Protein 8FJM (pdb70)

GO terms:
  GO:0031981 nuclear lumen (C, HTP)
  GO:0005634 nucleus (C, IDA)
  GO:0005634 nucleus (C, EXP)
  GO:0005694 chromosome (C, EXP)

InterPro domains:
  IPR025789 Histone-lysine N-methyltransferase DOT1 domain [PF08123] (112-292)
  IPR025789 Histone-lysine N-methyltransferase DOT1 domain [PS51569] (1-295)
  IPR029063 S-adenosyl-L-methionine-dependent methyltransferase superfamily [G3DSA:3.40.50.150] (111-295)
  IPR029063 S-adenosyl-L-methionine-dependent methyltransferase superfamily [SSF53335] (40-293)
  IPR030445 Histone H3-K79 methyltransferase [PTHR21451] (108-293)

Nearest PDB structures (foldseek):
  8fjm-assembly2_B  TM=1.004E+00  e=2.464E-56  Trypanosoma brucei brucei TREU927
  8fjm-assembly1_A  TM=1.002E+00  e=4.836E-53  Trypanosoma brucei brucei TREU927
  8fjn-assembly1_A  TM=9.991E-01  e=2.011E-51  Trypanosoma brucei brucei
  7k6p-assembly1_K  TM=7.836E-01  e=9.794E-15  Saccharomyces cerevisiae
  1u2z-assembly2_B  TM=7.596E-01  e=5.393E-14  Saccharomyces cerevisiae

Organism: Trypanosoma brucei brucei (strain 927/4 GUTat10.1) (NCBI:txid185431)

Secondary structure (DSSP, 8-state):
--BS-SSSSS-BB-PPPSS--TTS-SS-SSSS-SHHHHHHHHHHHHHH-SS------TT-GGG--PPBPHHHHHHHHHHTT--TTSEEEEES-TTSHHHHHHHHHH--EEEEEES-HHHHHHHHHHHHHHHHHHHHHHSSPPPPEEEEES-HHHHHT-TTTTGGGTT-EEEEE--TTS-HHHHHHHHHHGGGSPTT-EEEESS-SS---STTHHHH-HHHHHHEEEEEEEEPTT-BTTBSS-EEEEEEEE-/---BS-SSSSS-BB-PPPSS--TTS-SS-SSS--SHHHHHHHHHHHHHH-SS---B-HHHHHHHHHHTT--TTSEEEEET-TTSHHHHHHHHHH--EEEEEES-HHHHHHHHHHHHHHHHHHHHHH-SPPPPEEEEES-HHHHHT-TTTTGGGTT-EEEEE--TTS-HHHHHHHHHHHTTSPTT-EEEESS-SS--SSTTHHHH-HHHHHHEEEEEEEEPTT-BTT-SS-EEEEEEEE-

Radius of gyration: 27.09 Å; Cα contacts (8 Å, |Δi|>4): 930; chains: 2; bounding box: 50×82×46 Å

Structure (mmCIF, N/CA/C/O backbone):
data_8FJM
#
_entry.id   8FJM
#
_cell.length_a   41.934
_cell.length_b   81.625
_cell.length_c   170.115
_cell.angle_alpha   90.000
_cell.angle_beta   90.000
_cell.angle_gamma   90.000
#
_symmetry.space_group_name_H-M   'P 21 21 21'
#
loop_
_entity.id
_entity.type
_entity.pdbx_description
1 polymer 'Histone-lysine N-methyltransferase, H3 lysine-79 specific'
2 non-polymer S-ADENOSYL-L-HOMOCYSTEINE
3 non-polymer 'ZINC ION'
4 non-polymer 'CALCIUM ION'
5 non-polymer 'ACETATE ION'
6 water water
#
loop_
_atom_site.group_PDB
_atom_site.id
_atom_site.type_symbol
_atom_site.label_atom_id
_atom_site.label_alt_id
_atom_site.label_comp_id
_atom_site.label_asym_id
_atom_site.label_entity_id
_atom_site.label_seq_id
_atom_site.pdbx_PDB_ins_code
_atom_site.Cartn_x
_atom_site.Cartn_y
_atom_site.Cartn_z
_atom_site.occupancy
_atom_site.B_iso_or_equiv
_atom_site.auth_seq_id
_atom_site.auth_comp_id
_atom_site.auth_asym_id
_atom_site.auth_atom_id
_atom_site.pdbx_PDB_model_num
ATOM 1 N N . GLY A 1 7 ? 0.42600 -12.39800 -29.96700 1.000 58.10140 45 GLY A N 1
ATOM 2 C CA . GLY A 1 7 ? 1.49800 -12.31300 -30.94000 1.000 50.92115 45 GLY A CA 1
ATOM 3 C C . GLY A 1 7 ? 2.66400 -11.48300 -30.44300 1.000 43.03721 45 GLY A C 1
ATOM 4 O O . GLY A 1 7 ? 3.59800 -11.18900 -31.18900 1.000 41.20058 45 GLY A O 1
ATOM 7 N N . GLU A 1 8 ? 2.60900 -11.10600 -29.17000 1.000 40.18453 46 GLU A N 1
ATOM 8 C CA . GLU A 1 8 ? 3.67700 -10.31100 -28.58000 1.000 33.94765 46 GLU A CA 1
ATOM 9 C C . GLU A 1 8 ? 4.92700 -11.15900 -28.37700 1.000 32.72809 46 GLU A C 1
ATOM 10 O O . GLU A 1 8 ? 4.84800 -12.32800 -27.98700 1.000 32.41227 46 GLU A O 1
ATOM 22 N N . LEU A 1 9 ? 6.08500 -10.56300 -28.64900 1.000 28.46657 47 LEU A N 1
ATOM 23 C CA . LEU A 1 9 ? 7.37300 -11.17900 -28.36900 1.000 29.52495 47 LEU A CA 1
ATOM 24 C C . LEU A 1 9 ? 7.82300 -10.85000 -26.94700 1.000 29.32489 47 LEU A C 1
ATOM 25 O O . LEU A 1 9 ? 7.31800 -9.92300 -26.31100 1.000 26.43414 47 LEU A O 1
ATOM 41 N N . GLY A 1 10 ? 8.79200 -11.62100 -26.45600 1.000 29.67224 48 GLY A N 1
ATOM 42 C CA . GLY A 1 10 ? 9.36700 -11.37500 -25.14600 1.000 29.21098 48 GLY A CA 1
ATOM 43 C C . GLY A 1 10 ? 8.62900 -12.07400 -24.02300 1.000 29.18962 48 GLY A C 1
ATOM 44 O O . GLY A 1 10 ? 7.78200 -12.94900 -24.22800 1.000 26.59800 48 GLY A O 1
ATOM 48 N N . ALA A 1 11 ? 8.95700 -11.65700 -22.79600 1.000 29.30548 49 ALA A N 1
ATOM 49 C CA . ALA A 1 11 ? 8.44900 -12.31300 -21.60100 1.000 27.02935 49 ALA A CA 1
ATOM 50 C C . ALA A 1 11 ? 7.76600 -11.38400 -20.60700 1.000 24.14824 49 ALA A C 1
ATOM 51 O O . ALA A 1 11 ? 7.15700 -11.88000 -19.65200 1.000 27.31799 49 ALA A O 1
ATOM 58 N N . GLY A 1 12 ? 7.84200 -10.07100 -20.79100 1.000 23.93423 50 GLY A N 1
ATOM 59 C CA . GLY A 1 12 ? 7.28500 -9.15100 -19.82400 1.000 23.35047 50 GLY A CA 1
ATOM 60 C C . GLY A 1 12 ? 8.15500 -8.90200 -18.61700 1.000 23.58801 50 GLY A C 1
ATOM 61 O O . GLY A 1 12 ? 7.68900 -8.28200 -17.65400 1.000 20.96326 50 GLY A O 1
ATOM 65 N N . THR A 1 13 ? 9.39200 -9.36600 -18.63200 1.000 25.95222 51 THR A N 1
ATOM 66 C CA . THR A 1 13 ? 10.34300 -9.12900 -17.56300 1.000 24.56585 51 THR A CA 1
ATOM 67 C C . THR A 1 13 ? 11.22800 -7.93900 -17.88700 1.000 25.75647 51 THR A C 1
ATOM 68 O O . THR A 1 13 ? 11.30000 -7.49300 -19.03600 1.000 22.36839 51 THR A O 1
ATOM 79 N N . PRO A 1 14 ? 11.92900 -7.40100 -16.88900 1.000 23.38238 52 PRO A N 1
ATOM 80 C CA . PRO A 1 14 ? 12.90300 -6.33900 -17.19000 1.000 27.62081 52 PRO A CA 1
ATOM 81 C C . PRO A 1 14 ? 13.91800 -6.76400 -18.23400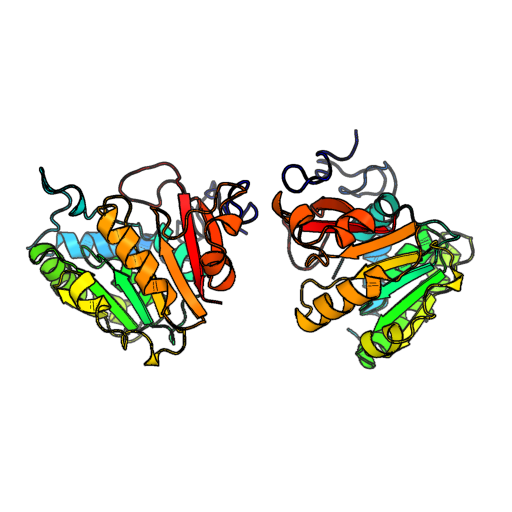 1.000 25.71311 52 PRO A C 1
ATOM 82 O O . PRO A 1 14 ? 14.27600 -5.97600 -19.11700 1.000 27.82834 52 PRO A O 1
ATOM 93 N N . HIS A 1 15 ? 14.36600 -8.01800 -18.16800 1.000 28.79026 53 HIS A N 1
ATOM 94 C CA . HIS A 1 15 ? 15.35200 -8.52300 -19.11700 1.000 31.03149 53 HIS A CA 1
ATOM 95 C C . HIS A 1 15 ? 14.76600 -8.65300 -20.51800 1.000 31.09390 53 HIS A C 1
ATOM 96 O O . HIS A 1 15 ? 15.44500 -8.35200 -21.50800 1.000 35.71443 53 HIS A O 1
ATOM 110 N N . GLU A 1 16 ? 13.50800 -9.08200 -20.62200 1.000 31.35340 54 GLU A N 1
ATOM 111 C CA . GLU A 1 16 ? 12.86700 -9.35400 -21.90900 1.000 31.09775 54 GLU A CA 1
ATOM 112 C C . GLU A 1 16 ? 11.46100 -8.77600 -21.91800 1.000 26.17063 54 GLU A C 1
ATOM 113 O O . GLU A 1 16 ? 10.46900 -9.50900 -21.82300 1.000 24.32702 54 GLU A O 1
ATOM 125 N N . PRO A 1 17 ? 11.33500 -7.45900 -22.04200 1.000 23.19916 55 PRO A N 1
ATOM 126 C CA . PRO A 1 17 ? 9.99500 -6.85700 -22.05500 1.000 24.35171 55 PRO A CA 1
ATOM 127 C C . PRO A 1 17 ? 9.17800 -7.32400 -23.25200 1.000 24.47681 55 PRO A C 1
ATOM 128 O O . PRO A 1 17 ? 9.71700 -7.70400 -24.29500 1.000 23.31982 55 PRO A O 1
ATOM 139 N N . TYR A 1 18 ? 7.85500 -7.30000 -23.07900 1.000 23.71189 56 TYR A N 1
ATOM 140 C CA . TYR A 1 18 ? 6.94000 -7.62800 -24.16600 1.000 21.75246 56 TYR A CA 1
ATOM 141 C C . TYR A 1 18 ? 7.05200 -6.57000 -25.25700 1.000 22.46511 56 TYR A C 1
ATOM 142 O O . TYR A 1 18 ? 7.03200 -5.36700 -24.97600 1.000 18.96460 56 TYR A O 1
ATOM 160 N N . ASN A 1 19 ? 7.16400 -7.01300 -26.50300 1.000 22.14787 57 ASN A N 1
ATOM 161 C CA . ASN A 1 19 ? 7.35400 -6.08900 -27.60800 1.000 22.92031 57 ASN A CA 1
ATOM 162 C C . ASN A 1 19 ? 6.70000 -6.66500 -28.85100 1.000 23.49044 57 ASN A C 1
ATOM 163 O O . ASN A 1 19 ? 6.57300 -7.88300 -29.00200 1.000 22.26905 57 ASN A O 1
ATOM 174 N N . LEU A 1 20 ? 6.27800 -5.76800 -29.73700 1.000 23.77593 58 LEU A N 1
ATOM 175 C CA . LEU A 1 20 ? 5.54900 -6.13400 -30.94900 1.000 21.35716 58 LEU A CA 1
ATOM 176 C C . LEU A 1 20 ? 6.17300 -5.39900 -32.12600 1.000 21.78893 58 LEU A C 1
ATOM 177 O O . LEU A 1 20 ? 5.89800 -4.20500 -32.33400 1.000 19.66176 58 LEU A O 1
ATOM 193 N N . PRO A 1 21 ? 7.03100 -6.06300 -32.90200 1.000 24.15725 59 PRO A N 1
ATOM 194 C CA . PRO A 1 21 ? 7.58600 -5.41000 -34.09300 1.000 24.57754 59 PRO A CA 1
ATOM 195 C C . PRO A 1 21 ? 6.47400 -4.98100 -35.03600 1.000 22.71958 59 PRO A C 1
ATOM 196 O O . PRO A 1 21 ? 5.40300 -5.59000 -35.08800 1.000 21.38036 59 PRO A O 1
ATOM 207 N N . LEU A 1 22 ? 6.72900 -3.90600 -35.77200 1.000 23.20312 60 LEU A N 1
ATOM 208 C CA . LEU A 1 22 ? 5.78000 -3.46700 -36.78200 1.000 23.50542 60 LEU A CA 1
ATOM 209 C C . LEU A 1 22 ? 5.68700 -4.51000 -37.89000 1.000 25.21353 60 LEU A C 1
ATOM 210 O O . LEU A 1 22 ? 6.65200 -5.22200 -38.18200 1.000 28.28588 60 LEU A O 1
ATOM 226 N N . ARG A 1 23 ? 4.50700 -4.61300 -38.49900 1.000 25.01463 61 ARG A N 1
ATOM 227 C CA . ARG A 1 23 ? 4.37700 -5.40400 -39.71300 1.000 26.72436 61 ARG A CA 1
ATOM 228 C C . ARG A 1 23 ? 5.07900 -4.68500 -40.86100 1.000 28.01835 61 ARG A C 1
ATOM 229 O O . ARG A 1 23 ? 5.03800 -3.45400 -40.95600 1.000 26.08262 61 ARG A O 1
ATOM 250 N N . GLY A 1 24 ? 5.72100 -5.45200 -41.74200 1.000 26.39170 62 GLY A N 1
ATOM 251 C CA . GLY A 1 24 ? 6.29800 -4.84600 -42.93200 1.000 27.30818 62 GLY A CA 1
ATOM 252 C C . GLY A 1 24 ? 5.24000 -4.25400 -43.84000 1.000 31.04281 62 GLY A C 1
ATOM 253 O O . GLY A 1 24 ? 5.43500 -3.19000 -44.43300 1.000 29.10420 62 GLY A O 1
ATOM 257 N N . ASN A 1 25 ? 4.10100 -4.92700 -43.95000 1.000 27.48829 63 ASN A N 1
ATOM 258 C CA . ASN A 1 25 ? 2.99900 -4.47500 -44.77600 1.000 27.50326 63 ASN A CA 1
ATOM 259 C C . ASN A 1 25 ? 1.78200 -4.18800 -43.90800 1.000 24.29802 63 ASN A C 1
ATOM 260 O O . ASN A 1 25 ? 1.63400 -4.76900 -42.82900 1.000 22.65548 63 ASN A O 1
ATOM 271 N N . PRO A 1 26 ? 0.90500 -3.28500 -44.34000 1.000 24.58219 64 PRO A N 1
ATOM 272 C CA . PRO A 1 26 ? -0.25100 -2.93900 -43.50800 1.000 22.13192 64 PRO A CA 1
ATOM 273 C C . PRO A 1 26 ? -1.25500 -4.07500 -43.44100 1.000 25.57563 64 PRO A C 1
ATOM 274 O O . PRO A 1 26 ? -1.35300 -4.90500 -44.34700 1.000 25.71972 64 PRO A O 1
ATOM 285 N N . ASN A 1 27 ? -2.02100 -4.09600 -42.35700 1.000 23.62612 65 ASN A N 1
ATOM 286 C CA . ASN A 1 27 ? -3.17000 -4.98800 -42.27700 1.000 27.12792 65 ASN A CA 1
ATOM 287 C C . ASN A 1 27 ? -4.26600 -4.43500 -43.19300 1.000 25.70345 65 ASN A C 1
ATOM 288 O O . ASN A 1 27 ? -4.06800 -3.46900 -43.93700 1.000 25.27902 65 ASN A O 1
ATOM 299 N N . LYS A 1 28 ? -5.44400 -5.05900 -43.15400 1.000 26.84021 66 LYS A N 1
ATOM 300 C CA . LYS A 1 28 ? -6.50900 -4.67300 -44.07200 1.000 27.88704 66 LYS A CA 1
ATOM 301 C C . LYS A 1 28 ? -6.89600 -3.20800 -43.91000 1.000 26.36761 66 LYS A C 1
ATOM 302 O O . LYS A 1 28 ? -7.30200 -2.56500 -44.88500 1.000 26.03503 66 LYS A O 1
ATOM 321 N N . SER A 1 29 ? -6.78300 -2.66500 -42.69600 1.000 24.65902 67 SER A N 1
ATOM 322 C CA . SER A 1 29 ? -7.17400 -1.29100 -42.41200 1.000 25.43852 67 SER A CA 1
ATOM 323 C C . SER A 1 29 ? -6.02300 -0.30100 -42.55200 1.000 23.44276 67 SER A C 1
ATOM 324 O O . SER A 1 29 ? -6.14300 0.83900 -42.08800 1.000 25.75490 67 SER A O 1
ATOM 332 N N . GLY A 1 30 ? -4.91300 -0.70800 -43.15900 1.000 22.45109 68 GLY A N 1
ATOM 333 C CA . GLY A 1 30 ? -3.79400 0.18000 -43.38200 1.000 22.77230 68 GLY A CA 1
ATOM 334 C C . GLY A 1 30 ? -2.81900 0.30500 -42.23600 1.000 21.97487 68 GLY A C 1
ATOM 335 O O . GLY A 1 30 ? -1.91500 1.14700 -42.30600 1.000 21.65854 68 GLY A O 1
ATOM 339 N N . CYS A 1 31 ? -2.94700 -0.51800 -41.20000 1.000 23.14245 69 CYS A N 1
ATOM 340 C CA . CYS A 1 31 ? -2.18500 -0.35100 -39.97100 1.000 20.01009 69 CYS A CA 1
ATOM 341 C C . CYS A 1 31 ? -1.02000 -1.33100 -39.91000 1.000 19.64028 69 CYS A C 1
ATOM 342 O O . CYS A 1 31 ? -1.19100 -2.53100 -40.14700 1.000 20.11522 69 CYS A O 1
ATOM 349 N N . HIS A 1 32 ? 0.16600 -0.80700 -39.59400 1.000 18.39035 70 HIS A N 1
ATOM 350 C CA . HIS A 1 32 ? 1.36300 -1.61200 -39.40500 1.000 21.71943 70 HIS A CA 1
ATOM 351 C C . HIS A 1 32 ? 1.52700 -2.10000 -37.97200 1.000 22.99807 70 HIS A C 1
ATOM 352 O O . HIS A 1 32 ? 2.43400 -2.89600 -37.70200 1.000 21.94593 70 HIS A O 1
ATOM 366 N N . HIS A 1 33 ? 0.67900 -1.64800 -37.05200 1.000 20.45279 71 HIS A N 1
ATOM 367 C CA . HIS A 1 33 ? 0.92200 -1.82600 -35.62900 1.000 21.89893 71 HIS A CA 1
ATOM 368 C C . HIS A 1 33 ? 0.13200 -2.96700 -35.01000 1.000 24.07456 71 HIS A C 1
ATOM 369 O O . HIS A 1 33 ? 0.68500 -3.72900 -34.21100 1.000 19.87302 71 HIS A O 1
ATOM 383 N N . CYS A 1 34 ? -1.14200 -3.10700 -35.35800 1.000 23.04286 72 CYS A N 1
ATOM 384 C CA . CYS A 1 34 ? -2.02500 -4.00800 -34.63700 1.000 26.98109 72 CYS A CA 1
ATOM 385 C C . CYS A 1 34 ? -1.78000 -5.46300 -35.01500 1.000 30.62730 72 CYS A C 1
ATOM 386 O O . CYS A 1 34 ? -1.41500 -5.78700 -36.14900 1.000 23.52061 72 CYS A O 1
ATOM 393 N N . LEU A 1 35 ? -1.97100 -6.34100 -34.02500 1.000 31.29412 73 LEU A N 1
ATOM 394 C CA . LEU A 1 35 ? -1.98800 -7.77600 -34.28000 1.000 30.60440 73 LEU A CA 1
ATOM 395 C C . LEU A 1 35 ? -3.18800 -8.16700 -35.13100 1.000 30.46820 73 LEU A C 1
ATOM 396 O O . LEU A 1 35 ? -3.08600 -9.04400 -35.99700 1.000 33.27913 73 LEU A O 1
ATOM 412 N N . ALA A 1 36 ? -4.33600 -7.54600 -34.87800 1.000 31.34954 74 ALA A N 1
ATOM 413 C CA . ALA A 1 36 ? -5.55600 -7.88700 -35.59100 1.000 33.35655 74 ALA A CA 1
ATOM 414 C C . ALA A 1 36 ? -5.46500 -7.47000 -37.05300 1.000 33.36805 74 ALA A C 1
ATOM 415 O O . ALA A 1 36 ? -4.79300 -6.49700 -37.40600 1.000 32.31937 74 ALA A O 1
ATOM 422 N N . ASP A 1 37 ? -6.16400 -8.22000 -37.91000 1.000 33.34430 75 ASP A N 1
ATOM 423 C CA . ASP A 1 37 ? -6.16500 -7.92500 -39.33700 1.000 35.18339 75 ASP A CA 1
ATOM 424 C C . ASP A 1 37 ? -6.97000 -6.67500 -39.67200 1.000 35.02632 75 ASP A C 1
ATOM 425 O O . ASP A 1 37 ? -6.80500 -6.12300 -40.76400 1.000 28.92202 75 ASP A O 1
ATOM 434 N N . GLN A 1 38 ? -7.83500 -6.22300 -38.76700 1.000 33.09601 76 GLN A N 1
ATOM 435 C CA . GLN A 1 38 ? -8.60800 -5.00300 -38.94700 1.000 30.02547 76 GLN A CA 1
ATOM 436 C C . GLN A 1 38 ? -8.55200 -4.18700 -37.66600 1.000 27.79060 76 GLN A C 1
ATOM 437 O O . GLN A 1 38 ? -8.45900 -4.73900 -36.56700 1.000 26.76586 76 GLN A O 1
ATOM 451 N N . CYS A 1 39 ? -8.60500 -2.86500 -37.81000 1.000 23.01193 77 CYS A N 1
ATOM 452 C CA . CYS A 1 39 ? -8.52800 -1.97300 -36.65900 1.000 24.00516 77 CYS A CA 1
ATOM 453 C C . CYS A 1 39 ? -9.03100 -0.59400 -37.07000 1.000 25.61623 77 CYS A C 1
ATOM 454 O O . CYS A 1 39 ? -9.40300 -0.36500 -38.22300 1.000 23.27059 77 CYS A O 1
ATOM 461 N N . HIS A 1 40 ? -9.03200 0.33300 -36.10400 1.000 25.22559 78 HIS A N 1
ATOM 462 C CA . HIS A 1 40 ? -9.57300 1.67400 -36.30000 1.000 23.39841 78 HIS A CA 1
ATOM 463 C C . HIS A 1 40 ? -8.52300 2.76500 -36.12200 1.000 23.17528 78 HIS A C 1
ATOM 464 O O . HIS A 1 40 ? -8.87500 3.94100 -35.97900 1.000 21.72599 78 HIS A O 1
ATOM 478 N N . CYS A 1 41 ? -7.24100 2.40300 -36.14400 1.000 22.85835 79 CYS A N 1
ATOM 479 C CA . CYS A 1 41 ? -6.19200 3.36900 -35.83700 1.000 21.38792 79 CYS A CA 1
ATOM 480 C C . CYS A 1 41 ? -6.15400 4.50300 -36.85700 1.000 23.62019 79 CYS A C 1
ATOM 481 O O . CYS A 1 41 ? -6.11100 5.68200 -36.48400 1.000 21.76962 79 CYS A O 1
ATOM 488 N N . VAL A 1 42 ? -6.14300 4.17800 -38.15200 1.000 20.33059 80 VAL A N 1
ATOM 489 C CA . VAL A 1 42 ? -6.08500 5.24900 -39.14300 1.000 22.77985 80 VAL A CA 1
ATOM 490 C C . VAL A 1 42 ? -7.35000 6.09800 -39.07500 1.000 21.88519 80 VAL A C 1
ATOM 491 O O . VAL A 1 42 ? -7.29000 7.33300 -39.12400 1.000 22.93556 80 VAL A O 1
ATOM 504 N N . PHE A 1 43 ? -8.51400 5.45200 -38.96300 1.000 21.64404 81 PHE A N 1
ATOM 505 C CA . PHE A 1 43 ? -9.75800 6.20200 -38.81700 1.000 22.88240 81 PHE A CA 1
ATOM 506 C C . PHE A 1 43 ? -9.65400 7.21300 -37.68200 1.000 22.24879 81 PHE A C 1
ATOM 507 O O . PHE A 1 43 ? -10.08000 8.36500 -37.82300 1.000 20.19910 81 PHE A O 1
ATOM 524 N N . PHE A 1 44 ? -9.06100 6.81000 -36.55600 1.000 19.37847 82 PHE A N 1
ATOM 525 C CA . PHE A 1 44 ? -8.94100 7.72800 -35.42900 1.000 20.45854 82 PHE A CA 1
ATOM 526 C C . PHE A 1 44 ? -7.87000 8.77800 -35.67800 1.000 20.93590 82 PHE A C 1
ATOM 527 O O . PHE A 1 44 ? -8.05100 9.94900 -35.32400 1.000 20.00385 82 PHE A O 1
ATOM 544 N N . GLU A 1 45 ? -6.74300 8.37500 -36.27000 1.000 19.54029 83 GLU A N 1
ATOM 545 C CA . GLU A 1 45 ? -5.75700 9.35100 -36.71900 1.000 20.87037 83 GLU A CA 1
ATOM 546 C C . GLU A 1 45 ? -6.44000 10.47700 -37.48400 1.000 22.47160 83 GLU A C 1
ATOM 547 O O . GLU A 1 45 ? -6.27800 11.66000 -37.16500 1.000 23.94491 83 GLU A O 1
ATOM 559 N N . ARG A 1 46 ? -7.23500 10.11500 -38.49400 1.000 21.68549 84 ARG A N 1
ATOM 560 C CA . ARG A 1 46 ? -7.81100 11.11100 -39.38900 1.000 21.76519 84 ARG A CA 1
ATOM 561 C C . ARG A 1 46 ? -8.92000 11.90900 -38.71200 1.000 22.59353 84 ARG A C 1
ATOM 562 O O . ARG A 1 46 ? -9.02500 13.12500 -38.91300 1.000 21.76612 84 ARG A O 1
ATOM 583 N N . LEU A 1 47 ? -9.76300 11.24900 -37.91200 1.000 20.75425 85 LEU A N 1
ATOM 584 C CA . LEU A 1 47 ? -10.88000 11.95000 -37.28000 1.000 21.78179 85 LEU A CA 1
ATOM 585 C C . LEU A 1 47 ? -10.39600 12.92100 -36.21200 1.000 22.50225 85 LEU A C 1
ATOM 586 O O . LEU A 1 47 ? -10.93200 14.02800 -36.08100 1.000 22.56259 85 LEU A O 1
ATOM 602 N N . LEU A 1 48 ? -9.39800 12.51900 -35.42300 1.000 21.03163 86 LEU A N 1
ATOM 603 C CA . LEU A 1 48 ? -8.85100 13.42400 -34.42000 1.000 22.42378 86 LEU A CA 1
ATOM 604 C C . LEU A 1 48 ? -8.24600 14.65900 -35.07200 1.000 23.17067 86 LEU A C 1
ATOM 605 O O . LEU A 1 48 ? -8.46400 15.78600 -34.61000 1.000 21.36749 86 LEU A O 1
ATOM 621 N N . ASP A 1 49 ? -7.47400 14.46700 -36.14700 1.000 24.12013 87 ASP A N 1
ATOM 622 C CA . ASP A 1 49 ? -6.84800 15.60100 -36.82100 1.000 26.92926 87 ASP A CA 1
ATOM 623 C C . ASP A 1 49 ? -7.89800 16.56300 -37.35800 1.000 28.15616 87 ASP A C 1
ATOM 624 O O . ASP A 1 49 ? -7.76100 17.78400 -37.22300 1.000 29.17669 87 ASP A O 1
ATOM 633 N N . ALA A 1 50 ? -8.95500 16.03200 -37.97300 1.000 26.51754 88 ALA A N 1
ATOM 634 C CA . ALA A 1 50 ? -10.01000 16.89800 -38.48800 1.000 29.97276 88 ALA A CA 1
ATOM 635 C C . ALA A 1 50 ? -10.71800 17.62800 -37.35400 1.000 29.93030 88 ALA A C 1
ATOM 636 O O . ALA A 1 50 ? -11.04800 18.81300 -37.48300 1.000 27.77097 88 ALA A O 1
ATOM 643 N N . THR A 1 51 ? -10.94200 16.94400 -36.23200 1.000 26.34690 89 THR A N 1
ATOM 644 C CA . THR A 1 51 ? -11.59900 17.58000 -35.09500 1.000 27.20381 89 THR A CA 1
ATOM 645 C C . THR A 1 51 ? -10.76900 18.73800 -34.55800 1.000 26.43495 89 THR A C 1
ATOM 646 O O . THR A 1 51 ? -11.26600 19.86100 -34.41600 1.000 29.00321 89 THR A O 1
ATOM 657 N N . PHE A 1 52 ? -9.50000 18.48500 -34.24400 1.000 26.67435 90 PHE A N 1
ATOM 658 C CA . PHE A 1 52 ? -8.67300 19.53800 -33.66600 1.000 26.04779 90 PHE A CA 1
ATOM 659 C C . PHE A 1 52 ? -8.38500 20.64000 -34.67700 1.000 28.99296 90 PHE A C 1
ATOM 660 O O . PHE A 1 52 ? -8.18500 21.79700 -34.29000 1.000 28.49182 90 PHE A O 1
ATOM 677 N N . ARG A 1 53 ? -8.39000 20.31500 -35.97100 1.000 29.13197 91 ARG A N 1
ATOM 678 C CA . ARG A 1 53 ? -8.19900 21.34700 -36.98400 1.000 32.71097 91 ARG A CA 1
ATOM 679 C C . ARG A 1 53 ? -9.40800 22.27200 -37.06600 1.000 32.23736 91 ARG A C 1
ATOM 680 O O . ARG A 1 53 ? -9.25800 23.48200 -37.27200 1.000 33.07481 91 ARG A O 1
ATOM 701 N N . ARG A 1 54 ? -10.61600 21.72300 -36.91100 1.000 37.68587 92 ARG A N 1
ATOM 702 C CA . ARG A 1 54 ? -11.82400 22.54000 -36.97600 1.000 38.54166 92 ARG A CA 1
ATOM 703 C C . ARG A 1 54 ? -12.03500 23.34700 -35.69800 1.000 35.42641 92 ARG A C 1
ATOM 704 O O . ARG A 1 54 ? -12.64500 24.42100 -35.74500 1.000 35.11921 92 ARG A O 1
ATOM 725 N N . LEU A 1 55 ? -11.54600 22.85900 -34.55900 1.000 31.60201 93 LEU A N 1
ATOM 726 C CA . LEU A 1 55 ? -11.70300 23.59000 -33.30800 1.000 32.40142 93 LEU A CA 1
ATOM 727 C C . LEU A 1 55 ? -10.96500 24.92200 -33.37400 1.000 35.55966 93 LEU A C 1
ATOM 728 O O . LEU A 1 55 ? -9.83700 25.00200 -33.86800 1.000 36.30440 93 LEU A O 1
ATOM 744 N N . ASP A 1 56 ? -11.60200 25.97100 -32.85300 1.000 37.69239 94 ASP A N 1
ATOM 745 C CA . ASP A 1 56 ? -10.97300 27.28500 -32.82900 1.000 42.69608 94 ASP A CA 1
ATOM 746 C C . ASP A 1 56 ? -9.93900 27.41700 -31.72000 1.000 38.87155 94 ASP A C 1
ATOM 747 O O . ASP A 1 56 ? -9.05500 28.27600 -31.81400 1.000 45.75588 94 ASP A O 1
ATOM 756 N N . ILE A 1 57 ? -10.02800 26.59800 -30.67900 1.000 36.82460 95 ILE A N 1
ATOM 757 C CA . ILE A 1 57 ? -9.05700 26.59400 -29.59300 1.000 31.71482 95 ILE A CA 1
ATOM 758 C C . ILE A 1 57 ? -8.13700 25.40000 -29.79000 1.000 30.41012 95 ILE A C 1
ATOM 759 O O . ILE A 1 57 ? -8.59500 24.29400 -30.10300 1.000 28.82983 95 ILE A O 1
ATOM 775 N N . LYS A 1 58 ? -6.83800 25.62100 -29.62200 1.000 28.07243 96 LYS A N 1
ATOM 776 C CA . LYS A 1 58 ? -5.83400 24.62800 -29.96600 1.000 26.84283 96 LYS A CA 1
ATOM 777 C C . LYS A 1 58 ? -5.07800 24.17700 -28.72600 1.000 27.01017 96 LYS A C 1
ATOM 778 O O . LYS A 1 58 ? -4.93900 24.92400 -27.75200 1.000 27.39700 96 LYS A O 1
ATOM 797 N N . ARG A 1 59 ? -4.58900 22.93900 -28.78100 1.000 24.32833 97 ARG A N 1
ATOM 798 C CA . ARG A 1 59 ? -3.79700 22.39200 -27.69000 1.000 27.78028 97 ARG A CA 1
ATOM 799 C C . ARG A 1 59 ? -2.52800 23.20600 -27.47800 1.000 27.20903 97 ARG A C 1
ATOM 800 O O . ARG A 1 59 ? -1.87300 23.63300 -28.43300 1.000 25.45151 97 ARG A O 1
ATOM 821 N N . ILE A 1 60 ? -2.17600 23.40800 -26.21000 1.000 24.90818 98 ILE A N 1
ATOM 822 C CA . ILE A 1 60 ? -0.86500 23.92600 -25.83500 1.000 26.74608 98 ILE A CA 1
ATOM 823 C C . ILE A 1 60 ? 0.02200 22.70400 -25.61800 1.000 28.38410 98 ILE A C 1
ATOM 824 O O . ILE A 1 60 ? -0.06700 22.02600 -24.59200 1.000 23.71483 98 ILE A O 1
ATOM 840 N N . THR A 1 61 ? 0.87400 22.41300 -26.60100 1.000 26.02517 99 THR A N 1
ATOM 841 C CA . THR A 1 61 ? 1.66100 21.18600 -26.55700 1.000 28.16384 99 THR A CA 1
ATOM 842 C C . THR A 1 61 ? 2.79300 21.29500 -25.54800 1.000 30.26832 99 THR A C 1
ATOM 843 O O . THR A 1 61 ? 3.05300 20.35300 -24.79100 1.000 31.11626 99 THR A O 1
ATOM 854 N N . GLU A 1 62 ? 3.47700 22.43600 -25.53000 1.000 29.16242 100 GLU A N 1
ATOM 855 C CA . GLU A 1 62 ? 4.57400 22.67700 -24.61200 1.000 32.59376 100 GLU A CA 1
ATOM 856 C C . GLU A 1 62 ? 4.42300 24.06800 -24.01800 1.000 35.70898 100 GLU A C 1
ATOM 857 O O . GLU A 1 62 ? 3.88000 24.97800 -24.65100 1.000 36.79489 100 GLU A O 1
ATOM 869 N N . VAL A 1 63 ? 4.92200 24.22100 -22.79600 1.000 29.38818 101 VAL A N 1
ATOM 870 C CA . VAL A 1 63 ? 5.02500 25.51000 -22.12600 1.000 33.84977 101 VAL A CA 1
ATOM 871 C C . VAL A 1 63 ? 6.48300 25.66700 -21.72300 1.000 38.32235 101 VAL A C 1
ATOM 872 O O . VAL A 1 63 ? 6.97000 24.93600 -20.85100 1.000 36.21379 101 VAL A O 1
ATOM 885 N N . SER A 1 64 ? 7.18600 26.59500 -22.36300 1.000 38.04324 102 SER A N 1
ATOM 886 C CA . SER A 1 64 ? 8.56600 26.86300 -21.98300 1.000 41.63576 102 SER A CA 1
ATOM 887 C C . SER A 1 64 ? 8.62500 27.23400 -20.50600 1.000 41.15527 102 SER A C 1
ATOM 888 O O . SER A 1 64 ? 7.92900 28.15200 -20.06100 1.000 48.48200 102 SER A O 1
ATOM 896 N N . GLY A 1 65 ? 9.43700 26.50200 -19.74100 1.000 45.88710 103 GLY A N 1
ATOM 897 C CA . GLY A 1 65 ? 9.59300 26.73200 -18.32400 1.000 45.89216 103 GLY A CA 1
ATOM 898 C C . GLY A 1 65 ? 8.87800 25.73800 -17.43000 1.000 52.86187 103 GLY A C 1
ATOM 899 O O . GLY A 1 65 ? 9.26500 25.59000 -16.26300 1.000 48.68182 103 GLY A O 1
ATOM 903 N N . SER A 1 66 ? 7.84900 25.04900 -17.94200 1.000 47.67192 104 SER A N 1
ATOM 904 C CA . SER A 1 66 ? 7.05600 24.08600 -17.16900 1.000 44.17755 104 SER A CA 1
ATOM 905 C C . SER A 1 66 ? 7.01300 22.76700 -17.94500 1.000 38.02624 104 SER A C 1
ATOM 906 O O . SER A 1 66 ? 6.03800 22.47600 -18.64300 1.000 31.63029 104 SER A O 1
ATOM 914 N N . ARG A 1 67 ? 8.07300 21.96400 -17.80500 1.000 39.57085 105 ARG A N 1
ATOM 915 C CA . ARG A 1 67 ? 8.17700 20.73300 -18.58300 1.000 40.69644 105 ARG A CA 1
ATOM 916 C C . ARG A 1 67 ? 7.09000 19.73100 -18.21100 1.000 34.96507 105 ARG A C 1
ATOM 917 O O . ARG A 1 67 ? 6.72100 18.88900 -19.03800 1.000 30.57726 105 ARG A O 1
ATOM 938 N N . HIS A 1 68 ? 6.56900 19.80000 -16.98300 1.000 33.46018 106 HIS A N 1
ATOM 939 C CA . HIS A 1 68 ? 5.53000 18.86900 -16.56100 1.000 33.18321 106 HIS A CA 1
ATOM 940 C C . HIS A 1 68 ? 4.21500 19.09900 -17.29100 1.000 29.69742 106 HIS A C 1
ATOM 941 O O . HIS A 1 68 ? 3.34300 18.22300 -17.26500 1.000 29.09538 106 HIS A O 1
ATOM 955 N N . LEU A 1 69 ? 4.05500 20.24800 -17.94000 1.000 32.02680 107 LEU A N 1
ATOM 956 C CA . LEU A 1 69 ? 2.83900 20.55900 -18.68100 1.000 31.13119 107 LEU A CA 1
ATOM 957 C C . LEU A 1 69 ? 2.84800 19.99800 -20.09900 1.000 27.51890 107 LEU A C 1
ATOM 958 O O . LEU A 1 69 ? 1.85800 20.17600 -20.81900 1.000 28.74167 107 LEU A O 1
ATOM 974 N N . CYS A 1 70 ? 3.92000 19.32500 -20.51700 1.000 28.86932 108 CYS A N 1
ATOM 975 C CA . CYS A 1 70 ? 3.98700 18.81100 -21.87800 1.000 25.78960 108 CYS A CA 1
ATOM 976 C C . CYS A 1 70 ? 2.81500 17.87900 -22.15300 1.000 25.43909 108 CYS A C 1
ATOM 977 O O . CYS A 1 70 ? 2.54300 16.95900 -21.37600 1.000 23.21679 108 CYS A O 1
ATOM 985 N N . ALA A 1 71 ? 2.13500 18.10900 -23.27800 1.000 23.30944 109 ALA A N 1
ATOM 986 C CA . ALA A 1 71 ? 0.89700 17.41000 -23.59700 1.000 25.24949 109 ALA A CA 1
ATOM 987 C C . ALA A 1 71 ? 1.00200 16.58500 -24.87500 1.000 24.88164 109 ALA A C 1
ATOM 988 O O . ALA A 1 71 ? -0.02400 16.24200 -25.47100 1.000 24.42327 109 ALA A O 1
ATOM 995 N N . LYS A 1 72 ? 2.21500 16.24400 -25.30300 1.000 24.84524 110 LYS A N 1
ATOM 996 C CA . LYS A 1 72 ? 2.36900 15.34900 -26.44200 1.000 24.28143 110 LYS A CA 1
ATOM 997 C C . LYS A 1 72 ? 1.71900 14.00100 -26.15000 1.000 24.97074 110 LYS A C 1
ATOM 998 O O . LYS A 1 72 ? 1.67200 13.53600 -25.00800 1.000 23.34275 110 LYS A O 1
ATOM 1017 N N . SER A 1 73 ? 1.24400 13.36300 -27.21400 1.000 23.08655 111 SER A N 1
ATOM 1018 C CA . SER A 1 73 ? 0.20800 12.35100 -27.13300 1.000 22.47551 111 SER A CA 1
ATOM 1019 C C . SER A 1 73 ? 0.75200 10.93700 -27.28400 1.000 23.96495 111 SER A C 1
ATOM 1020 O O . SER A 1 73 ? 1.76100 10.70100 -27.95100 1.000 22.23422 111 SER A O 1
ATOM 1028 N N . LEU A 1 74 ? 0.05200 9.99100 -26.66200 1.000 19.29335 112 LEU A N 1
ATOM 1029 C CA . LEU A 1 74 ? 0.09300 8.60700 -27.10800 1.000 18.55066 112 LEU A CA 1
ATOM 1030 C C . LEU A 1 74 ? -0.80900 8.48100 -28.32900 1.000 16.55255 112 LEU A C 1
ATOM 1031 O O . LEU A 1 74 ? -1.96000 8.92800 -28.30800 1.000 17.51056 112 LEU A O 1
ATOM 1047 N N . LEU A 1 75 ? -0.29800 7.89100 -29.39800 1.000 15.70051 113 LEU A N 1
ATOM 1048 C CA . LEU A 1 75 ? -1.01600 7.90200 -30.66700 1.000 18.13360 113 LEU A CA 1
ATOM 1049 C C . LEU A 1 75 ? -2.05600 6.79300 -30.69500 1.000 18.95202 113 LEU A C 1
ATOM 1050 O O . LEU A 1 75 ? -2.04400 5.88000 -29.86800 1.000 15.77181 113 LEU A O 1
ATOM 1066 N N . PRO A 1 76 ? -2.99300 6.85200 -31.64900 1.000 18.77733 114 PRO A N 1
ATOM 1067 C CA . PRO A 1 76 ? -4.03800 5.81500 -31.72000 1.000 17.60220 114 PRO A CA 1
ATOM 1068 C C . PRO A 1 76 ? -3.50900 4.39600 -31.79600 1.000 18.29028 114 PRO A C 1
ATOM 1069 O O . PRO A 1 76 ? -4.16300 3.47700 -31.28600 1.000 16.59023 114 PRO A O 1
ATOM 1080 N N . THR A 1 77 ? -2.35300 4.17800 -32.42400 1.000 15.84173 115 THR A N 1
ATOM 1081 C CA . THR A 1 77 ? -1.77500 2.83900 -32.43700 1.000 15.73690 115 THR A CA 1
ATOM 1082 C C . THR A 1 77 ? -1.40700 2.38700 -31.02900 1.000 17.56713 115 THR A C 1
ATOM 1083 O O . THR A 1 77 ? -1.60900 1.22000 -30.67400 1.000 16.84011 115 THR A O 1
ATOM 1094 N N . PHE A 1 78 ? -0.86400 3.29400 -30.20900 1.000 14.72424 116 PHE A N 1
ATOM 1095 C CA . PHE A 1 78 ? -0.56900 2.93700 -28.82600 1.000 17.34385 116 PHE A CA 1
ATOM 1096 C C . PHE A 1 78 ? -1.84800 2.55700 -28.08700 1.000 17.23129 116 PHE A C 1
ATOM 1097 O O . PHE A 1 78 ? -1.87300 1.57600 -27.33300 1.000 16.49559 116 PHE A O 1
ATOM 1114 N N . VAL A 1 79 ? -2.92800 3.30900 -28.32100 1.000 15.32680 117 VAL A N 1
ATOM 1115 C CA . VAL A 1 79 ? -4.17200 3.10600 -27.58500 1.000 15.15022 117 VAL A CA 1
ATOM 1116 C C . VAL A 1 79 ? -4.81500 1.77700 -27.95800 1.000 17.39485 117 VAL A C 1
ATOM 1117 O O . VAL A 1 79 ? -5.34900 1.06800 -27.09600 1.000 12.31646 117 VAL A O 1
ATOM 1130 N N . SER A 1 80 ? -4.80200 1.42900 -29.24600 1.000 13.01461 118 SER A N 1
ATOM 1131 C CA . SER A 1 80 ? -5.35100 0.14200 -29.66000 1.000 18.22697 118 SER A CA 1
ATOM 1132 C C . SER A 1 80 ? -4.63200 -1.00700 -28.96500 1.000 14.94344 118 SER A C 1
ATOM 1133 O O . SER A 1 80 ? -5.26700 -1.96400 -28.50900 1.000 17.13804 118 SER A O 1
ATOM 1141 N N . ARG A 1 81 ? -3.30700 -0.92900 -28.86400 1.000 15.32685 119 ARG A N 1
ATOM 1142 C CA . ARG A 1 81 ? -2.57700 -1.96700 -28.14800 1.000 15.76070 119 ARG A CA 1
ATOM 1143 C C . ARG A 1 81 ? -2.88600 -1.91800 -26.65600 1.000 16.28575 119 ARG A C 1
ATOM 1144 O O . ARG A 1 81 ? -3.05900 -2.96200 -26.01500 1.000 14.86701 119 ARG A O 1
ATOM 1165 N N . MET A 1 82 ? -2.99300 -0.71000 -26.09500 1.000 15.69256 120 MET A N 1
ATOM 1166 C CA . MET A 1 82 ? -3.26600 -0.56500 -24.66900 1.000 16.83842 120 MET A CA 1
ATOM 1167 C C . MET A 1 82 ? -4.60200 -1.18800 -24.29000 1.000 16.57630 120 MET A C 1
ATOM 1168 O O . MET A 1 82 ? -4.72100 -1.82600 -23.23600 1.000 17.19867 120 MET A O 1
ATOM 1182 N N . VAL A 1 83 ? -5.62500 -0.99800 -25.12400 1.000 14.95759 121 VAL A N 1
ATOM 1183 C CA . VAL A 1 83 ? -6.93400 -1.56900 -24.82700 1.000 16.15167 121 VAL A CA 1
ATOM 1184 C C . VAL A 1 83 ? -6.82700 -3.07900 -24.67200 1.000 17.22008 121 VAL A C 1
ATOM 1185 O O . VAL A 1 83 ? -7.51800 -3.68900 -23.84700 1.000 14.72842 121 VAL A O 1
ATOM 1198 N N . ARG A 1 84 ? -5.95700 -3.70100 -25.46400 1.000 16.43354 122 ARG A N 1
ATOM 1199 C CA . ARG A 1 84 ? -5.77200 -5.14500 -25.42100 1.000 17.48747 122 ARG A CA 1
ATOM 1200 C C . ARG A 1 84 ? -4.93800 -5.54800 -24.21400 1.000 20.81643 122 ARG A C 1
ATOM 1201 O O . ARG A 1 84 ? -5.29300 -6.48000 -23.48400 1.000 20.12891 122 ARG A O 1
ATOM 1222 N N . LEU A 1 85 ? -3.83700 -4.83300 -23.98300 1.000 16.47171 123 LEU A N 1
ATOM 1223 C CA . LEU A 1 85 ? -2.91700 -5.19600 -22.91200 1.000 18.45395 123 LEU A CA 1
ATOM 1224 C C . LEU A 1 85 ? -3.55800 -5.03600 -21.54200 1.000 18.69648 123 LEU A C 1
ATOM 1225 O O . LEU A 1 85 ? -3.27100 -5.81200 -20.62400 1.000 19.27653 123 LEU A O 1
ATOM 1241 N N . MET A 1 86 ? -4.40200 -4.02400 -21.37300 1.000 17.49035 124 MET A N 1
ATOM 1242 C CA . MET A 1 86 ? -5.02400 -3.74400 -20.08900 1.000 18.37566 124 MET A CA 1
ATOM 1243 C C . MET A 1 86 ? -6.40800 -4.36200 -19.96700 1.000 18.77756 124 MET A C 1
ATOM 1244 O O . MET A 1 86 ? -7.09500 -4.12800 -18.96800 1.000 15.83270 124 MET A O 1
ATOM 1258 N N . GLU A 1 87 ? -6.82600 -5.14500 -20.96100 1.000 18.17525 125 GLU A N 1
ATOM 1259 C CA . GLU A 1 87 ? -8.09400 -5.87500 -20.93000 1.000 21.27729 125 GLU A CA 1
ATOM 1260 C C . GLU A 1 87 ? -9.25400 -4.96200 -20.54100 1.000 19.20868 125 GLU A C 1
ATOM 1261 O O . GLU A 1 87 ? -10.06100 -5.27300 -19.66200 1.000 20.32526 125 GLU A O 1
ATOM 1273 N N . ILE A 1 88 ? -9.34900 -3.83000 -21.23200 1.000 16.57042 126 ILE A N 1
ATOM 1274 C CA . ILE A 1 88 ? -10.37000 -2.83000 -20.93400 1.000 18.30980 126 ILE A CA 1
ATOM 1275 C C . ILE A 1 88 ? -11.70700 -3.29800 -21.49600 1.000 20.38224 126 ILE A C 1
ATOM 1276 O O . ILE A 1 88 ? -11.84500 -3.50400 -22.70700 1.000 20.66876 126 ILE A O 1
ATOM 1292 N N . THR A 1 89 ? -12.69700 -3.44400 -20.62000 1.000 18.85622 127 THR A N 1
ATOM 1293 C CA . THR A 1 89 ? -14.03900 -3.86200 -20.99300 1.000 20.85710 127 THR A CA 1
ATOM 1294 C C . THR A 1 89 ? -15.03300 -2.73300 -20.74400 1.000 21.23839 127 THR A C 1
ATOM 1295 O O . THR A 1 89 ? -14.71800 -1.71600 -20.12100 1.000 21.81602 127 THR A O 1
ATOM 1306 N N . SER A 1 90 ? -16.26100 -2.93900 -21.23000 1.000 19.04318 128 SER A N 1
ATOM 1307 C CA . SER A 1 90 ? -17.32700 -1.96300 -21.03500 1.000 21.18005 128 SER A CA 1
ATOM 1308 C C . SER A 1 90 ? -17.68500 -1.76400 -19.56600 1.000 23.00122 128 SER A C 1
ATOM 1309 O O . SER A 1 90 ? -18.22000 -0.70800 -19.20900 1.000 25.48720 128 SER A O 1
ATOM 1317 N N . GLU A 1 91 ? -17.41700 -2.74900 -18.70700 1.000 22.81147 129 GLU A N 1
ATOM 1318 C CA . GLU A 1 91 ? -17.65300 -2.57900 -17.27900 1.000 24.57458 129 GLU A CA 1
ATOM 1319 C C . GLU A 1 91 ? -16.53300 -1.82000 -16.57600 1.000 21.73935 129 GLU A C 1
ATOM 1320 O O . GLU A 1 91 ? -16.70000 -1.43500 -15.41300 1.000 19.63040 129 GLU A O 1
ATOM 1332 N N . ASP A 1 92 ? -15.39600 -1.61500 -17.23300 1.000 20.54425 130 ASP A N 1
ATOM 1333 C CA . ASP A 1 92 ? -14.29700 -0.89500 -16.61200 1.000 20.48149 130 ASP A CA 1
ATOM 1334 C C . ASP A 1 92 ? -14.58000 0.60500 -16.61500 1.000 20.78677 130 ASP A C 1
ATOM 1335 O O . ASP A 1 92 ? -15.36500 1.11700 -17.41700 1.000 19.94864 130 ASP A O 1
ATOM 1344 N N . THR A 1 93 ? -13.93400 1.30900 -15.69700 1.000 20.22654 131 THR A N 1
ATOM 1345 C CA . THR A 1 93 ? -13.85100 2.76200 -15.75100 1.000 17.74005 131 THR A CA 1
ATOM 1346 C C . THR A 1 93 ? -12.40800 3.14000 -16.04600 1.000 17.34895 131 THR A C 1
ATOM 1347 O O . THR A 1 93 ? -11.49100 2.71700 -15.33200 1.000 13.26014 131 THR A O 1
ATOM 1358 N N . PHE A 1 94 ? -12.21200 3.92300 -17.10000 1.000 17.05605 132 PHE A N 1
ATOM 1359 C CA . PHE A 1 94 ? -10.88800 4.32100 -17.54900 1.000 15.37648 132 PHE A CA 1
ATOM 1360 C C . PHE A 1 94 ? -10.57800 5.74000 -17.09500 1.000 17.88386 132 PHE A C 1
ATOM 1361 O O . PHE A 1 94 ? -11.34800 6.66700 -17.36400 1.000 18.22161 132 PHE A O 1
ATOM 1378 N N . TYR A 1 95 ? -9.44400 5.90200 -16.41900 1.000 15.33559 133 TYR A N 1
ATOM 1379 C CA . TYR A 1 95 ? -8.99100 7.19300 -15.92300 1.000 16.13782 133 TYR A CA 1
ATOM 1380 C C . TYR A 1 95 ? -7.70900 7.57300 -16.64300 1.000 16.76121 133 TYR A C 1
ATOM 1381 O O . TYR A 1 95 ? -6.72300 6.83100 -16.59100 1.000 17.07121 133 TYR A O 1
ATOM 1399 N N . ASP A 1 96 ? -7.71700 8.72300 -17.29900 1.000 14.76649 134 ASP A N 1
ATOM 1400 C CA . ASP A 1 96 ? -6.51000 9.27900 -17.89900 1.000 16.40521 134 ASP A CA 1
ATOM 1401 C C . ASP A 1 96 ? -6.04700 10.40100 -16.97400 1.000 17.20726 134 ASP A C 1
ATOM 1402 O O . ASP A 1 96 ? -6.64100 11.48100 -16.94600 1.000 17.56225 134 ASP A O 1
ATOM 1411 N N . LEU A 1 97 ? -5.00000 10.13100 -16.19700 1.000 17.06916 135 LEU A N 1
ATOM 1412 C CA . LEU A 1 97 ? -4.46900 11.09400 -15.23400 1.000 17.30261 135 LEU A CA 1
ATOM 1413 C C . LEU A 1 97 ? -3.48400 11.99500 -15.96800 1.000 17.50986 135 LEU A C 1
ATOM 1414 O O . LEU A 1 97 ? -2.32900 11.62300 -16.19300 1.000 18.44079 135 LEU A O 1
ATOM 1430 N N . GLY A 1 98 ? -3.94000 13.19500 -16.32300 1.000 17.89923 136 GLY A N 1
ATOM 1431 C CA . GLY A 1 98 ? -3.22400 14.04700 -17.25100 1.000 20.34450 136 GLY A CA 1
ATOM 1432 C C . GLY A 1 98 ? -3.69000 13.77500 -18.66500 1.000 18.91448 136 GLY A C 1
ATOM 1433 O O . GLY A 1 98 ? -2.95300 13.20600 -19.47400 1.000 21.18499 136 GLY A O 1
ATOM 1437 N N . CYS A 1 99 ? -4.92200 14.16700 -18.97700 1.000 17.74563 137 CYS A N 1
ATOM 1438 C CA . CYS A 1 99 ? -5.56300 13.74200 -20.21400 1.000 19.89251 137 CYS A CA 1
ATOM 1439 C C . CYS A 1 99 ? -5.28200 14.65700 -21.39900 1.000 19.05894 137 CYS A C 1
ATOM 1440 O O . CYS A 1 99 ? -5.61300 14.29000 -22.53200 1.000 18.02890 137 CYS A O 1
ATOM 1448 N N . GLY A 1 100 ? -4.65400 15.80800 -21.18400 1.000 18.80140 138 GLY A N 1
ATOM 1449 C CA . GLY A 1 100 ? -4.28800 16.64500 -22.31600 1.000 19.89979 138 GLY A CA 1
ATOM 1450 C C . GLY A 1 100 ? -5.51700 17.00900 -23.12200 1.000 20.62594 138 GLY A C 1
ATOM 1451 O O . GLY A 1 100 ? -6.53700 17.43800 -22.57400 1.000 24.60965 138 GLY A O 1
ATOM 1455 N N . ASN A 1 101 ? -5.43700 16.82200 -24.44000 1.000 20.12791 139 ASN A N 1
ATOM 1456 C CA . ASN A 1 101 ? -6.54700 17.17000 -25.31900 1.000 22.61077 139 ASN A CA 1
ATOM 1457 C C . ASN A 1 101 ? -7.66500 16.13300 -25.32500 1.000 20.38086 139 ASN A C 1
ATOM 1458 O O . ASN A 1 101 ? -8.61900 16.28600 -26.09500 1.000 17.55738 139 ASN A O 1
ATOM 1469 N N . GLY A 1 102 ? -7.57600 15.08800 -24.50500 1.000 19.11078 140 GLY A N 1
ATOM 1470 C CA . GLY A 1 102 ? -8.64700 14.12200 -24.38300 1.000 18.61366 140 GLY A CA 1
ATOM 1471 C C . GLY A 1 102 ? -8.64900 13.01500 -25.41300 1.000 19.38955 140 GLY A C 1
ATOM 1472 O O . GLY A 1 102 ? -9.55300 12.16800 -25.38100 1.000 16.62574 140 GLY A O 1
ATOM 1476 N N . SER A 1 103 ? -7.65700 12.97400 -26.30500 1.000 18.53032 141 SER A N 1
ATOM 1477 C CA . SER A 1 103 ? -7.69000 12.03200 -27.42000 1.000 18.43003 141 SER A CA 1
ATOM 1478 C C . SER A 1 103 ? -7.74800 10.58200 -26.94500 1.000 19.53895 141 SER A C 1
ATOM 1479 O O . SER A 1 103 ? -8.39000 9.74300 -27.58900 1.000 15.51894 141 SER A O 1
ATOM 1487 N N . ILE A 1 104 ? -7.07900 10.25900 -25.83200 1.000 17.22076 142 ILE A N 1
ATOM 1488 C CA . ILE A 1 104 ? -7.09300 8.87800 -25.35200 1.000 16.67718 142 ILE A CA 1
ATOM 1489 C C . ILE A 1 104 ? -8.49100 8.49500 -24.88000 1.000 18.27706 142 ILE A C 1
ATOM 1490 O O . ILE A 1 104 ? -8.98100 7.39300 -25.15800 1.000 15.91595 142 ILE A O 1
ATOM 1506 N N . LEU A 1 105 ? -9.13600 9.38700 -24.12700 1.000 17.12414 143 LEU A N 1
ATOM 1507 C CA . LEU A 1 105 ? -10.49000 9.12100 -23.65600 1.000 18.15544 143 LEU A CA 1
ATOM 1508 C C . LEU A 1 105 ? -11.41600 8.80500 -24.82000 1.000 18.19948 143 LEU A C 1
ATOM 1509 O O . LEU A 1 105 ? -12.18800 7.84000 -24.77300 1.000 17.39811 143 LEU A O 1
ATOM 1525 N N . PHE A 1 106 ? -11.34800 9.61100 -25.88200 1.000 16.40418 144 PHE A N 1
ATOM 1526 C CA . PHE A 1 106 ? -12.28400 9.44800 -26.98800 1.000 16.15489 144 PHE A CA 1
ATOM 1527 C C . PHE A 1 106 ? -12.14900 8.06800 -27.61600 1.000 18.92688 144 PHE A C 1
ATOM 1528 O O . PHE A 1 106 ? -13.15100 7.43600 -27.97100 1.000 19.03366 144 PHE A O 1
ATOM 1545 N N . GLN A 1 107 ? -10.91600 7.58600 -27.76200 1.000 17.48102 145 GLN A N 1
ATOM 1546 C CA . GLN A 1 107 ? -10.70300 6.31500 -28.44100 1.000 17.65253 145 GLN A CA 1
ATOM 1547 C C . GLN A 1 107 ? -11.03900 5.13500 -27.53900 1.000 17.65743 145 GLN A C 1
ATOM 1548 O O . GLN A 1 107 ? -11.60800 4.14200 -28.00400 1.000 16.52586 145 GLN A O 1
ATOM 1562 N N . VAL A 1 108 ? -10.69800 5.21500 -26.25200 1.000 17.34513 146 VAL A N 1
ATOM 1563 C CA . VAL A 1 108 ? -11.03300 4.11400 -25.35400 1.000 18.33299 146 VAL A CA 1
ATOM 1564 C C . VAL A 1 108 ? -12.54500 3.96600 -25.25400 1.000 18.96240 146 VAL A C 1
ATOM 1565 O O . VAL A 1 108 ? -13.07900 2.85200 -25.31500 1.000 18.37840 146 VAL A O 1
ATOM 1578 N N . ALA A 1 109 ? -13.26200 5.08400 -25.12000 1.000 17.93906 147 ALA A N 1
ATOM 1579 C CA . ALA A 1 109 ? -14.72000 5.02200 -25.09400 1.000 18.79983 147 ALA A CA 1
ATOM 1580 C C . ALA A 1 109 ? -15.24700 4.32300 -26.34000 1.000 19.92198 147 ALA A C 1
ATOM 1581 O O . ALA A 1 109 ? -16.09000 3.42200 -26.25500 1.000 18.62528 147 ALA A O 1
ATOM 1588 N N . PHE A 1 110 ? -14.73400 4.70900 -27.50900 1.000 19.84629 148 PHE A N 1
ATOM 1589 C CA . PHE A 1 110 ? -15.22900 4.13900 -28.75500 1.000 21.66197 148 PHE A CA 1
ATOM 1590 C C . PHE A 1 110 ? -14.93400 2.64700 -28.84400 1.000 20.60886 148 PHE A C 1
ATOM 1591 O O . PHE A 1 110 ? -15.79400 1.86400 -29.26200 1.000 22.86935 148 PHE A O 1
ATOM 1608 N N . LEU A 1 111 ? -13.72300 2.23400 -28.46400 1.000 19.15027 149 LEU A N 1
ATOM 1609 C CA . LEU A 1 111 ? -13.32200 0.84900 -28.67900 1.000 19.21527 149 LEU A CA 1
ATOM 1610 C C . LEU A 1 111 ? -13.88400 -0.09800 -27.62400 1.000 21.01185 149 LEU A C 1
ATOM 1611 O O . LEU A 1 111 ? -14.07400 -1.28600 -27.91200 1.000 20.80087 149 LEU A O 1
ATOM 1627 N N . THR A 1 112 ? -14.17200 0.39500 -26.41400 1.000 19.03241 150 THR A N 1
ATOM 1628 C CA . THR A 1 112 ? -14.53400 -0.47300 -25.30300 1.000 18.99110 150 THR A CA 1
ATOM 1629 C C . THR A 1 112 ? -15.90600 -0.21300 -24.69100 1.000 20.11219 150 THR A C 1
ATOM 1630 O O . THR A 1 112 ? -16.44600 -1.11800 -24.04600 1.000 19.95286 150 THR A O 1
ATOM 1641 N N . GLY A 1 113 ? -16.47600 0.97800 -24.84800 1.000 18.72924 151 GLY A N 1
ATOM 1642 C CA . GLY A 1 113 ? -17.70700 1.28700 -24.14400 1.000 20.67686 151 GLY A CA 1
ATOM 1643 C C . GLY A 1 113 ? -17.54500 1.55600 -22.66500 1.000 20.26788 151 GLY A C 1
ATOM 1644 O O . GLY A 1 113 ? -18.54700 1.65400 -21.94800 1.000 21.70384 151 GLY A O 1
ATOM 1648 N N . ALA A 1 114 ? -16.31300 1.67800 -22.18500 1.000 18.57039 152 ALA A N 1
ATOM 1649 C CA . ALA A 1 114 ? -16.08700 1.98600 -20.78300 1.000 20.99085 152 ALA A CA 1
ATOM 1650 C C . ALA A 1 114 ? -16.38700 3.45200 -20.50200 1.000 22.31549 152 ALA A C 1
ATOM 1651 O O . ALA A 1 114 ? -16.21900 4.31900 -21.36100 1.000 21.58630 152 ALA A O 1
ATOM 1658 N N . ARG A 1 115 ? -16.84100 3.72600 -19.28200 1.000 21.34328 153 ARG A N 1
ATOM 1659 C CA . ARG A 1 115 ? -16.89900 5.10200 -18.81000 1.000 20.36913 153 ARG A CA 1
ATOM 1660 C C . ARG A 1 115 ? -15.48000 5.65100 -18.70500 1.000 20.21949 153 ARG A C 1
ATOM 1661 O O . ARG A 1 115 ? -14.57200 4.97400 -18.21400 1.000 20.94492 153 ARG A O 1
ATOM 1682 N N . CYS A 1 116 ? -15.27900 6.87700 -19.18200 1.000 18.95540 154 CYS A N 1
ATOM 1683 C CA . CYS A 1 116 ? -13.94800 7.46300 -19.28300 1.000 19.40310 154 CYS A CA 1
ATOM 1684 C C . CYS A 1 116 ? -13.89600 8.77400 -18.51400 1.000 20.77382 154 CYS A C 1
ATOM 1685 O O . CYS A 1 116 ? -14.74900 9.64700 -18.70600 1.000 21.27808 154 CYS A O 1
ATOM 1693 N N . VAL A 1 117 ? -12.89500 8.90400 -17.64600 1.000 15.97323 155 VAL A N 1
ATOM 1694 C CA . VAL A 1 117 ? -12.70500 10.08600 -16.81600 1.000 17.50929 155 VAL A CA 1
ATOM 1695 C C . VAL A 1 117 ? -11.30400 10.61300 -17.08100 1.000 18.32778 155 VAL A C 1
ATOM 1696 O O . VAL A 1 117 ? -10.32300 9.87000 -16.95500 1.000 18.50796 155 VAL A O 1
ATOM 1709 N N . GLY A 1 118 ? -11.21300 11.88200 -17.45100 1.000 17.51004 156 GLY A N 1
ATOM 1710 C CA . GLY A 1 118 ? -9.93900 12.56000 -17.62500 1.000 18.25325 156 GLY A CA 1
ATOM 1711 C C . GLY A 1 118 ? -9.76000 13.61500 -16.54800 1.000 20.33344 156 GLY A C 1
ATOM 1712 O O . GLY A 1 118 ? -10.71300 14.30900 -16.18200 1.000 20.37642 156 GLY A O 1
ATOM 1716 N N . ILE A 1 119 ? -8.53800 13.71900 -16.03800 1.000 18.57050 157 ILE A N 1
ATOM 1717 C CA . ILE A 1 119 ? -8.15200 14.76300 -15.09800 1.000 20.48502 157 ILE A CA 1
ATOM 1718 C C . ILE A 1 119 ? -7.00700 15.54000 -15.72800 1.000 20.49251 157 ILE A C 1
ATOM 1719 O O . ILE A 1 119 ? -6.06000 14.93700 -16.24900 1.000 19.93072 157 ILE A O 1
ATOM 1735 N N . GLU A 1 120 ? -7.09300 16.87000 -15.69500 1.000 19.39946 158 GLU A N 1
ATOM 1736 C CA . GLU A 1 120 ? -6.09800 17.71100 -16.35200 1.000 21.40739 158 GLU A CA 1
ATOM 1737 C C . GLU A 1 120 ? -5.90800 19.00000 -15.56700 1.000 19.95072 158 GLU A C 1
ATOM 1738 O O . GLU A 1 120 ? -6.88200 19.69100 -15.25500 1.000 23.19120 158 GLU A O 1
ATOM 1750 N N . ILE A 1 121 ? -4.64900 19.32500 -15.26800 1.000 19.51564 159 ILE A N 1
ATOM 1751 C CA . ILE A 1 121 ? -4.35500 20.52300 -14.48800 1.000 20.65495 159 ILE A CA 1
ATOM 1752 C C . ILE A 1 121 ? -4.37600 21.77400 -15.36100 1.000 24.19792 159 ILE A C 1
ATOM 1753 O O . ILE A 1 121 ? -4.64200 22.87500 -14.86300 1.000 23.89828 159 ILE A O 1
ATOM 1769 N N . SER A 1 122 ? -4.10700 21.63700 -16.65900 1.000 23.56738 160 SER A N 1
ATOM 1770 C CA . SER A 1 122 ? -4.12400 22.77700 -17.56500 1.000 25.61305 160 SER A CA 1
ATOM 1771 C C . SER A 1 122 ? -5.56500 23.16100 -17.87000 1.000 23.36827 160 SER A C 1
ATOM 1772 O O . SER A 1 122 ? -6.29800 22.38400 -18.49100 1.000 25.09902 160 SER A O 1
ATOM 1780 N N . GLU A 1 123 ? -5.96900 24.35900 -17.44200 1.000 24.95459 161 GLU A N 1
ATOM 1781 C CA . GLU A 1 123 ? -7.33200 24.80600 -17.70100 1.000 28.06047 161 GLU A CA 1
ATOM 1782 C C . GLU A 1 123 ? -7.58300 24.93400 -19.19600 1.000 25.18436 161 GLU A C 1
ATOM 1783 O O . GLU A 1 123 ? -8.65900 24.57400 -19.68800 1.000 22.69687 161 GLU A O 1
ATOM 1795 N N . HIS A 1 124 ? -6.58700 25.41400 -19.93800 1.000 25.60771 162 HIS A N 1
ATOM 1796 C CA . HIS A 1 124 ? -6.74700 25.56700 -21.37700 1.000 22.94411 162 HIS A CA 1
ATOM 1797 C C . HIS A 1 124 ? -6.92300 24.21900 -22.06600 1.000 24.05295 162 HIS A C 1
ATOM 1798 O O . HIS A 1 124 ? -7.84200 24.04100 -22.87400 1.000 25.34526 162 HIS A O 1
ATOM 1812 N N . ASN A 1 125 ? -6.04300 23.25900 -21.77900 1.000 22.55756 163 ASN A N 1
ATOM 1813 C CA . ASN A 1 125 ? -6.12700 21.98500 -22.48700 1.000 23.94782 163 ASN A CA 1
ATOM 1814 C C . ASN A 1 125 ? -7.34500 21.18600 -22.04500 1.000 24.15823 163 ASN A C 1
ATOM 1815 O O . ASN A 1 125 ? -7.91900 20.44200 -22.84900 1.000 19.55100 163 ASN A O 1
ATOM 1826 N N . ALA A 1 126 ? -7.76700 21.33400 -20.78700 1.000 25.15920 164 ALA A N 1
ATOM 1827 C CA . ALA A 1 126 ? -9.02200 20.72400 -20.36400 1.000 25.03738 164 ALA A CA 1
ATOM 1828 C C . ALA A 1 126 ? -10.18500 21.27700 -21.17700 1.000 23.61906 164 ALA A C 1
ATOM 1829 O O . ALA A 1 126 ? -11.08700 20.53300 -21.57400 1.000 24.40519 164 ALA A O 1
ATOM 1836 N N . LYS A 1 127 ? -10.16900 22.58100 -21.45400 1.000 23.92607 165 LYS A N 1
ATOM 1837 C CA . LYS A 1 127 ? 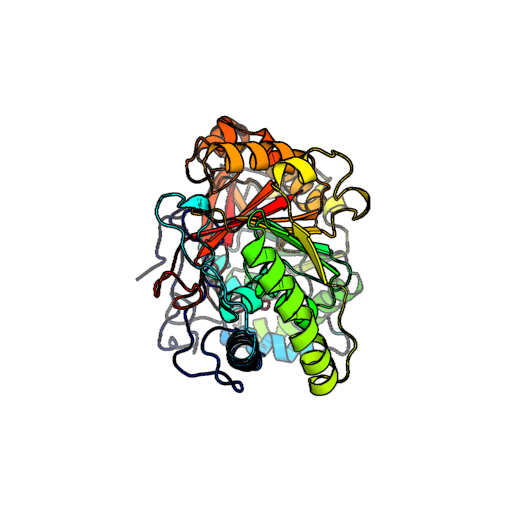-11.20900 23.16800 -22.29200 1.000 25.44603 165 LYS A CA 1
ATOM 1838 C C . LYS A 1 127 ? -11.12800 22.63700 -23.71800 1.000 27.21328 165 LYS A C 1
ATOM 1839 O O . LYS A 1 127 ? -12.16000 22.36800 -24.34400 1.000 22.39656 165 LYS A O 1
ATOM 1858 N N . VAL A 1 128 ? -9.91300 22.47500 -24.24800 1.000 25.40041 166 VAL A N 1
ATOM 1859 C CA . VAL A 1 128 ? -9.75200 21.86300 -25.56500 1.000 23.73444 166 VAL A CA 1
ATOM 1860 C C . VAL A 1 128 ? -10.40200 20.48400 -25.58300 1.000 22.33550 166 VAL A C 1
ATOM 1861 O O . VAL A 1 128 ? -11.14200 20.13300 -26.51000 1.000 20.41535 166 VAL A O 1
ATOM 1874 N N . ALA A 1 129 ? -10.13200 19.68300 -24.54900 1.000 21.81015 167 ALA A N 1
ATOM 1875 C CA . ALA A 1 129 ? -10.66200 18.32500 -24.49100 1.000 23.19255 167 ALA A CA 1
ATOM 1876 C C . ALA A 1 129 ? -12.18600 18.32600 -24.45500 1.000 22.16647 167 ALA A C 1
ATOM 1877 O O . ALA A 1 129 ? -12.83800 17.57300 -25.18600 1.000 22.89536 167 ALA A O 1
ATOM 1884 N N . LYS A 1 130 ? -12.77300 19.16400 -23.59900 1.000 24.41468 168 LYS A N 1
ATOM 1885 C CA . LYS A 1 130 ? -14.22700 19.20300 -23.48300 1.000 25.35732 168 LYS A CA 1
ATOM 1886 C C . LYS A 1 130 ? -14.87400 19.61300 -24.80100 1.000 27.10264 168 LYS A C 1
ATOM 1887 O O . LYS A 1 130 ? -15.84900 18.99600 -25.24500 1.000 26.44920 168 LYS A O 1
ATOM 1906 N N . LYS A 1 131 ? -14.34700 20.66000 -25.43900 1.000 26.15204 169 LYS A N 1
ATOM 1907 C CA . LYS A 1 131 ? -14.92200 21.11800 -26.70000 1.000 27.09979 169 LYS A CA 1
ATOM 1908 C C . LYS A 1 131 ? -14.76100 20.07000 -27.79500 1.000 25.27194 169 LYS A C 1
ATOM 1909 O O . LYS A 1 131 ? -15.64600 19.90800 -28.64300 1.000 25.53259 169 LYS A O 1
ATOM 1928 N N . ALA A 1 132 ? -13.63800 19.35200 -27.79900 1.000 23.84651 170 ALA A N 1
ATOM 1929 C CA . ALA A 1 132 ? -13.42600 18.33200 -28.82100 1.000 24.26807 170 ALA A CA 1
ATOM 1930 C C . ALA A 1 132 ? -14.39900 17.16900 -28.65600 1.000 23.47939 170 ALA A C 1
ATOM 1931 O O . ALA A 1 132 ? -14.90700 16.63500 -29.64900 1.000 20.74086 170 ALA A O 1
ATOM 1938 N N . TRP A 1 133 ? -14.67800 16.76200 -27.41500 1.000 22.61688 171 TRP A N 1
ATOM 1939 C CA . TRP A 1 133 ? -15.62500 15.67200 -27.19600 1.000 21.43596 171 TRP A CA 1
ATOM 1940 C C . TRP A 1 133 ? -17.00300 16.02100 -27.74900 1.000 25.47409 171 TRP A C 1
ATOM 1941 O O . TRP A 1 133 ? -17.68500 15.16400 -28.32300 1.000 23.50111 171 TRP A O 1
ATOM 1962 N N . GLU A 1 134 ? -17.42500 17.28100 -27.59800 1.000 26.88663 172 GLU A N 1
ATOM 1963 C CA . GLU A 1 134 ? -18.73200 17.69000 -28.10300 1.000 27.30905 172 GLU A CA 1
ATOM 1964 C C . GLU A 1 134 ? -18.80800 17.58000 -29.62200 1.000 23.20838 172 GLU A C 1
ATOM 1965 O O . GLU A 1 134 ? -19.89300 17.36700 -30.17700 1.000 27.66428 172 GLU A O 1
ATOM 1977 N N . VAL A 1 135 ? -17.67900 17.73000 -30.30700 1.000 23.13112 173 VAL A N 1
ATOM 1978 C CA . VAL A 1 135 ? -17.65500 17.62300 -31.76100 1.000 24.82444 173 VAL A CA 1
ATOM 1979 C C . VAL A 1 135 ? -17.50700 16.17600 -32.20200 1.000 23.65246 173 VAL A C 1
ATOM 1980 O O . VAL A 1 135 ? -18.18000 15.72900 -33.13400 1.000 26.42750 173 VAL A O 1
ATOM 1993 N N . ILE A 1 136 ? -16.63900 15.42100 -31.53400 1.000 22.16146 174 ILE A N 1
ATOM 1994 C CA . ILE A 1 136 ? -16.29400 14.10000 -32.03500 1.000 24.22137 174 ILE A CA 1
ATOM 1995 C C . ILE A 1 136 ? -17.34400 13.06400 -31.65200 1.000 23.24687 174 ILE A C 1
ATOM 1996 O O . ILE A 1 136 ? -17.56900 12.10700 -32.40200 1.000 20.97238 174 ILE A O 1
ATOM 2012 N N . ARG A 1 137 ? -18.02000 13.23500 -30.51400 1.000 21.63676 175 ARG A N 1
ATOM 2013 C CA . ARG A 1 137 ? -18.97500 12.21600 -30.08200 1.000 23.25219 175 ARG A CA 1
ATOM 2014 C C . ARG A 1 137 ? -20.07100 11.98500 -31.11400 1.000 25.62030 175 ARG A C 1
ATOM 2015 O O . ARG A 1 137 ? -20.28400 10.82400 -31.50500 1.000 25.01484 175 ARG A O 1
ATOM 2036 N N . PRO A 1 138 ? -20.78600 13.00600 -31.60100 1.000 26.44569 176 PRO A N 1
ATOM 2037 C CA . PRO A 1 138 ? -21.79900 12.73500 -32.63600 1.000 28.34778 176 PRO A CA 1
ATOM 2038 C C . PRO A 1 138 ? -21.21900 12.04500 -33.85700 1.000 27.93806 176 PRO A C 1
ATOM 2039 O O . PRO A 1 138 ? -21.86900 11.17200 -34.44500 1.000 27.37848 176 PRO A O 1
ATOM 2050 N N . GLU A 1 139 ? -20.00300 12.41700 -34.25400 1.000 26.80295 177 GLU A N 1
ATOM 2051 C CA . GLU A 1 139 ? -19.39300 11.81700 -35.43500 1.000 27.95078 177 GLU A CA 1
ATOM 2052 C C . GLU A 1 139 ? -19.12300 10.33500 -35.20800 1.000 31.22252 177 GLU A C 1
ATOM 2053 O O . GLU A 1 139 ? -19.42200 9.49900 -36.07000 1.000 29.67435 177 GLU A O 1
ATOM 2065 N N . LEU A 1 140 ? -18.56700 9.98900 -34.04400 1.000 28.78958 178 LEU A N 1
ATOM 2066 C CA . LEU A 1 140 ? -18.40700 8.58300 -33.69600 1.000 26.86474 178 LEU A CA 1
ATOM 2067 C C . LEU A 1 140 ? -19.75000 7.86600 -33.69800 1.000 27.62707 178 LEU A C 1
ATOM 2068 O O . LEU A 1 140 ? -19.86000 6.73500 -34.18600 1.000 29.18279 178 LEU A O 1
ATOM 2084 N N . GLU A 1 141 ? -20.78600 8.51500 -33.16100 1.000 28.29688 179 GLU A N 1
ATOM 2085 C CA . GLU A 1 141 ? -22.08000 7.85600 -33.01700 1.000 32.28685 179 GLU A CA 1
ATOM 2086 C C . GLU A 1 141 ? -22.75800 7.67000 -34.36800 1.000 34.64028 179 GLU A C 1
ATOM 2087 O O . GLU A 1 141 ? -23.38000 6.63100 -34.61700 1.000 32.33657 179 GLU A O 1
ATOM 2099 N N . GLY A 1 142 ? -22.63900 8.65400 -35.26100 1.000 32.34158 180 GLY A N 1
ATOM 2100 C CA . GLY A 1 142 ? -23.20500 8.49700 -36.58900 1.000 35.56546 180 GLY A CA 1
ATOM 2101 C C . GLY A 1 142 ? -22.42400 7.51500 -37.44100 1.000 36.05322 180 GLY A C 1
ATOM 2102 O O . GLY A 1 142 ? -23.00600 6.73700 -38.20300 1.000 41.64639 180 GLY A O 1
ATOM 2106 N N . SER A 1 143 ? -21.09600 7.53500 -37.32200 1.000 36.74575 181 SER A N 1
ATOM 2107 C CA . SER A 1 143 ? -20.26500 6.63000 -38.10900 1.000 38.06785 181 SER A CA 1
ATOM 2108 C C . SER A 1 143 ? -20.50200 5.17500 -37.72300 1.000 38.96304 181 SER A C 1
ATOM 2109 O O . SER A 1 143 ? -20.60100 4.30400 -38.59600 1.000 47.04599 181 SER A O 1
ATOM 2117 N N . SER A 1 144 ? -20.60800 4.89100 -36.42400 1.000 34.58077 182 SER A N 1
ATOM 2118 C CA . SER A 1 144 ? -20.69100 3.52200 -35.93500 1.000 35.94745 182 SER A CA 1
ATOM 2119 C C . SER A 1 144 ? -22.11100 3.03800 -35.67800 1.000 38.25624 182 SER A C 1
ATOM 2120 O O . SER A 1 144 ? -22.32300 1.82400 -35.57800 1.000 33.96956 182 SER A O 1
ATOM 2128 N N . GLY A 1 145 ? -23.07600 3.94400 -35.54400 1.000 38.33482 183 GLY A N 1
ATOM 2129 C CA . GLY A 1 145 ? -24.42800 3.56700 -35.19900 1.000 32.34700 183 GLY A CA 1
ATOM 2130 C C . GLY A 1 145 ? -24.64800 3.21100 -33.74600 1.000 39.60635 183 GLY A C 1
ATOM 2131 O O . GLY A 1 145 ? -25.76000 2.79600 -33.38900 1.000 38.86915 183 GLY A O 1
ATOM 2135 N N . ARG A 1 146 ? -23.63400 3.35500 -32.89700 1.000 37.78422 184 ARG A N 1
ATOM 2136 C CA . ARG A 1 146 ? -23.74000 3.06000 -31.47700 1.000 35.77591 184 ARG A CA 1
ATOM 2137 C C . ARG A 1 146 ? -23.65000 4.34600 -30.66400 1.000 36.51840 184 ARG A C 1
ATOM 2138 O O . ARG A 1 146 ? -22.94500 5.28800 -31.03800 1.000 33.65806 184 ARG A O 1
ATOM 2159 N N . SER A 1 147 ? -24.36600 4.37600 -29.54200 1.000 33.91419 185 SER A N 1
ATOM 2160 C CA . SER A 1 147 ? -24.20900 5.46800 -28.59100 1.000 32.59193 185 SER A CA 1
ATOM 2161 C C . SER A 1 147 ? -22.89400 5.30600 -27.83800 1.000 31.72988 185 SER A C 1
ATOM 2162 O O . SER A 1 147 ? -22.49300 4.19200 -27.48700 1.000 31.18312 185 SER A O 1
ATOM 2170 N N . MET A 1 148 ? -22.21800 6.42100 -27.59500 1.000 27.77288 186 MET A N 1
ATOM 2171 C CA . MET A 1 148 ? -20.93000 6.38700 -26.92200 1.000 26.61829 186 MET A CA 1
ATOM 2172 C C . MET A 1 148 ? -21.12100 6.39500 -25.41500 1.000 26.53527 186 MET A C 1
ATOM 2173 O O . MET A 1 148 ? -22.10200 6.93300 -24.89600 1.000 25.07149 186 MET A O 1
ATOM 2187 N N . SER A 1 149 ? -20.17400 5.78000 -24.71600 1.000 25.01162 187 SER A N 1
ATOM 2188 C CA . SER A 1 149 ? -20.14700 5.85600 -23.26700 1.000 26.60080 187 SER A CA 1
ATOM 2189 C C . SER A 1 149 ? -19.79100 7.27600 -22.82800 1.000 25.77251 187 SER A C 1
ATOM 2190 O O . SER A 1 149 ? -19.44100 8.14200 -23.63600 1.000 23.61204 187 SER A O 1
ATOM 2198 N N . GLU A 1 150 ? -19.87400 7.50600 -21.52300 1.000 26.98911 188 GLU A N 1
ATOM 2199 C CA . GLU A 1 150 ? -19.68100 8.84100 -20.97400 1.000 26.84046 188 GLU A CA 1
ATOM 2200 C C . GLU A 1 150 ? -18.20000 9.19100 -20.90500 1.000 24.01948 188 GLU A C 1
ATOM 2201 O O . GLU A 1 150 ? -17.36200 8.35700 -20.55100 1.000 24.47844 188 GLU A O 1
ATOM 2213 N N . VAL A 1 151 ? -17.88200 10.43300 -21.25800 1.000 23.66792 189 VAL A N 1
ATOM 2214 C CA . VAL A 1 151 ? -16.54200 10.98800 -21.10000 1.000 23.03270 189 VAL A CA 1
ATOM 2215 C C . VAL A 1 151 ? -16.66600 12.25400 -20.26300 1.000 23.42117 189 VAL A C 1
ATOM 2216 O O . VAL A 1 151 ? -17.31300 13.22200 -20.68400 1.000 26.68846 189 VAL A O 1
ATOM 2229 N N . ASN A 1 152 ? -16.04900 12.24800 -19.08500 1.000 24.14202 190 ASN A N 1
ATOM 2230 C CA . ASN A 1 152 ? -16.10300 13.36400 -18.14900 1.000 25.96867 190 ASN A CA 1
ATOM 2231 C C . ASN A 1 152 ? -14.69800 13.92100 -17.96900 1.000 25.47788 190 ASN A C 1
ATOM 2232 O O . ASN A 1 152 ? -13.74100 13.15800 -17.80200 1.000 24.21489 190 ASN A O 1
ATOM 2243 N N . ILE A 1 153 ? -14.57300 15.24700 -18.02800 1.000 24.28593 191 ILE A N 1
ATOM 2244 C CA . ILE A 1 153 ? -13.28500 15.93100 -17.94800 1.000 25.19763 191 ILE A CA 1
ATOM 2245 C C . ILE A 1 153 ? -13.28000 16.78600 -16.68900 1.000 23.74331 191 ILE A C 1
ATOM 2246 O O . ILE A 1 153 ? -14.13900 17.66300 -16.52500 1.000 27.29213 191 ILE A O 1
ATOM 2262 N N . ILE A 1 154 ? -12.30400 16.55000 -15.81800 1.000 23.25920 192 ILE A N 1
ATOM 2263 C CA . ILE A 1 154 ? -12.16400 17.27800 -14.56200 1.000 23.58138 192 ILE A CA 1
ATOM 2264 C C . ILE A 1 154 ? -10.92200 18.15300 -14.66700 1.000 22.14093 192 ILE A C 1
ATOM 2265 O O . ILE A 1 154 ? -9.82400 17.65700 -14.95300 1.000 22.49189 192 ILE A O 1
ATOM 2281 N N . THR A 1 155 ? -11.09800 19.45400 -14.45000 1.000 24.15413 193 THR A N 1
ATOM 2282 C CA . THR A 1 155 ? -9.99100 20.40300 -14.43800 1.000 25.32457 193 THR A CA 1
ATOM 2283 C C . THR A 1 155 ? -9.48900 20.51900 -13.00400 1.000 23.21515 193 THR A C 1
ATOM 2284 O O . THR A 1 155 ? -10.14400 21.14100 -12.16000 1.000 23.94669 193 THR A O 1
ATOM 2295 N N . SER A 1 156 ? -8.33500 19.92100 -12.72500 1.000 22.74182 194 SER A N 1
ATOM 2296 C CA . SER A 1 156 ? -7.81000 19.91200 -11.36800 1.000 24.57277 194 SER A CA 1
ATOM 2297 C C . SER A 1 156 ? -6.41100 19.32200 -11.36200 1.000 22.53784 194 SER A C 1
ATOM 2298 O O . SER A 1 156 ? -6.05700 18.52200 -12.23200 1.000 21.55453 194 SER A O 1
ATOM 2306 N N . ASP A 1 157 ? -5.62000 19.73500 -10.37600 1.000 23.85037 195 ASP A N 1
ATOM 2307 C CA . ASP A 1 157 ? -4.45200 18.95500 -9.98800 1.000 23.39228 195 ASP A CA 1
ATOM 2308 C C . ASP A 1 157 ? -4.93000 17.58100 -9.53500 1.000 24.03584 195 ASP A C 1
ATOM 2309 O O . ASP A 1 157 ? -5.81000 17.47300 -8.67400 1.000 24.93422 195 ASP A O 1
ATOM 2318 N N . MET A 1 158 ? -4.37500 16.52600 -10.14100 1.000 20.51701 196 MET A N 1
ATOM 2319 C CA . MET A 1 158 ? -4.85300 15.17900 -9.84200 1.000 22.10151 196 MET A CA 1
ATOM 2320 C C . MET A 1 158 ? -4.66100 14.81300 -8.37600 1.000 22.10159 196 MET A C 1
ATOM 2321 O O . MET A 1 158 ? -5.39900 13.96600 -7.86100 1.000 19.91812 196 MET A O 1
ATOM 2335 N N . THR A 1 159 ? -3.70700 15.44100 -7.68400 1.000 22.03823 197 THR A N 1
ATOM 2336 C CA . THR A 1 159 ? -3.50100 15.11600 -6.27700 1.000 26.03275 197 THR A CA 1
ATOM 2337 C C . THR A 1 159 ? -4.71200 15.48900 -5.43100 1.000 24.84946 197 THR A C 1
ATOM 2338 O O . THR A 1 159 ? -5.00100 14.82000 -4.43200 1.000 25.67482 197 THR A O 1
ATOM 2349 N N . LYS A 1 160 ? -5.42400 16.55700 -5.80000 1.000 23.69200 198 LYS A N 1
ATOM 2350 C CA . LYS A 1 160 ? -6.60900 16.93300 -5.04000 1.000 30.49193 198 LYS A CA 1
ATOM 2351 C C . LYS A 1 160 ? -7.73100 15.92400 -5.23000 1.000 26.56634 198 LYS A C 1
ATOM 2352 O O . LYS A 1 160 ? -8.51800 15.69000 -4.30600 1.000 26.53928 198 LYS A O 1
ATOM 2371 N N . ILE A 1 161 ? -7.82400 15.32100 -6.41400 1.000 23.31800 199 ILE A N 1
ATOM 2372 C CA . ILE A 1 161 ? -8.86000 14.32800 -6.66200 1.000 24.32077 199 ILE A CA 1
ATOM 2373 C C . ILE A 1 161 ? -8.52100 13.01700 -5.96600 1.000 23.82792 199 ILE A C 1
ATOM 2374 O O . ILE A 1 161 ? -9.35900 12.42100 -5.28100 1.000 24.17011 199 ILE A O 1
ATOM 2390 N N . LEU A 1 162 ? -7.27900 12.55700 -6.11800 1.000 20.82308 200 LEU A N 1
ATOM 2391 C CA . LEU A 1 162 ? -6.88500 11.26200 -5.57800 1.000 23.99486 200 LEU A CA 1
ATOM 2392 C C . LEU A 1 162 ? -6.74600 11.26500 -4.06100 1.000 22.97227 200 LEU A C 1
ATOM 2393 O O . LEU A 1 162 ? -6.64900 10.18500 -3.46800 1.000 22.70522 200 LEU A O 1
ATOM 2409 N N . ALA A 1 163 ? -6.74500 12.43800 -3.42000 1.000 22.65457 201 ALA A N 1
ATOM 2410 C CA . ALA A 1 163 ? -6.64500 12.49300 -1.96600 1.000 25.28905 201 ALA A CA 1
ATOM 2411 C C . ALA A 1 163 ? -7.82800 11.82600 -1.27500 1.000 25.98118 201 ALA A C 1
ATOM 2412 O O . ALA A 1 163 ? -7.73000 11.48800 -0.09000 1.000 25.76847 201 ALA A O 1
ATOM 2419 N N . ASP A 1 164 ? -8.94300 11.64400 -1.98000 1.000 25.99789 202 ASP A N 1
ATOM 2420 C CA . ASP A 1 164 ? -10.11100 10.96300 -1.42900 1.000 22.50656 202 ASP A CA 1
ATOM 2421 C C . ASP A 1 164 ? -9.86500 9.45900 -1.48100 1.000 21.39405 202 ASP A C 1
ATOM 2422 O O . ASP A 1 164 ? -9.76200 8.87700 -2.56600 1.000 17.82754 202 ASP A O 1
ATOM 2431 N N . GLU A 1 165 ? -9.75900 8.82900 -0.30600 1.000 19.75961 203 GLU A N 1
ATOM 2432 C CA . GLU A 1 165 ? -9.52200 7.39300 -0.25300 1.000 18.97352 203 GLU A CA 1
ATOM 2433 C C . GLU A 1 165 ? -10.67400 6.58800 -0.84200 1.000 18.45424 203 GLU A C 1
ATOM 2434 O O . GLU A 1 165 ? -10.49000 5.40700 -1.16000 1.000 16.68865 203 GLU A O 1
ATOM 2446 N N . ARG A 1 166 ? -11.85700 7.18700 -0.97500 1.000 19.73379 204 ARG A N 1
ATOM 2447 C CA . ARG A 1 166 ? -13.01900 6.47600 -1.49200 1.000 19.29026 204 ARG A CA 1
ATOM 2448 C C . ARG A 1 166 ? -13.03600 6.38500 -3.01000 1.000 21.17556 204 ARG A C 1
ATOM 2449 O O . ARG A 1 166 ? -13.81200 5.59400 -3.55600 1.000 17.88445 204 ARG A O 1
ATOM 2470 N N . LEU A 1 167 ? -12.21700 7.17300 -3.69800 1.000 20.11641 205 LEU A N 1
ATOM 2471 C CA . LEU A 1 167 ? -12.14800 7.09100 -5.15000 1.000 22.56538 205 LEU A CA 1
ATOM 2472 C C . LEU A 1 167 ? -11.75500 5.68300 -5.58500 1.000 18.17603 205 LEU A C 1
ATOM 2473 O O . LEU A 1 167 ? -10.90600 5.03800 -4.96600 1.000 18.73263 205 LEU A O 1
ATOM 2489 N N . PHE A 1 168 ? -12.40400 5.20500 -6.65100 1.000 18.49831 206 PHE A N 1
ATOM 2490 C CA . PHE A 1 168 ? -12.15500 3.90400 -7.26400 1.000 20.14355 206 PHE A CA 1
ATOM 2491 C C . PHE A 1 168 ? -12.80100 2.74000 -6.51700 1.000 22.07338 206 PHE A C 1
ATOM 2492 O O . PHE A 1 168 ? -12.95600 1.64800 -7.07300 1.000 20.92128 206 PHE A O 1
ATOM 2509 N N . GLU A 1 169 ? -13.16100 2.94300 -5.25300 1.000 19.44042 207 GLU A N 1
ATOM 2510 C CA . GLU A 1 169 ? -13.48600 1.80000 -4.40400 1.000 19.48008 207 GLU A CA 1
ATOM 2511 C C . GLU A 1 169 ? -14.76900 1.10300 -4.84800 1.000 18.94598 207 GLU A C 1
ATOM 2512 O O . GLU A 1 169 ? -14.85200 -0.13000 -4.81100 1.000 20.56658 207 GLU A O 1
ATOM 2524 N N . SER A 1 170 ? -15.77500 1.86000 -5.28500 1.000 17.87141 208 SER A N 1
ATOM 2525 C CA . SER A 1 170 ? -17.02000 1.23000 -5.71100 1.000 23.78366 208 SER A CA 1
ATOM 2526 C C . SER A 1 170 ? -16.85800 0.42000 -6.99400 1.000 21.43693 208 SER A C 1
ATOM 2527 O O . SER A 1 170 ? -17.72300 -0.40600 -7.30400 1.000 18.99915 208 SER A O 1
ATOM 2535 N N . GLU A 1 171 ? -15.76700 0.62000 -7.73400 1.000 21.55532 209 GLU A N 1
ATOM 2536 C CA . GLU A 1 171 ? -15.55700 -0.06600 -9.00400 1.000 22.62487 209 GLU A CA 1
ATOM 2537 C C . GLU A 1 171 ? -15.02500 -1.48900 -8.85000 1.000 21.31077 209 GLU A C 1
ATOM 2538 O O . GLU A 1 171 ? -14.98900 -2.22300 -9.84200 1.000 20.66794 209 GLU A O 1
ATOM 2550 N N . ARG A 1 172 ? -14.62600 -1.90400 -7.64800 1.000 20.65963 210 ARG A N 1
ATOM 2551 C CA . ARG A 1 172 ? -14.30000 -3.30600 -7.37000 1.000 24.07018 210 ARG A CA 1
ATOM 2552 C C . ARG A 1 172 ? -13.18700 -3.82800 -8.27700 1.000 23.12058 210 ARG A C 1
ATOM 2553 O O . ARG A 1 172 ? -13.20300 -4.98500 -8.70700 1.000 21.04635 210 ARG A O 1
ATOM 2574 N N . GLY A 1 173 ? -12.20800 -2.97600 -8.56600 1.000 18.56474 211 GLY A N 1
ATOM 2575 C CA . GLY A 1 173 ? -11.10000 -3.35300 -9.41200 1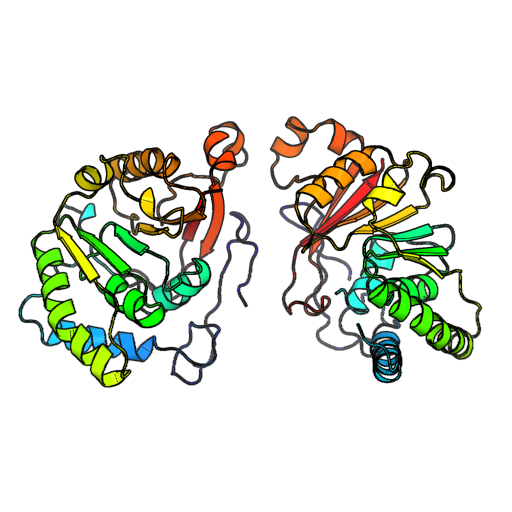.000 20.14084 211 GLY A CA 1
ATOM 2576 C C . GLY A 1 173 ? -11.35100 -3.21400 -10.89400 1.000 18.91797 211 GLY A C 1
ATOM 2577 O O . GLY A 1 173 ? -10.40900 -3.37600 -11.68100 1.000 18.62181 211 GLY A O 1
ATOM 2581 N N . LYS A 1 174 ? -12.58700 -2.93800 -11.30900 1.000 17.82921 212 LYS A N 1
ATOM 2582 C CA . LYS A 1 174 ? -12.89800 -2.68300 -12.71400 1.000 20.45912 212 LYS A CA 1
ATOM 2583 C C . LYS A 1 174 ? -12.46000 -1.26000 -13.06600 1.000 17.59727 212 LYS A C 1
ATOM 2584 O O . LYS A 1 174 ? -13.25000 -0.38400 -13.42000 1.000 19.39452 212 LYS A O 1
ATOM 2603 N N . THR A 1 175 ? -11.15400 -1.04900 -12.94400 1.000 17.30833 213 THR A N 1
ATOM 2604 C CA . THR A 1 175 ? -10.56100 0.27700 -12.99400 1.000 16.79258 213 THR A CA 1
ATOM 2605 C C . THR A 1 175 ? -9.28200 0.19900 -13.80500 1.000 17.85982 213 THR A C 1
ATOM 2606 O O . THR A 1 175 ? -8.43000 -0.65300 -13.54400 1.000 16.08276 213 THR A O 1
ATOM 2617 N N . VAL A 1 176 ? -9.15500 1.08400 -14.78500 1.000 15.56622 214 VAL A N 1
ATOM 2618 C CA . VAL A 1 176 ? -7.97700 1.15800 -15.63700 1.000 14.87104 214 VAL A CA 1
ATOM 2619 C C . VAL A 1 176 ? -7.44300 2.58000 -15.55900 1.000 15.54467 214 VAL A C 1
ATOM 2620 O O . VAL A 1 176 ? -8.18700 3.54100 -15.78900 1.000 14.56135 214 VAL A O 1
ATOM 2633 N N . ILE A 1 177 ? -6.16200 2.71200 -15.22000 1.000 13.53475 215 ILE A N 1
ATOM 2634 C CA . ILE A 1 177 ? -5.53900 4.01000 -14.98600 1.000 16.16596 215 ILE A CA 1
ATOM 2635 C C . ILE A 1 177 ? -4.36000 4.16800 -15.93100 1.000 17.12943 215 ILE A C 1
ATOM 2636 O O . ILE A 1 177 ? -3.45000 3.32800 -15.94900 1.000 15.96271 215 ILE A O 1
ATOM 2652 N N . LEU A 1 178 ? -4.37100 5.24900 -16.70300 1.000 15.31981 216 LEU A N 1
ATOM 2653 C CA . LEU A 1 178 ? -3.25500 5.62600 -17.55700 1.000 16.78636 216 LEU A CA 1
ATOM 2654 C C . LEU A 1 178 ? -2.54600 6.81700 -16.93500 1.000 18.30175 216 LEU A C 1
ATOM 2655 O O . LEU A 1 178 ? -3.18100 7.82700 -16.61200 1.000 17.93281 216 LEU A O 1
ATOM 2671 N N . LEU A 1 179 ? -1.22900 6.70400 -16.79500 1.000 17.54357 217 LEU A N 1
ATOM 2672 C CA . LEU A 1 179 ? -0.39400 7.73100 -16.18000 1.000 17.57259 217 LEU A CA 1
ATOM 2673 C C . LEU A 1 179 ? 0.78200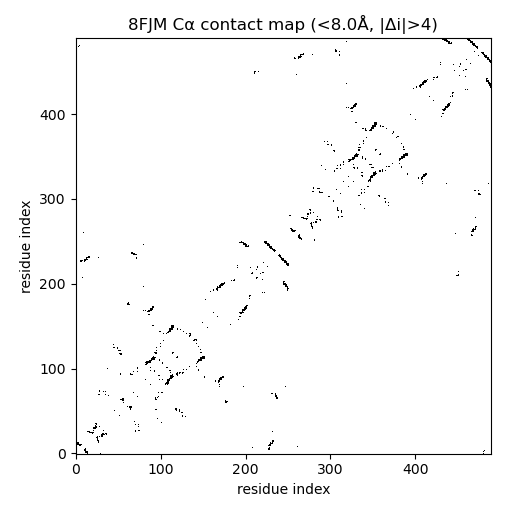 7.99900 -17.11600 1.000 17.65481 217 LEU A C 1
ATOM 2674 O O . LEU A 1 179 ? 1.80900 7.32000 -17.04800 1.000 17.17152 217 LEU A O 1
ATOM 2690 N N . SER A 1 180 ? 0.63000 8.98800 -17.99900 1.000 19.09335 218 SER A N 1
ATOM 2691 C CA . SER A 1 180 ? 1.69400 9.35700 -18.93700 1.000 20.55522 218 SER A CA 1
ATOM 2692 C C . SER A 1 180 ? 2.62200 10.34900 -18.23900 1.000 23.23613 218 SER A C 1
ATOM 2693 O O . SER A 1 180 ? 2.58900 11.55900 -18.47400 1.000 23.30848 218 SER A O 1
ATOM 2701 N N . ASN A 1 181 ? 3.49000 9.81000 -17.37800 1.000 22.14953 219 ASN A N 1
ATOM 2702 C CA . ASN A 1 181 ? 4.20000 10.60500 -16.38300 1.000 22.74392 219 ASN A CA 1
ATOM 2703 C C . ASN A 1 181 ? 5.69000 10.77000 -16.67600 1.000 21.86626 219 ASN A C 1
ATOM 2704 O O . ASN A 1 181 ? 6.46900 11.02000 -15.74900 1.000 21.60853 219 ASN A O 1
ATOM 2715 N N . LEU A 1 182 ? 6.10700 10.65900 -17.93900 1.000 22.18048 220 LEU A N 1
ATOM 2716 C CA . LEU A 1 182 ? 7.52900 10.79400 -18.24000 1.000 23.67384 220 LEU A CA 1
ATOM 2717 C C . LEU A 1 182 ? 8.07100 12.13300 -17.75600 1.000 24.02926 220 LEU A C 1
ATOM 2718 O O . LEU A 1 182 ? 9.21300 12.21800 -17.29000 1.000 26.00029 220 LEU A O 1
ATOM 2734 N N . LEU A 1 183 ? 7.26900 13.19100 -17.86000 1.000 22.90570 221 LEU A N 1
ATOM 2735 C CA . LEU A 1 183 ? 7.70500 14.52700 -17.48000 1.000 25.08691 221 LEU A CA 1
ATOM 2736 C C . LEU A 1 183 ? 7.06300 15.01200 -16.18700 1.000 24.45862 221 LEU A C 1
ATOM 2737 O O . LEU A 1 183 ? 7.18300 16.19600 -15.85700 1.000 25.86897 221 LEU A O 1
ATOM 2753 N N . PHE A 1 184 ? 6.39300 14.13500 -15.44400 1.000 24.11400 222 PHE A N 1
ATOM 2754 C CA . PHE A 1 184 ? 5.87200 14.52200 -14.14400 1.000 24.44157 222 PHE A CA 1
ATOM 2755 C C . PHE A 1 184 ? 7.02700 14.71900 -13.16400 1.000 22.43654 222 PHE A C 1
ATOM 2756 O O . PHE A 1 184 ? 8.05400 14.04100 -13.26100 1.000 24.83181 222 PHE A O 1
ATOM 2773 N N . PRO A 1 185 ? 6.88700 15.63200 -12.20200 1.000 27.00305 223 PRO A N 1
ATOM 2774 C CA . PRO A 1 185 ? 7.90000 15.72000 -11.14500 1.000 28.10988 223 PRO A CA 1
ATOM 2775 C C . PRO A 1 185 ? 7.94500 14.42400 -10.35100 1.000 28.48020 223 PRO A C 1
ATOM 2776 O O . PRO A 1 185 ? 6.93100 13.74800 -10.16200 1.000 24.59428 223 PRO A O 1
ATOM 2787 N N . LYS A 1 186 ? 9.14700 14.07200 -9.89500 1.000 29.33510 224 LYS A N 1
ATOM 2788 C CA . LYS A 1 186 ? 9.30200 12.83300 -9.14300 1.000 30.55751 224 LYS A CA 1
ATOM 2789 C C . LYS A 1 186 ? 8.39300 12.80500 -7.91900 1.000 27.47795 224 LYS A C 1
ATOM 2790 O O . LYS A 1 186 ? 7.89600 11.73700 -7.54400 1.000 25.19924 224 LYS A O 1
ATOM 2809 N N . SER A 1 187 ? 8.14800 13.96000 -7.29400 1.000 27.48736 225 SER A N 1
ATOM 2810 C CA . SER A 1 187 ? 7.28900 13.98200 -6.11400 1.000 27.88967 225 SER A CA 1
ATOM 2811 C C . SER A 1 187 ? 5.86200 13.57300 -6.45200 1.000 26.06602 225 SER A C 1
ATOM 2812 O O . SER A 1 187 ? 5.16400 12.99700 -5.60800 1.000 22.48291 225 SER A O 1
ATOM 2820 N N . LEU A 1 188 ? 5.40800 13.86200 -7.67100 1.000 22.14112 226 LEU A N 1
ATOM 2821 C CA . LEU A 1 188 ? 4.06000 13.46600 -8.06400 1.000 21.89929 226 LEU A CA 1
ATOM 2822 C C . LEU A 1 188 ? 3.99500 11.96700 -8.31200 1.000 21.07760 226 LEU A C 1
ATOM 2823 O O . LEU A 1 188 ? 3.09100 11.28100 -7.82200 1.000 19.96300 226 LEU A O 1
ATOM 2839 N N . THR A 1 189 ? 4.95800 11.43500 -9.06300 1.000 20.62431 227 THR A N 1
ATOM 2840 C CA . THR A 1 189 ? 5.00000 9.99400 -9.27100 1.000 21.58602 227 THR A CA 1
ATOM 2841 C C . THR A 1 189 ? 5.13800 9.26400 -7.94200 1.000 20.43101 227 THR A C 1
ATOM 2842 O O . THR A 1 189 ? 4.46600 8.25100 -7.71200 1.000 17.53546 227 THR A O 1
ATOM 2853 N N . HIS A 1 190 ? 5.96900 9.78100 -7.03700 1.000 21.30054 228 HIS A N 1
ATOM 2854 C CA . HIS A 1 190 ? 6.08700 9.14300 -5.73300 1.000 23.81498 228 HIS A CA 1
ATOM 2855 C C . HIS A 1 190 ? 4.75500 9.17400 -4.99100 1.000 22.44958 228 HIS A C 1
ATOM 2856 O O . HIS A 1 190 ? 4.32200 8.16300 -4.42600 1.000 24.13692 228 HIS A O 1
ATOM 2870 N N . TYR A 1 191 ? 4.09000 10.33300 -4.97600 1.000 22.00099 229 TYR A N 1
ATOM 2871 C CA . TYR A 1 191 ? 2.77900 10.41000 -4.34200 1.000 22.64016 229 TYR A CA 1
ATOM 2872 C C . TYR A 1 191 ? 1.83100 9.37200 -4.93300 1.000 22.38203 229 TYR A C 1
ATOM 2873 O O . TYR A 1 191 ? 1.12400 8.66700 -4.20300 1.000 17.77111 229 TYR A O 1
ATOM 2891 N N . LEU A 1 192 ? 1.79500 9.27500 -6.26200 1.000 19.63997 230 LEU A N 1
ATOM 2892 C CA . LEU A 1 192 ? 0.89900 8.31900 -6.90400 1.000 20.47990 230 LEU A CA 1
ATOM 2893 C C . LEU A 1 192 ? 1.25000 6.88700 -6.51900 1.000 18.92151 230 LEU A C 1
ATOM 2894 O O . LEU A 1 192 ? 0.35600 6.05000 -6.34300 1.000 15.85528 230 LEU A O 1
ATOM 2910 N N . SER A 1 193 ? 2.54300 6.57900 -6.38200 1.000 19.53213 231 SER A N 1
ATOM 2911 C CA . SER A 1 193 ? 2.92700 5.21400 -6.03300 1.000 19.00130 231 SER A CA 1
ATOM 2912 C C . SER A 1 193 ? 2.44100 4.83800 -4.64000 1.000 19.95705 231 SER A C 1
ATOM 2913 O O . SER A 1 193 ? 2.11800 3.67100 -4.38900 1.000 17.38327 231 SER A O 1
ATOM 2921 N N . GLU A 1 194 ? 2.38900 5.80200 -3.72200 1.000 19.76502 232 GLU A N 1
ATOM 2922 C CA . GLU A 1 194 ? 1.84100 5.52000 -2.40100 1.000 19.87467 232 GLU A CA 1
ATOM 2923 C C . GLU A 1 194 ? 0.33400 5.31400 -2.48200 1.000 18.91314 232 GLU A C 1
ATOM 2924 O O . GLU A 1 194 ? -0.20500 4.35100 -1.92400 1.000 19.96034 232 GLU A O 1
ATOM 2936 N N . ARG A 1 195 ? -0.35900 6.19500 -3.20400 1.000 17.47952 233 ARG A N 1
ATOM 2937 C CA . ARG A 1 195 ? -1.81500 6.13500 -3.24000 1.000 16.59373 233 ARG A CA 1
ATOM 2938 C C . ARG A 1 195 ? -2.30700 4.87800 -3.94800 1.000 18.45767 233 ARG A C 1
ATOM 2939 O O . ARG A 1 195 ? -3.31800 4.29200 -3.54500 1.000 17.57053 233 ARG A O 1
ATOM 2960 N N . PHE A 1 196 ? -1.61600 4.44700 -5.00200 1.000 18.35712 234 PHE A N 1
ATOM 2961 C CA . PHE A 1 196 ? -2.10100 3.30100 -5.76200 1.000 17.22116 234 PHE A CA 1
ATOM 2962 C C . PHE A 1 196 ? -1.92300 1.98600 -5.01500 1.000 18.33595 234 PHE A C 1
ATOM 2963 O O . PHE A 1 196 ? -2.51100 0.97700 -5.41800 1.000 18.35211 234 PHE A O 1
ATOM 2980 N N . ARG A 1 197 ? -1.12400 1.96500 -3.94800 1.000 14.67608 235 ARG A N 1
ATOM 2981 C CA . ARG A 1 197 ? -1.08700 0.78000 -3.10500 1.000 18.66239 235 ARG A CA 1
ATOM 2982 C C . ARG A 1 197 ? -2.45000 0.49100 -2.49800 1.000 17.35403 235 ARG A C 1
ATOM 2983 O O . ARG A 1 197 ? -2.72200 -0.65400 -2.12200 1.000 18.83183 235 ARG A O 1
ATOM 3004 N N . ARG A 1 198 ? -3.31900 1.49700 -2.41700 1.000 15.34067 236 ARG A N 1
ATOM 3005 C CA . ARG A 1 198 ? -4.57600 1.38100 -1.69300 1.000 18.41916 236 ARG A CA 1
ATOM 3006 C C . ARG A 1 198 ? -5.79100 1.31200 -2.60700 1.000 16.22831 236 ARG A C 1
ATOM 3007 O O . ARG A 1 198 ? -6.92100 1.38500 -2.11700 1.000 16.01084 236 ARG A O 1
ATOM 3028 N N . VAL A 1 199 ? -5.60300 1.14600 -3.91100 1.000 16.57742 237 VAL A N 1
ATOM 3029 C CA . VAL A 1 199 ? -6.75500 0.97900 -4.79900 1.000 16.28315 237 VAL A CA 1
ATOM 3030 C C . VAL A 1 199 ? -7.14900 -0.49500 -4.80300 1.000 15.69622 237 VAL A C 1
ATOM 3031 O O . VAL A 1 199 ? -6.34900 -1.35200 -4.39700 1.000 17.29853 237 VAL A O 1
ATOM 3044 N N . PRO A 1 200 ? -8.36300 -0.83500 -5.23700 1.000 15.09265 238 PRO A N 1
ATOM 3045 C CA . PRO A 1 200 ? -8.83700 -2.22100 -5.10300 1.000 16.30815 238 PRO A CA 1
ATOM 3046 C C . PRO A 1 200 ? -8.10500 -3.21600 -5.99200 1.000 18.24108 238 PRO A C 1
ATOM 3047 O O . PRO A 1 200 ? -7.58500 -2.87800 -7.05800 1.000 15.28611 238 PRO A O 1
ATOM 3058 N N . SER A 1 201 ? -8.10100 -4.47200 -5.53800 1.000 16.57857 239 SER A N 1
ATOM 3059 C CA . SER A 1 201 ? -7.59000 -5.57600 -6.34000 1.000 17.65140 239 SER A CA 1
ATOM 3060 C C . SER A 1 201 ? -8.28000 -5.62500 -7.69600 1.000 18.30792 239 SER A C 1
ATOM 3061 O O . SER A 1 201 ? -9.49200 -5.42000 -7.80000 1.000 16.35468 239 SER A O 1
ATOM 3069 N N . GLY A 1 202 ? -7.50200 -5.93500 -8.73400 1.000 21.40490 240 GLY A N 1
ATOM 3070 C CA . GLY A 1 202 ? -7.97900 -5.97000 -10.09600 1.000 18.84617 240 GLY A CA 1
ATOM 3071 C C . GLY A 1 202 ? -7.63600 -4.73900 -10.90500 1.000 18.85275 240 GLY A C 1
ATOM 3072 O O . GLY A 1 202 ? -7.57600 -4.81600 -12.13900 1.000 19.16484 240 GLY A O 1
ATOM 3076 N N . THR A 1 203 ? -7.40800 -3.61100 -10.23800 1.000 17.11892 241 THR A N 1
ATOM 3077 C CA . THR A 1 203 ? -7.05700 -2.37800 -10.92600 1.000 16.71322 241 THR A CA 1
ATOM 3078 C C . THR A 1 203 ? -5.77200 -2.56100 -11.72600 1.000 18.50362 241 THR A C 1
ATOM 3079 O O . THR A 1 203 ? -4.81800 -3.19400 -11.26500 1.000 17.36630 241 THR A O 1
ATOM 3090 N N . ARG A 1 204 ? -5.75600 -2.00000 -12.93500 1.000 14.16026 242 ARG A N 1
ATOM 3091 C CA . ARG A 1 204 ? -4.61000 -2.04800 -13.83500 1.000 16.39142 242 ARG A CA 1
ATOM 3092 C C . ARG A 1 204 ? -4.10400 -0.63100 -14.07000 1.000 17.62703 242 ARG A C 1
ATOM 3093 O O . ARG A 1 204 ? -4.89700 0.27400 -14.35000 1.000 16.45736 242 ARG A O 1
ATOM 3114 N N . ILE A 1 205 ? -2.78800 -0.44200 -13.95200 1.000 15.40401 243 ILE A N 1
ATOM 3115 C CA . ILE A 1 205 ? -2.15800 0.87300 -14.02900 1.000 14.86008 243 ILE A CA 1
ATOM 3116 C C . ILE A 1 205 ? -1.01000 0.81700 -15.03000 1.000 14.86366 243 ILE A C 1
ATOM 3117 O O . ILE A 1 205 ? -0.12700 -0.04000 -14.91700 1.000 13.69836 243 ILE A O 1
ATOM 3133 N N . LEU A 1 206 ? -1.00800 1.74500 -15.98900 1.000 13.35485 244 LEU A N 1
ATOM 3134 C CA . LEU A 1 206 ? 0.05600 1.87100 -16.98000 1.000 15.28428 244 LEU A CA 1
ATOM 3135 C C . LEU A 1 206 ? 0.84400 3.14500 -16.70500 1.000 16.10421 244 LEU A C 1
ATOM 3136 O O . LEU A 1 206 ? 0.25800 4.22700 -16.59700 1.000 15.37660 244 LEU A O 1
ATOM 3152 N N . CYS A 1 207 ? 2.16600 3.02200 -16.60500 1.000 14.53818 245 CYS A N 1
ATOM 3153 C CA . CYS A 1 207 ? 3.01900 4.17200 -16.33700 1.000 14.09655 245 CYS A CA 1
ATOM 3154 C C . CYS A 1 207 ? 4.28300 4.07800 -17.18100 1.000 17.77428 245 CYS A C 1
ATOM 3155 O O . CYS A 1 207 ? 4.60000 3.03200 -17.75300 1.000 15.18520 245 CYS A O 1
ATOM 3163 N N . PHE A 1 208 ? 5.00800 5.19700 -17.25300 1.000 15.84217 246 PHE A N 1
ATOM 3164 C CA . PHE A 1 208 ? 6.22800 5.31000 -18.04700 1.000 17.81399 246 PHE A CA 1
ATOM 3165 C C . PHE A 1 208 ? 7.46200 5.54300 -17.19200 1.000 21.33218 246 PHE A C 1
ATOM 3166 O O . PHE A 1 208 ? 8.48900 4.89000 -17.40800 1.000 23.79758 246 PHE A O 1
ATOM 3183 N N . ASP A 1 209 ? 7.40200 6.47400 -16.24000 1.000 21.00498 247 ASP A N 1
ATOM 3184 C CA . ASP A 1 209 ? 8.36900 6.56100 -15.14800 1.000 20.77043 247 ASP A CA 1
ATOM 3185 C C . ASP A 1 209 ? 7.85600 5.63600 -14.04800 1.000 23.12882 247 ASP A C 1
ATOM 3186 O O . ASP A 1 209 ? 6.84500 5.93400 -13.40400 1.000 22.07005 247 ASP A O 1
ATOM 3195 N N . ASP A 1 210 ? 8.52900 4.50500 -13.85200 1.000 21.73492 248 ASP A N 1
ATOM 3196 C CA . ASP A 1 210 ? 7.93200 3.40700 -13.10000 1.000 20.13695 248 ASP A CA 1
ATOM 3197 C C . ASP A 1 210 ? 7.53900 3.82900 -11.69100 1.000 20.19479 248 ASP A C 1
ATOM 3198 O O . ASP A 1 210 ? 8.34100 4.40700 -10.95100 1.000 20.47178 248 ASP A O 1
ATOM 3207 N N . LEU A 1 211 ? 6.29800 3.51400 -11.31500 1.000 21.02456 249 LEU A N 1
ATOM 3208 C CA . LEU A 1 211 ? 5.85100 3.76500 -9.95100 1.000 20.41277 249 LEU A CA 1
ATOM 3209 C C . LEU A 1 211 ? 6.53400 2.84300 -8.94700 1.000 18.47134 249 LEU A C 1
ATOM 3210 O O . LEU A 1 211 ? 6.76300 3.24300 -7.80000 1.000 18.99608 249 LEU A O 1
ATOM 3226 N N . TYR A 1 212 ? 6.85200 1.61100 -9.35000 1.000 18.20676 250 TYR A N 1
ATOM 3227 C CA . TYR A 1 212 ? 7.43400 0.59700 -8.46800 1.000 20.85141 250 TYR A CA 1
ATOM 3228 C C . TYR A 1 212 ? 8.66600 0.03000 -9.15800 1.000 20.35341 250 TYR A C 1
ATOM 3229 O O . TYR A 1 212 ? 8.62900 -1.07200 -9.72100 1.000 19.51110 250 TYR A O 1
ATOM 3247 N N . PRO A 1 213 ? 9.77700 0.76900 -9.13900 1.000 21.30559 251 PRO A N 1
ATOM 3248 C CA . PRO A 1 213 ? 10.98800 0.30200 -9.82700 1.000 22.82579 251 PRO A CA 1
ATOM 3249 C C . PRO A 1 213 ? 11.33900 -1.11500 -9.40700 1.000 24.03483 251 PRO A C 1
ATOM 3250 O O . PRO A 1 213 ? 11.37300 -1.44100 -8.21900 1.000 21.97683 251 PRO A O 1
ATOM 3261 N N . HIS A 1 214 ? 11.58600 -1.97300 -10.39900 1.000 23.14540 252 HIS A N 1
ATOM 3262 C CA . HIS A 1 214 ? 11.78000 -3.39000 -10.11500 1.000 24.06743 252 HIS A CA 1
ATOM 3263 C C . HIS A 1 214 ? 12.78900 -4.02500 -11.06000 1.000 24.20435 252 HIS A C 1
ATOM 3264 O O . HIS A 1 214 ? 12.73200 -5.23600 -11.30200 1.000 24.20296 252 HIS A O 1
ATOM 3279 N N . SER A 1 215 ? 13.71200 -3.23300 -11.60200 1.000 22.25545 253 SER A N 1
ATOM 3280 C CA . SER A 1 215 ? 14.70400 -3.77700 -12.51600 1.000 24.22523 253 SER A CA 1
ATOM 3281 C C . SER A 1 215 ? 15.86400 -4.44300 -11.79100 1.000 28.44901 253 SER A C 1
ATOM 3282 O O . SER A 1 215 ? 16.51700 -5.31600 -12.37100 1.000 30.72655 253 SER A O 1
ATOM 3290 N N . ARG A 1 216 ? 16.12900 -4.06900 -10.54600 1.000 28.15968 254 ARG A N 1
ATOM 3291 C CA . ARG A 1 216 ? 17.27000 -4.60400 -9.81900 1.000 31.54133 254 ARG A CA 1
ATOM 3292 C C . ARG A 1 216 ? 16.85100 -5.80500 -8.98100 1.000 30.27921 254 ARG A C 1
ATOM 3293 O O . ARG A 1 216 ? 15.70200 -5.92000 -8.54700 1.000 26.32141 254 ARG A O 1
ATOM 3314 N N . SER A 1 217 ? 17.79900 -6.72200 -8.77700 1.000 33.79883 255 SER A N 1
ATOM 3315 C CA . SER A 1 217 ? 17.49400 -7.94000 -8.03500 1.000 37.52355 255 SER A CA 1
ATOM 3316 C C . SER A 1 217 ? 17.00000 -7.63300 -6.62700 1.000 34.44129 255 SER A C 1
ATOM 3317 O O . SER A 1 217 ? 16.13800 -8.34600 -6.10200 1.000 38.73653 255 SER A O 1
ATOM 3325 N N . VAL A 1 218 ? 17.51200 -6.56400 -6.01000 1.000 31.40490 256 VAL A N 1
ATOM 3326 C CA . VAL A 1 218 ? 17.18800 -6.25600 -4.61600 1.000 30.48550 256 VAL A CA 1
ATOM 3327 C C . VAL A 1 218 ? 15.83200 -5.59600 -4.44200 1.000 28.13991 256 VAL A C 1
ATOM 3328 O O . VAL A 1 218 ? 15.39000 -5.41500 -3.30100 1.000 24.57951 256 VAL A O 1
ATOM 3341 N N . ALA A 1 219 ? 15.14500 -5.25200 -5.53200 1.000 26.99898 257 ALA A N 1
ATOM 3342 C CA . ALA A 1 219 ? 13.89400 -4.50900 -5.40500 1.000 26.96917 257 ALA A CA 1
ATOM 3343 C C . ALA A 1 219 ? 12.89800 -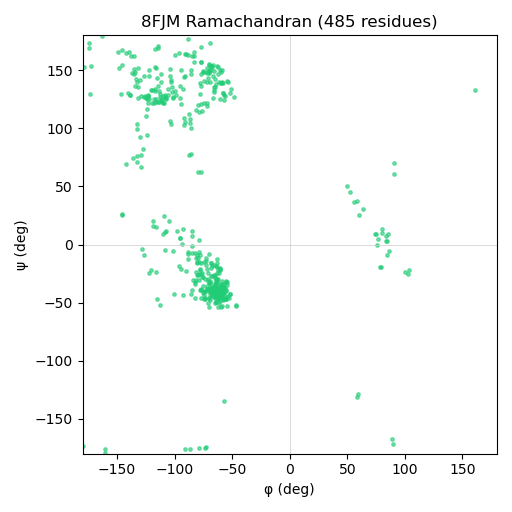5.22200 -4.49700 1.000 25.50692 257 ALA A C 1
ATOM 3344 O O . ALA A 1 219 ? 12.20000 -4.57900 -3.70400 1.000 24.95131 257 ALA A O 1
ATOM 3351 N N . ALA A 1 220 ? 12.80700 -6.55000 -4.60300 1.000 24.70305 258 ALA A N 1
ATOM 3352 C CA . ALA A 1 220 ? 11.84100 -7.28300 -3.79200 1.000 26.25784 258 ALA A CA 1
ATOM 3353 C C . ALA A 1 220 ? 12.25100 -7.33900 -2.32800 1.000 27.36000 258 ALA A C 1
ATOM 3354 O O . ALA A 1 220 ? 11.39700 -7.56300 -1.46400 1.000 27.21785 258 ALA A O 1
ATOM 3361 N N . ILE A 1 221 ? 13.53700 -7.14300 -2.03600 1.000 27.17644 259 ILE A N 1
ATOM 3362 C CA . ILE A 1 221 ? 13.98900 -7.03200 -0.65300 1.000 26.76710 259 ILE A CA 1
ATOM 3363 C C . ILE A 1 221 ? 13.78200 -5.61400 -0.12900 1.000 25.55729 259 ILE A C 1
ATOM 3364 O O . ILE A 1 221 ? 13.51600 -5.42200 1.06400 1.000 24.39007 259 ILE A O 1
ATOM 3380 N N . ARG A 1 222 ? 13.89500 -4.61400 -1.01400 1.000 25.61140 260 ARG A N 1
ATOM 3381 C CA . ARG A 1 222 ? 13.73900 -3.21700 -0.61500 1.000 28.68921 260 ARG A CA 1
ATOM 3382 C C . ARG A 1 222 ? 12.27900 -2.85900 -0.37300 1.000 28.18487 260 ARG A C 1
ATOM 3383 O O . ARG A 1 222 ? 11.96800 -2.05400 0.51300 1.000 32.54967 260 ARG A O 1
ATOM 3404 N N . ASP A 1 223 ? 11.37300 -3.42800 -1.16700 1.000 24.36996 261 ASP A N 1
ATOM 3405 C CA . ASP A 1 223 ? 9.95100 -3.08200 -1.13800 1.000 23.89223 261 ASP A CA 1
ATOM 3406 C C . ASP A 1 223 ? 9.14400 -4.35200 -1.35800 1.000 23.60922 261 ASP A C 1
ATOM 3407 O O . ASP A 1 223 ? 8.51000 -4.53800 -2.40300 1.000 22.40634 261 ASP A O 1
ATOM 3416 N N . PRO A 1 224 ? 9.15700 -5.26600 -0.38700 1.000 22.21713 262 PRO A N 1
ATOM 3417 C CA . PRO A 1 224 ? 8.35300 -6.48700 -0.54500 1.000 21.02800 262 PRO A CA 1
ATOM 3418 C C . PRO A 1 224 ? 6.86300 -6.20700 -0.64600 1.000 21.02313 262 PRO A C 1
ATOM 3419 O O . PRO A 1 224 ? 6.15200 -6.96400 -1.31800 1.000 22.11287 262 PRO A O 1
ATOM 3430 N N . GLU A 1 225 ? 6.36700 -5.13000 -0.02700 1.000 19.44323 263 GLU A N 1
ATOM 3431 C CA . GLU A 1 225 ? 4.94600 -4.81500 -0.14400 1.000 21.32464 263 GLU A CA 1
ATOM 3432 C C . GLU A 1 225 ? 4.54300 -4.60700 -1.59900 1.000 19.70205 263 GLU A C 1
ATOM 3433 O O . GLU A 1 225 ? 3.47100 -5.05300 -2.02400 1.000 18.19433 263 GLU A O 1
ATOM 3445 N N . ALA A 1 226 ? 5.37400 -3.91100 -2.37500 1.000 20.97914 264 ALA A N 1
ATOM 3446 C CA . ALA A 1 226 ? 5.02400 -3.67000 -3.76900 1.000 19.39242 264 ALA A CA 1
ATOM 3447 C C . ALA A 1 226 ? 4.80700 -4.98100 -4.51500 1.000 17.73635 264 ALA A C 1
ATOM 3448 O O . ALA A 1 226 ? 3.87400 -5.10100 -5.31700 1.000 18.41704 264 ALA A O 1
ATOM 3455 N N . PHE A 1 227 ? 5.64700 -5.98500 -4.25600 1.000 18.72536 265 PHE A N 1
ATOM 3456 C CA . PHE A 1 227 ? 5.49800 -7.25400 -4.96000 1.000 21.20173 265 PHE A CA 1
ATOM 3457 C C . PHE A 1 227 ? 4.30400 -8.04600 -4.45000 1.000 19.61908 265 PHE A C 1
ATOM 3458 O O . PHE A 1 227 ? 3.68600 -8.79300 -5.21600 1.000 19.60367 265 PHE A O 1
ATOM 3475 N N . ARG A 1 228 ? 3.95300 -7.88900 -3.17300 1.000 16.37611 266 ARG A N 1
ATOM 3476 C CA . ARG A 1 228 ? 2.75800 -8.54300 -2.65300 1.000 18.62648 266 ARG A CA 1
ATOM 3477 C C . ARG A 1 228 ? 1.49000 -7.90900 -3.21200 1.000 17.43239 266 ARG A C 1
ATOM 3478 O O . ARG A 1 228 ? 0.47900 -8.59900 -3.39300 1.000 18.67200 266 ARG A O 1
ATOM 3499 N N . LEU A 1 229 ? 1.53200 -6.61400 -3.52300 1.000 16.03619 267 LEU A N 1
ATOM 3500 C CA . LEU A 1 229 ? 0.34200 -5.89100 -3.94700 1.000 16.53981 267 LEU A CA 1
ATOM 3501 C C . LEU A 1 229 ? 0.17500 -5.81500 -5.45800 1.000 16.96909 267 LEU A C 1
ATOM 3502 O O . LEU A 1 229 ? -0.94800 -5.58900 -5.92700 1.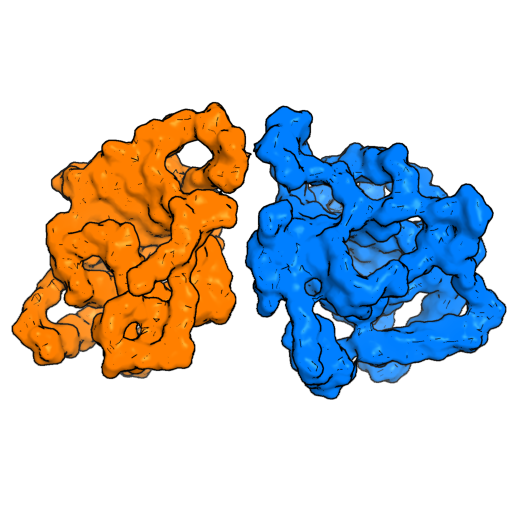000 16.10487 267 LEU A O 1
ATOM 3518 N N . PHE A 1 230 ? 1.24600 -5.98700 -6.23200 1.000 15.52375 268 PHE A N 1
ATOM 3519 C CA . PHE A 1 230 ? 1.18600 -5.78600 -7.67100 1.000 16.17433 268 PHE A CA 1
ATOM 3520 C C . PHE A 1 230 ? 1.83700 -6.93700 -8.42400 1.000 20.12243 268 PHE A C 1
ATOM 3521 O O . PHE A 1 230 ? 2.88500 -7.44800 -8.01800 1.000 17.02942 268 PHE A O 1
ATOM 3538 N N . ALA A 1 231 ? 1.20700 -7.32500 -9.53000 1.000 19.02606 269 ALA A N 1
ATOM 3539 C CA . ALA A 1 231 ? 1.84200 -8.13100 -10.56600 1.000 19.67196 269 ALA A CA 1
ATOM 3540 C C . ALA A 1 231 ? 2.38100 -7.17900 -11.62900 1.000 20.78332 269 ALA A C 1
ATOM 3541 O O . ALA A 1 231 ? 1.61400 -6.42200 -12.23600 1.000 19.49877 269 ALA A O 1
ATOM 3548 N N . MET A 1 232 ? 3.69100 -7.22500 -11.85400 1.000 19.96609 270 MET A N 1
ATOM 3549 C CA . MET A 1 232 ? 4.41200 -6.24500 -12.65300 1.000 20.48020 270 MET A CA 1
ATOM 3550 C C . MET A 1 232 ? 4.78200 -6.83300 -14.00600 1.000 20.03295 270 MET A C 1
ATOM 3551 O O . MET A 1 232 ? 5.28700 -7.95700 -14.07700 1.000 19.48710 270 MET A O 1
ATOM 3565 N N . THR A 1 233 ? 4.54500 -6.07100 -15.07300 1.000 18.13275 271 THR A N 1
ATOM 3566 C CA . THR A 1 233 ? 4.90200 -6.49100 -16.42100 1.000 19.07589 271 THR A CA 1
ATOM 3567 C C . THR A 1 233 ? 5.57400 -5.32900 -17.14100 1.000 19.40470 271 THR A C 1
ATOM 3568 O O . THR A 1 233 ? 5.12200 -4.18300 -17.04500 1.000 14.55497 271 THR A O 1
ATOM 3579 N N . ASP A 1 234 ? 6.66300 -5.63400 -17.85000 1.000 18.14655 272 ASP A N 1
ATOM 3580 C CA . ASP A 1 234 ? 7.43000 -4.65500 -18.61100 1.000 19.72114 272 ASP A CA 1
ATOM 3581 C C . ASP A 1 234 ? 7.12800 -4.78000 -20.09900 1.000 17.81367 272 ASP A C 1
ATOM 3582 O O . ASP A 1 234 ? 6.99300 -5.89100 -20.62300 1.000 17.27719 272 ASP A O 1
ATOM 3591 N N . TYR A 1 235 ? 7.06000 -3.63400 -20.78200 1.000 18.59124 273 TYR A N 1
ATOM 3592 C CA . TYR A 1 235 ? 6.72700 -3.58000 -22.19700 1.000 17.66233 273 TYR A CA 1
ATOM 3593 C C . TYR A 1 235 ? 7.63400 -2.58800 -22.91100 1.000 20.58993 273 TYR A C 1
ATOM 3594 O O . TYR A 1 235 ? 8.25100 -1.72000 -22.29100 1.000 17.93535 273 TYR A O 1
ATOM 3612 N N . ARG A 1 236 ? 7.69000 -2.71800 -24.23200 1.000 18.41878 274 ARG A N 1
ATOM 3613 C CA . ARG A 1 236 ? 8.23700 -1.69200 -25.10900 1.000 19.95509 274 ARG A CA 1
ATOM 3614 C C . ARG A 1 236 ? 7.09400 -1.12400 -25.93700 1.000 18.83172 274 ARG A C 1
ATOM 3615 O O . ARG A 1 236 ? 6.32400 -1.88500 -26.53300 1.000 18.91898 274 ARG A O 1
ATOM 3636 N N . TRP A 1 237 ? 6.97200 0.19700 -25.97200 1.000 20.04726 275 TRP A N 1
ATOM 3637 C CA . TRP A 1 237 ? 5.98600 0.78600 -26.86800 1.000 19.91494 275 TRP A CA 1
ATOM 3638 C C . TRP A 1 237 ? 6.45500 0.60200 -28.30700 1.000 20.19863 275 TRP A C 1
ATOM 3639 O O . TRP A 1 237 ? 7.65200 0.51100 -28.59000 1.000 19.05251 275 TRP A O 1
ATOM 3660 N N . GLN A 1 238 ? 5.49500 0.47300 -29.21400 1.000 20.75367 276 GLN A N 1
ATOM 3661 C CA . GLN A 1 238 ? 5.84100 0.22300 -30.60300 1.000 23.31865 276 GLN A CA 1
ATOM 3662 C C . GLN A 1 238 ? 6.46700 1.46100 -31.23000 1.000 22.85158 276 GLN A C 1
ATOM 3663 O O . GLN A 1 238 ? 6.14900 2.59900 -30.87900 1.000 19.13677 276 GLN A O 1
ATOM 3677 N N . GLU A 1 239 ? 7.38800 1.21900 -32.15500 1.000 22.08612 277 GLU A N 1
ATOM 3678 C CA . GLU A 1 239 ? 7.94400 2.28700 -32.97300 1.000 25.49307 277 GLU A CA 1
ATOM 3679 C C . GLU A 1 239 ? 6.82200 3.10700 -33.60100 1.000 25.56232 277 GLU A C 1
ATOM 3680 O O . GLU A 1 239 ? 5.83100 2.56100 -34.09400 1.000 24.57397 277 GLU A O 1
ATOM 3692 N N . CYS A 1 240 ? 6.96500 4.43100 -33.53000 1.000 24.74782 278 CYS A N 1
ATOM 3693 C CA . CYS A 1 240 ? 6.01700 5.37500 -34.12400 1.000 25.13910 278 CYS A CA 1
ATOM 3694 C C . CYS A 1 240 ? 4.63100 5.29600 -33.48600 1.000 23.77305 278 CYS A C 1
ATOM 3695 O O . CYS A 1 240 ? 3.62100 5.56000 -34.14200 1.000 25.66596 278 CYS A O 1
ATOM 3703 N N . SER A 1 241 ? 4.55800 4.95400 -32.20000 1.000 20.01466 279 SER A N 1
ATOM 3704 C CA . SER A 1 241 ? 3.28500 4.90600 -31.48900 1.000 18.87069 279 SER A CA 1
ATOM 3705 C C . SER A 1 241 ? 3.12000 6.03900 -30.48500 1.000 19.68555 279 SER A C 1
ATOM 3706 O O . SER A 1 241 ? 2.04300 6.17200 -29.89200 1.000 16.44200 279 SER A O 1
ATOM 3714 N N . VAL A 1 242 ? 4.14600 6.86200 -30.28500 1.000 21.51216 280 VAL A N 1
ATOM 3715 C CA . VAL A 1 242 ? 4.07100 8.01000 -29.39300 1.000 19.88457 280 VAL A CA 1
ATOM 3716 C C . VAL A 1 242 ? 4.50500 9.24600 -30.16900 1.000 25.82573 280 VAL A C 1
ATOM 3717 O O . VAL A 1 242 ? 5.38300 9.18500 -31.03600 1.000 23.90375 280 VAL A O 1
ATOM 3730 N N . GLU A 1 243 ? 3.87200 10.37500 -29.85400 1.000 22.12704 281 GLU A N 1
ATOM 3731 C CA . GLU A 1 243 ? 4.08900 11.58800 -30.63600 1.000 24.68057 281 GLU A CA 1
ATOM 3732 C C . GLU A 1 243 ? 5.52600 12.08000 -30.51900 1.000 28.00659 281 GLU A C 1
ATOM 3733 O O . GLU A 1 243 ? 6.12200 12.51900 -31.51100 1.000 25.48222 281 GLU A O 1
ATOM 3745 N N . TRP A 1 244 ? 6.11100 11.98900 -29.32800 1.000 31.36770 282 TRP A N 1
ATOM 3746 C CA . TRP A 1 244 ? 7.37300 12.65100 -29.02800 1.000 36.74433 282 TRP A CA 1
ATOM 3747 C C . TRP A 1 244 ? 8.60800 11.86200 -29.44500 1.000 47.49698 282 TRP A C 1
ATOM 3748 O O . TRP A 1 244 ? 9.71600 12.22800 -29.03600 1.000 50.84464 282 TRP A O 1
ATOM 3769 N N . CYS A 1 245 ? 8.46400 10.79900 -30.22700 1.000 47.07712 283 CYS A N 1
ATOM 3770 C CA . CYS A 1 245 ? 9.60100 9.93200 -30.50900 1.000 43.00027 283 CYS A CA 1
ATOM 3771 C C . CYS A 1 245 ? 9.21200 8.88900 -31.54200 1.000 37.75563 283 CYS A C 1
ATOM 3772 O O . CYS A 1 245 ? 8.18300 8.22100 -31.40200 1.000 39.09843 283 CYS A O 1
ATOM 3780 N N . THR A 1 246 ? 10.02400 8.74500 -32.58700 1.000 34.92237 284 THR A N 1
ATOM 3781 C CA . THR A 1 246 ? 9.75400 7.73000 -33.59200 1.000 37.14554 284 THR A CA 1
ATOM 3782 C C . THR A 1 246 ? 10.16200 6.33700 -33.14100 1.000 37.34072 284 THR A C 1
ATOM 3783 O O . THR A 1 246 ? 9.65400 5.35500 -33.68800 1.000 35.43741 284 THR A O 1
ATOM 3794 N N . ARG A 1 247 ? 11.05300 6.22600 -32.16000 1.000 36.30207 285 ARG A N 1
ATOM 3795 C CA . ARG A 1 247 ? 11.59700 4.93700 -31.76500 1.000 34.27104 285 ARG A CA 1
ATOM 3796 C C . ARG A 1 247 ? 10.75100 4.32300 -30.65100 1.000 33.34477 285 ARG A C 1
ATOM 3797 O O . ARG A 1 247 ? 9.70400 4.84800 -30.26400 1.000 29.02180 285 ARG A O 1
ATOM 3818 N N . ASP A 1 248 ? 11.20000 3.17900 -30.14100 1.000 30.47006 286 ASP A N 1
ATOM 3819 C CA . ASP A 1 248 ? 10.51200 2.50200 -29.05700 1.000 31.84469 286 ASP A CA 1
ATOM 3820 C C . ASP A 1 248 ? 11.01400 3.02100 -27.71000 1.000 29.36944 286 ASP A C 1
ATOM 3821 O O . ASP A 1 248 ? 11.92400 3.85100 -27.62900 1.000 32.75274 286 ASP A O 1
ATOM 3830 N N . GLY A 1 249 ? 10.40800 2.51900 -26.63600 1.000 28.39136 287 GLY A N 1
ATOM 3831 C CA . GLY A 1 249 ? 10.76800 2.89300 -25.29000 1.000 25.59302 287 GLY A CA 1
ATOM 3832 C C . GLY A 1 249 ? 9.99900 2.06500 -24.28300 1.000 22.80649 287 GLY A C 1
ATOM 3833 O O . GLY A 1 249 ? 9.09900 1.29800 -24.63800 1.000 20.48415 287 GLY A O 1
ATOM 3837 N N . PRO A 1 250 ? 10.33200 2.20800 -22.99900 1.000 22.34974 288 PRO A N 1
ATOM 3838 C CA . PRO A 1 250 ? 9.71800 1.34500 -21.98300 1.000 18.53889 288 PRO A CA 1
ATOM 3839 C C . PRO A 1 250 ? 8.44800 1.90900 -21.36900 1.000 18.15013 288 PRO A C 1
ATOM 3840 O O . PRO A 1 250 ? 8.29300 3.11600 -21.16700 1.000 19.00739 288 PRO A O 1
ATOM 3851 N N . PHE A 1 251 ? 7.52700 1.00500 -21.06200 1.000 18.50872 289 PHE A N 1
ATOM 3852 C CA . PHE A 1 251 ? 6.42800 1.32700 -20.17000 1.000 16.16501 289 PHE A CA 1
ATOM 3853 C C . PHE A 1 251 ? 6.08600 0.08200 -19.36700 1.000 16.56490 289 PHE A C 1
ATOM 3854 O O . PHE A 1 251 ? 6.56100 -1.02200 -19.64500 1.000 14.60580 289 PHE A O 1
ATOM 3871 N N . PHE A 1 252 ? 5.27800 0.28800 -18.33500 1.000 14.34606 290 PHE A N 1
ATOM 3872 C CA . PHE A 1 252 ? 4.99300 -0.73200 -17.34100 1.000 15.83171 290 PHE A CA 1
ATOM 3873 C C . PHE A 1 252 ? 3.49900 -0.77100 -17.08600 1.000 15.43425 290 PHE A C 1
ATOM 3874 O O . PHE A 1 252 ? 2.83500 0.26800 -17.08400 1.000 17.55744 290 PHE A O 1
ATOM 3891 N N . ILE A 1 253 ? 2.97200 -1.97400 -16.89400 1.000 14.70941 291 ILE A N 1
ATOM 3892 C CA . ILE A 1 253 ? 1.61100 -2.15800 -16.41800 1.000 14.74128 291 ILE A CA 1
ATOM 3893 C C . ILE A 1 253 ? 1.67700 -2.87500 -15.08200 1.000 17.76076 291 ILE A C 1
ATOM 3894 O O . ILE A 1 253 ? 2.28400 -3.94700 -14.97200 1.000 17.57963 291 ILE A O 1
ATOM 3910 N N . HIS A 1 254 ? 1.05400 -2.27900 -14.07600 1.000 14.84553 292 HIS A N 1
ATOM 3911 C CA . HIS A 1 254 ? 0.94300 -2.85300 -12.74600 1.000 17.23606 292 HIS A CA 1
ATOM 3912 C C . HIS A 1 254 ? -0.50500 -3.24100 -12.49600 1.000 15.16923 292 HIS A C 1
ATOM 3913 O O . HIS A 1 254 ? -1.40500 -2.40000 -12.59000 1.000 16.30312 292 HIS A O 1
ATOM 3927 N N . ARG A 1 255 ? -0.72900 -4.51500 -12.19300 1.000 16.03715 293 ARG A N 1
ATOM 3928 C CA . ARG A 1 255 ? -2.05600 -5.02100 -11.87700 1.000 14.59249 293 ARG A CA 1
ATOM 3929 C C . ARG A 1 255 ? -2.13700 -5.31400 -10.38700 1.000 18.34896 293 ARG A C 1
ATOM 3930 O O . ARG A 1 255 ? -1.31000 -6.06000 -9.85100 1.000 15.54935 293 ARG A O 1
ATOM 3951 N N . ARG A 1 256 ? -3.13500 -4.73800 -9.72500 1.000 14.97781 294 ARG A N 1
ATOM 3952 C CA . ARG A 1 256 ? -3.29800 -4.95400 -8.29400 1.000 17.35355 294 ARG A CA 1
ATOM 3953 C C . ARG A 1 256 ? -3.78600 -6.37500 -8.04900 1.000 18.31568 294 ARG A C 1
ATOM 3954 O O . ARG A 1 256 ? -4.83000 -6.78500 -8.57100 1.000 17.15610 294 ARG A O 1
ATOM 3975 N N . ARG A 1 257 ? -3.01300 -7.12900 -7.27500 1.000 16.63393 295 ARG A N 1
ATOM 3976 C CA . ARG A 1 257 ? -3.37500 -8.48400 -6.89100 1.000 23.04436 295 ARG A CA 1
ATOM 3977 C C . ARG A 1 257 ? -4.44900 -8.42200 -5.81300 1.000 23.20726 295 ARG A C 1
ATOM 3978 O O . ARG A 1 257 ? -5.49300 -9.05800 -5.93000 1.000 33.68703 295 ARG A O 1
ATOM 3999 N N . LYS B 1 6 ? 25.78900 -28.96200 -33.81700 1.000 72.93556 44 LYS B N 1
ATOM 4000 C CA . LYS B 1 6 ? 25.04300 -27.93100 -33.10500 1.000 79.67201 44 LYS B CA 1
ATOM 4001 C C . LYS B 1 6 ? 24.44300 -28.48600 -31.81500 1.000 73.19438 44 LYS B C 1
ATOM 4002 O O . LYS B 1 6 ? 24.73200 -29.61600 -31.41600 1.000 63.48509 44 LYS B O 1
ATOM 4005 N N . GLY B 1 7 ? 23.60600 -27.68200 -31.17000 1.000 64.97600 45 GLY B N 1
ATOM 4006 C CA . GLY B 1 7 ? 23.00400 -28.08800 -29.91700 1.000 52.26358 45 GLY B CA 1
ATOM 4007 C C . GLY B 1 7 ? 22.09100 -27.00700 -29.38500 1.000 44.25869 45 GLY B C 1
ATOM 4008 O O . GLY B 1 7 ? 21.83800 -25.99800 -30.04700 1.000 41.87868 45 GLY B O 1
ATOM 4012 N N . GLU B 1 8 ? 21.59300 -27.23500 -28.17200 1.000 40.16978 46 GLU B N 1
ATOM 4013 C CA . GLU B 1 8 ? 20.75700 -26.24000 -27.51400 1.000 38.12298 46 GLU B CA 1
ATOM 4014 C C . GLU B 1 8 ? 21.56400 -24.97700 -27.23100 1.000 33.82741 46 GLU B C 1
ATOM 4015 O O . GLU B 1 8 ? 22.75000 -25.03800 -26.89000 1.000 33.82237 46 GLU B O 1
ATOM 4027 N N . LEU B 1 9 ? 20.91700 -23.82700 -27.38800 1.000 31.33099 47 LEU B N 1
ATOM 4028 C CA . LEU B 1 9 ? 21.51200 -22.54300 -27.05500 1.000 32.13307 47 LEU B CA 1
ATOM 4029 C C . LEU B 1 9 ? 21.18100 -22.17700 -25.61300 1.000 31.70194 47 LEU B C 1
ATOM 4030 O O . LEU B 1 9 ? 20.27400 -22.74100 -25.00000 1.000 31.91798 47 LEU B O 1
ATOM 4046 N N . GLY B 1 10 ? 21.92500 -21.21800 -25.07600 1.000 32.93695 48 GLY B N 1
ATOM 4047 C CA . GLY B 1 10 ? 21.66500 -20.73600 -23.73600 1.000 33.60029 48 GLY B CA 1
ATOM 4048 C C . GLY B 1 10 ? 22.41200 -21.51100 -22.67000 1.000 35.03942 48 GLY B C 1
ATOM 4049 O O . GLY B 1 10 ? 23.26900 -22.35800 -22.94000 1.000 36.47231 48 GLY B O 1
ATOM 4053 N N . ALA B 1 11 ? 22.05500 -21.21200 -21.41500 1.000 35.82546 49 ALA B N 1
ATOM 4054 C CA . ALA B 1 11 ? 22.76500 -21.74800 -20.26600 1.000 37.38132 49 ALA B CA 1
ATOM 4055 C C . ALA B 1 11 ? 21.87300 -22.41900 -19.23000 1.000 31.45962 49 ALA B C 1
ATOM 4056 O O . ALA B 1 11 ? 22.39800 -22.96200 -18.25100 1.000 32.16869 49 ALA B O 1
ATOM 4063 N N . GLY B 1 12 ? 20.55500 -22.40200 -19.40800 1.000 32.19886 50 GLY B N 1
ATOM 4064 C CA . GLY B 1 12 ? 19.65600 -22.97700 -18.42800 1.000 31.78301 50 GLY B CA 1
ATOM 4065 C C . GLY B 1 12 ? 19.36500 -22.10000 -17.23300 1.000 29.38544 50 GLY B C 1
ATOM 4066 O O . GLY B 1 12 ? 18.81300 -22.59300 -16.24200 1.000 28.85755 50 GLY B O 1
ATOM 4070 N N . THR B 1 13 ? 19.71400 -20.82900 -17.29100 1.000 31.04923 51 THR B N 1
ATOM 4071 C CA . THR B 1 13 ? 19.46800 -19.88100 -16.22000 1.000 33.08900 51 THR B CA 1
ATOM 4072 C C . THR B 1 13 ? 18.23600 -19.04400 -16.52300 1.000 34.70329 51 THR B C 1
ATOM 4073 O O . THR B 1 13 ? 17.77300 -18.99000 -17.66600 1.000 34.32675 51 THR B O 1
ATOM 4084 N N . PRO B 1 14 ? 17.67200 -18.37400 -15.51800 1.000 34.23135 52 PRO B N 1
ATOM 4085 C CA . PRO B 1 14 ? 16.53700 -17.47700 -15.79300 1.000 37.31766 52 PRO B CA 1
ATOM 4086 C C . PRO B 1 14 ? 16.82800 -16.44300 -16.86600 1.000 37.65005 52 PRO B C 1
ATOM 4087 O O . PRO B 1 14 ? 15.92800 -16.10000 -17.64500 1.000 37.87676 52 PRO B O 1
ATOM 4098 N N . HIS B 1 15 ? 18.06500 -15.94500 -16.94600 1.000 40.37175 53 HIS B N 1
ATOM 4099 C CA . HIS B 1 15 ? 18.39700 -14.94500 -17.95100 1.000 46.80955 53 HIS B CA 1
ATOM 4100 C C . HIS B 1 15 ? 18.75100 -15.56200 -19.30000 1.000 45.06686 53 HIS B C 1
ATOM 4101 O O . HIS B 1 15 ? 18.51800 -14.93300 -20.33900 1.000 48.65604 53 HIS B O 1
ATOM 4115 N N . GLU B 1 16 ? 19.32400 -16.76400 -19.31000 1.000 38.86324 54 GLU B N 1
ATOM 4116 C CA . GLU B 1 16 ? 19.74100 -17.43800 -20.54000 1.000 39.37289 54 GLU B CA 1
ATOM 4117 C C . GLU B 1 16 ? 19.17200 -18.85000 -20.56000 1.000 36.48498 54 GLU B C 1
ATOM 4118 O O . GLU B 1 16 ? 19.91700 -19.83600 -20.49100 1.000 34.20056 54 GLU B O 1
ATOM 4130 N N . PRO B 1 17 ? 17.85100 -18.98600 -20.65500 1.000 36.55642 55 PRO B N 1
ATOM 4131 C CA . PRO B 1 17 ? 17.25800 -20.32900 -20.67600 1.000 32.89182 55 PRO B CA 1
ATOM 4132 C C . PRO B 1 17 ? 17.71900 -21.12000 -21.89200 1.000 32.44868 55 PRO B C 1
ATOM 4133 O O . PRO B 1 17 ? 18.05800 -20.55900 -22.93700 1.000 33.24256 55 PRO B O 1
ATOM 4144 N N . TYR B 1 18 ? 17.73600 -22.44200 -21.74200 1.000 30.57127 56 TYR B N 1
ATOM 4145 C CA . TYR B 1 18 ? 18.05900 -23.31000 -22.86500 1.000 29.07158 56 TYR B CA 1
ATOM 4146 C C . TYR B 1 18 ? 16.97200 -23.18600 -23.92700 1.000 28.26182 56 TYR B C 1
ATOM 4147 O O . TYR B 1 18 ? 15.77800 -23.26100 -23.62000 1.000 25.63082 56 TYR B O 1
ATOM 4165 N N . ASN B 1 19 ? 17.38300 -22.99500 -25.17500 1.000 28.32388 57 ASN B N 1
ATOM 4166 C CA . ASN B 1 19 ? 16.43500 -22.87600 -26.27100 1.000 28.57889 57 ASN B CA 1
ATOM 4167 C C . ASN B 1 19 ? 17.05100 -23.49000 -27.51800 1.000 29.45898 57 ASN B C 1
ATOM 4168 O O . ASN B 1 19 ? 18.27500 -23.56200 -27.65300 1.000 31.01720 57 ASN B O 1
ATOM 4179 N N . LEU B 1 20 ? 16.18800 -23.93700 -28.42600 1.000 31.10500 58 LEU B N 1
ATOM 4180 C CA . LEU B 1 20 ? 16.60800 -24.64000 -29.63700 1.000 30.11588 58 LEU B CA 1
ATOM 4181 C C . LEU B 1 20 ? 15.88100 -24.02800 -30.82600 1.000 29.86585 58 LEU B C 1
ATOM 4182 O O . LEU B 1 20 ? 14.67900 -24.28400 -31.02100 1.000 26.09255 58 LEU B O 1
ATOM 4198 N N . PRO B 1 21 ? 16.55600 -23.20100 -31.62600 1.000 31.56421 59 PRO B N 1
ATOM 4199 C CA . PRO B 1 21 ? 15.89900 -22.63800 -32.81200 1.000 32.22156 59 PRO B CA 1
ATOM 4200 C C . PRO B 1 21 ? 15.42800 -23.72800 -33.76200 1.000 29.73966 59 PRO B C 1
ATOM 4201 O O . PRO B 1 21 ? 16.02500 -24.80200 -33.86300 1.000 26.82028 59 PRO B O 1
ATOM 4212 N N . LEU B 1 22 ? 14.32600 -23.44500 -34.45000 1.000 29.77562 60 LEU B N 1
ATOM 4213 C CA . LEU B 1 22 ? 13.84200 -24.35300 -35.47500 1.000 31.17309 60 LEU B CA 1
ATOM 4214 C C . LEU B 1 22 ? 14.83300 -24.39800 -36.63400 1.000 29.40824 60 LEU B C 1
ATOM 4215 O O . LEU B 1 22 ? 15.47800 -23.40300 -36.97100 1.000 30.87383 60 LEU B O 1
ATOM 4231 N N . ARG B 1 23 ? 14.96200 -25.57600 -37.23600 1.000 28.27765 61 ARG B N 1
ATOM 4232 C CA . ARG B 1 23 ? 15.74400 -25.69700 -38.45800 1.000 34.67128 61 ARG B CA 1
ATOM 4233 C C . ARG B 1 23 ? 15.01900 -24.98800 -39.59800 1.000 31.24698 61 ARG B C 1
ATOM 4234 O O . ARG B 1 23 ? 13.79200 -25.05400 -39.71000 1.000 30.26275 61 ARG B O 1
ATOM 4255 N N . GLY B 1 24 ? 15.77900 -24.28600 -40.43800 1.000 33.83836 62 GLY B N 1
ATOM 4256 C CA . GLY B 1 24 ? 15.17100 -23.66500 -41.60100 1.000 30.98905 62 GLY B CA 1
ATOM 4257 C C . GLY B 1 24 ? 14.59900 -24.68100 -42.56600 1.000 35.24832 62 GLY B C 1
ATOM 4258 O O . GLY B 1 24 ? 13.57400 -24.43200 -43.20700 1.000 34.38960 62 GLY B O 1
ATOM 4262 N N . ASN B 1 25 ? 15.24400 -25.83700 -42.67800 1.000 33.93319 63 ASN B N 1
ATOM 4263 C CA . ASN B 1 25 ? 14.81100 -26.91300 -43.54600 1.000 30.88841 63 ASN B CA 1
ATOM 4264 C C . ASN B 1 25 ? 14.58000 -28.17200 -42.72100 1.000 31.04053 63 ASN B C 1
ATOM 4265 O O . ASN B 1 25 ? 15.22300 -28.36700 -41.68500 1.000 30.50106 63 ASN B O 1
ATOM 4276 N N . PRO B 1 26 ? 13.66000 -29.03600 -43.14400 1.000 29.96281 64 PRO B N 1
ATOM 4277 C CA . PRO B 1 26 ? 13.36300 -30.23400 -42.35000 1.000 27.92719 64 PRO B CA 1
ATOM 4278 C C . PRO B 1 26 ? 14.52900 -31.21000 -42.33700 1.000 28.23843 64 PRO B C 1
ATOM 4279 O O . PRO B 1 26 ? 15.33900 -31.26200 -43.26500 1.000 26.92172 64 PRO B O 1
ATOM 4290 N N . ASN B 1 27 ? 14.60300 -31.99500 -41.26600 1.000 27.86137 65 ASN B N 1
ATOM 4291 C CA . ASN B 1 27 ? 15.54300 -33.10700 -41.21400 1.000 27.85460 65 ASN B CA 1
ATOM 4292 C C . ASN B 1 27 ? 15.01200 -34.22200 -42.12000 1.000 27.57128 65 ASN B C 1
ATOM 4293 O O . ASN B 1 27 ? 14.00400 -34.06900 -42.81500 1.000 28.53335 65 ASN B O 1
ATOM 4304 N N . LYS B 1 28 ? 15.69300 -35.37000 -42.11500 1.000 30.04515 66 LYS B N 1
ATOM 4305 C CA . LYS B 1 28 ? 15.34900 -36.44200 -43.04300 1.000 33.16267 66 LYS B CA 1
ATOM 4306 C C . LYS B 1 28 ? 13.94100 -36.97600 -42.83000 1.000 30.47048 66 LYS B C 1
ATOM 4307 O O . LYS B 1 28 ? 13.37200 -37.57800 -43.74900 1.000 28.51532 66 LYS B O 1
ATOM 4326 N N . SER B 1 29 ? 13.37100 -36.78000 -41.64300 1.000 28.43877 67 SER B N 1
ATOM 4327 C CA . SER B 1 29 ? 12.03300 -37.24700 -41.32100 1.000 25.21899 67 SER B CA 1
ATOM 4328 C C . SER B 1 29 ? 10.98400 -36.15300 -41.46100 1.000 26.94284 67 SER B C 1
ATOM 4329 O O . SER B 1 29 ? 9.85200 -36.33000 -41.00100 1.000 28.46339 67 SER B O 1
ATOM 4337 N N . GLY B 1 30 ? 11.33800 -35.02400 -42.07000 1.000 24.69105 68 GLY B N 1
ATOM 4338 C CA . GLY B 1 30 ? 10.39900 -33.94200 -42.27000 1.000 25.58309 68 GLY B CA 1
ATOM 4339 C C . GLY B 1 30 ? 10.22400 -33.00900 -41.09700 1.000 26.34957 68 GLY B C 1
ATOM 4340 O O . GLY B 1 30 ? 9.35900 -32.12700 -41.15400 1.000 25.07966 68 GLY B O 1
ATOM 4344 N N . CYS B 1 31 ? 11.02300 -33.15400 -40.04600 1.000 26.27019 69 CYS B N 1
ATOM 4345 C CA . CYS B 1 31 ? 10.83300 -32.40000 -38.81600 1.000 25.01638 69 CYS B CA 1
ATOM 4346 C C . CYS B 1 31 ? 11.78400 -31.21200 -38.75300 1.000 23.09252 69 CYS B C 1
ATOM 4347 O O . CYS B 1 31 ? 12.98600 -31.35500 -39.00200 1.000 23.57503 69 CYS B O 1
ATOM 4354 N N . HIS B 1 32 ? 11.23700 -30.04500 -38.41600 1.000 24.57976 70 HIS B N 1
ATOM 4355 C CA . HIS B 1 32 ? 12.02100 -28.83300 -38.23600 1.000 25.23490 70 HIS B CA 1
ATOM 4356 C C . HIS B 1 32 ? 12.54100 -28.66800 -36.81600 1.000 26.68907 70 HIS B C 1
ATOM 4357 O O . HIS B 1 32 ? 13.38900 -27.80100 -36.57900 1.000 27.51556 70 HIS B O 1
ATOM 4371 N N . HIS B 1 33 ? 12.04300 -29.46100 -35.87000 1.000 25.05232 71 HIS B N 1
ATOM 4372 C CA . HIS B 1 33 ? 12.28800 -29.20800 -34.45800 1.000 24.88654 71 HIS B CA 1
ATOM 4373 C C . HIS B 1 33 ? 13.49600 -29.95600 -33.91500 1.000 23.47386 71 HIS B C 1
ATOM 4374 O O . HIS B 1 33 ? 14.30100 -29.37400 -33.17800 1.000 24.33648 71 HIS B O 1
ATOM 4388 N N . CYS B 1 34 ? 13.65200 -31.22400 -34.27200 1.000 24.19460 72 CYS B N 1
ATOM 4389 C CA . CYS B 1 34 ? 14.56000 -32.09300 -33.54300 1.000 25.15452 72 CYS B CA 1
ATOM 4390 C C . CYS B 1 34 ? 16.01800 -31.80500 -33.86800 1.000 29.16978 72 CYS B C 1
ATOM 4391 O O . CYS B 1 34 ? 16.37100 -31.38600 -34.97500 1.000 26.89747 72 CYS B O 1
ATOM 4398 N N . LEU B 1 35 ? 16.86400 -32.02600 -32.86200 1.000 29.34325 73 LEU B N 1
ATOM 4399 C CA . LEU B 1 35 ? 18.30600 -31.96700 -33.05400 1.000 29.31019 73 LEU B CA 1
ATOM 4400 C C . LEU B 1 35 ? 18.78800 -33.10100 -33.94800 1.000 29.54591 73 LEU B C 1
ATOM 4401 O O . LEU B 1 35 ? 19.66400 -32.90100 -34.79700 1.000 32.13270 73 LEU B O 1
ATOM 4417 N N . ALA B 1 36 ? 18.23100 -34.29500 -33.76900 1.000 27.43176 74 ALA B N 1
ATOM 4418 C CA . ALA B 1 36 ? 18.62400 -35.44700 -34.56400 1.000 30.21148 74 ALA B CA 1
ATOM 4419 C C . ALA B 1 36 ? 18.13800 -35.30100 -36.00500 1.000 31.13205 74 ALA B C 1
ATOM 4420 O O . ALA B 1 36 ? 17.16700 -34.59700 -36.29500 1.000 31.31956 74 ALA B O 1
ATOM 4427 N N . ASP B 1 37 ? 18.83000 -35.99000 -36.91700 1.000 32.71449 75 ASP B N 1
ATOM 4428 C CA . ASP B 1 37 ? 18.47400 -35.95800 -38.33100 1.000 34.65873 75 ASP B CA 1
ATOM 4429 C C . ASP B 1 37 ? 17.30700 -36.87400 -38.67400 1.000 33.91032 75 ASP B C 1
ATOM 4430 O O . ASP B 1 37 ? 16.77900 -36.78600 -39.78800 1.000 30.44937 75 ASP B O 1
ATOM 4439 N N . GLN B 1 38 ? 16.90700 -37.75400 -37.76100 1.000 31.32092 76 GLN B N 1
ATOM 4440 C CA . GLN B 1 38 ? 15.72500 -38.58300 -37.93200 1.000 29.09478 76 GLN B CA 1
ATOM 4441 C C . GLN B 1 38 ? 14.96700 -38.60600 -36.61500 1.000 27.47056 76 GLN B C 1
ATOM 4442 O O . GLN B 1 38 ? 15.56300 -38.53000 -35.53800 1.000 26.75902 76 GLN B O 1
ATOM 4456 N N . CYS B 1 39 ? 13.64600 -38.69700 -36.71100 1.000 26.80084 77 CYS B N 1
ATOM 4457 C CA . CYS B 1 39 ? 12.79200 -38.68000 -35.53300 1.000 25.62475 77 CYS B CA 1
ATOM 4458 C C . CYS B 1 39 ? 11.44300 -39.26900 -35.91900 1.000 23.74162 77 CYS B C 1
ATOM 4459 O O . CYS B 1 39 ? 11.21700 -39.65500 -37.06900 1.000 25.31964 77 CYS B O 1
ATOM 4466 N N . HIS B 1 40 ? 10.53800 -39.32100 -34.94300 1.000 24.77326 78 HIS B N 1
ATOM 4467 C CA . HIS B 1 40 ? 9.20900 -39.87700 -35.15000 1.000 23.62167 78 HIS B CA 1
ATOM 4468 C C . HIS B 1 40 ? 8.10900 -38.84200 -34.97100 1.000 21.73294 78 HIS B C 1
ATOM 4469 O O . HIS B 1 40 ? 6.93700 -39.21700 -34.84100 1.000 21.49212 78 HIS B O 1
ATOM 4483 N N . CYS B 1 41 ? 8.45100 -37.55400 -34.95900 1.000 20.38582 79 CYS B N 1
ATOM 4484 C CA . CYS B 1 41 ? 7.45300 -36.53100 -34.67100 1.000 21.22272 79 CYS B CA 1
ATOM 4485 C C . CYS B 1 41 ? 6.33100 -36.55500 -35.69900 1.000 22.16907 79 CYS B C 1
ATOM 4486 O O . CYS B 1 41 ? 5.14800 -36.56200 -35.34200 1.000 20.44125 79 CYS B O 1
ATOM 4493 N N . VAL B 1 42 ? 6.68500 -36.57400 -36.98500 1.000 22.09211 80 VAL B N 1
ATOM 4494 C CA . VAL B 1 42 ? 5.67100 -36.55400 -38.03500 1.000 22.70486 80 VAL B CA 1
ATOM 4495 C C . VAL B 1 42 ? 4.80500 -37.80500 -37.95700 1.000 21.83910 80 VAL B C 1
ATOM 4496 O O . VAL B 1 42 ? 3.57300 -37.73400 -38.02800 1.000 21.35361 80 VAL B O 1
ATOM 4509 N N . PHE B 1 43 ? 5.43900 -38.97100 -37.81700 1.000 22.03601 81 PHE B N 1
ATOM 4510 C CA . PHE B 1 43 ? 4.68100 -40.20700 -37.65000 1.000 20.79632 81 PHE B CA 1
ATOM 4511 C C . PHE B 1 43 ? 3.65700 -40.07300 -36.53200 1.000 21.73864 81 PHE B C 1
ATOM 4512 O O . PHE B 1 43 ? 2.50600 -40.49900 -36.68000 1.000 17.84752 81 PHE B O 1
ATOM 4529 N N . PHE B 1 44 ? 4.04600 -39.45600 -35.41400 1.000 21.00904 82 PHE B N 1
ATOM 4530 C CA . PHE B 1 44 ? 3.14000 -39.38900 -34.27400 1.000 21.79389 82 PHE B CA 1
ATOM 4531 C C . PHE B 1 44 ? 2.05800 -38.33500 -34.47100 1.000 21.16768 82 PHE B C 1
ATOM 4532 O O . PHE B 1 44 ? 0.90000 -38.56600 -34.10300 1.000 19.42373 82 PHE B O 1
ATOM 4549 N N . GLU B 1 45 ? 2.39200 -37.17800 -35.05500 1.000 20.67107 83 GLU B N 1
ATOM 4550 C CA . GLU B 1 45 ? 1.33200 -36.22700 -35.39000 1.000 21.94470 83 GLU B CA 1
ATOM 4551 C C . GLU B 1 45 ? 0.25600 -36.90800 -36.23600 1.000 23.35426 83 GLU B C 1
ATOM 4552 O O . GLU B 1 45 ? -0.94200 -36.76200 -35.96300 1.000 22.21797 83 GLU B O 1
ATOM 4564 N N . ARG B 1 46 ? 0.66200 -37.69400 -37.23600 1.000 20.51666 84 ARG B N 1
ATOM 4565 C CA . ARG B 1 46 ? -0.31000 -38.29800 -38.14300 1.000 22.14381 84 ARG B CA 1
ATOM 4566 C C . ARG B 1 46 ? -1.04900 -39.45600 -37.48100 1.000 21.85795 84 ARG B C 1
ATOM 4567 O O . ARG B 1 46 ? -2.26400 -39.60400 -37.65700 1.000 19.92654 84 ARG B O 1
ATOM 4588 N N . LEU B 1 47 ? -0.33600 -40.29100 -36.72100 1.000 21.35534 85 LEU B N 1
ATOM 4589 C CA . LEU B 1 47 ? -0.98200 -41.43700 -36.08800 1.000 21.67521 85 LEU B CA 1
ATOM 4590 C C . LEU B 1 47 ? -1.95500 -40.98800 -35.00600 1.000 22.76423 85 LEU B C 1
ATOM 4591 O O . LEU B 1 47 ? -3.04300 -41.56000 -34.86400 1.000 22.82631 85 LEU B O 1
ATOM 4607 N N . LEU B 1 48 ? -1.58100 -39.97000 -34.23200 1.000 23.91768 86 LEU B N 1
ATOM 4608 C CA . LEU B 1 48 ? -2.48600 -39.45500 -33.21200 1.000 22.50059 86 LEU B CA 1
ATOM 4609 C C . LEU B 1 48 ? -3.72800 -38.84700 -33.85000 1.000 23.15188 86 LEU B C 1
ATOM 4610 O O . LEU B 1 48 ? -4.85500 -39.11400 -33.41900 1.000 21.99800 86 LEU B O 1
ATOM 4626 N N . ASP B 1 49 ? -3.54200 -38.03200 -34.88900 1.000 25.20330 87 ASP B N 1
ATOM 4627 C CA . ASP B 1 49 ? -4.69300 -37.41500 -35.53600 1.000 27.60659 87 ASP B CA 1
ATOM 4628 C C . ASP B 1 49 ? -5.64400 -38.47500 -36.07700 1.000 30.01096 87 ASP B C 1
ATOM 4629 O O . ASP B 1 49 ? -6.86500 -38.36400 -35.91700 1.000 33.44692 87 ASP B O 1
ATOM 4638 N N . ALA B 1 50 ? -5.10400 -39.52400 -36.70300 1.000 27.83073 88 ALA B N 1
ATOM 4639 C CA . ALA B 1 50 ? -5.96400 -40.57800 -37.22900 1.000 29.71522 88 ALA B CA 1
ATOM 4640 C C . ALA B 1 50 ? -6.68500 -41.31300 -36.10700 1.000 29.01817 88 ALA B C 1
ATOM 4641 O O . ALA B 1 50 ? -7.86800 -41.65000 -36.23600 1.000 30.70912 88 ALA B O 1
ATOM 4648 N N . THR B 1 51 ? -5.99300 -41.57500 -34.99900 1.000 26.41801 89 THR B N 1
ATOM 4649 C CA . THR B 1 51 ? -6.63000 -42.29100 -33.90100 1.000 29.89407 89 THR B CA 1
ATOM 4650 C C . THR B 1 51 ? -7.82100 -41.51000 -33.35800 1.000 31.27459 89 THR B C 1
ATOM 4651 O O . THR B 1 51 ? -8.92200 -42.05400 -33.21800 1.000 34.07229 89 THR B O 1
ATOM 4662 N N . PHE B 1 52 ? -7.62700 -40.22600 -33.05800 1.000 30.84725 90 PHE B N 1
ATOM 4663 C CA . PHE B 1 52 ? -8.68100 -39.45600 -32.40700 1.000 32.71083 90 PHE B CA 1
ATOM 4664 C C . PHE B 1 52 ? -9.79800 -39.05800 -33.36200 1.000 37.84812 90 PHE B C 1
ATOM 4665 O O . PHE B 1 52 ? -10.92700 -38.83800 -32.91000 1.000 42.48397 90 PHE B O 1
ATOM 4682 N N . ARG B 1 53 ? -9.52300 -38.97800 -34.66500 1.000 39.49260 91 ARG B N 1
ATOM 4683 C CA . ARG B 1 53 ? -10.60100 -38.77900 -35.62600 1.000 39.27154 91 ARG B CA 1
ATOM 4684 C C . ARG B 1 53 ? -11.48000 -40.02100 -35.72900 1.000 45.41011 91 ARG B C 1
ATOM 4685 O O . ARG B 1 53 ? -12.68700 -39.91000 -35.97500 1.000 51.60786 91 ARG B O 1
ATOM 4706 N N . ARG B 1 54 ? -10.89400 -41.20500 -35.54100 1.000 48.17072 92 ARG B N 1
ATOM 4707 C CA . ARG B 1 54 ? -11.65800 -42.44300 -35.64100 1.000 48.55678 92 ARG B CA 1
ATOM 4708 C C . ARG B 1 54 ? -12.56100 -42.62900 -34.42700 1.000 55.52307 92 ARG B C 1
ATOM 4709 O O . ARG B 1 54 ? -13.74100 -42.97300 -34.56700 1.000 65.49836 92 ARG B O 1
ATOM 4730 N N . LEU B 1 55 ? -12.02300 -42.41200 -33.22800 1.000 48.80292 93 LEU B N 1
ATOM 4731 C CA . LEU B 1 55 ? -12.77200 -42.68100 -32.00700 1.000 54.20067 93 LEU B CA 1
ATOM 4732 C C . LEU B 1 55 ? -14.08900 -41.91400 -32.00400 1.000 59.25565 93 LEU B C 1
ATOM 4733 O O . LEU B 1 55 ? -14.11500 -40.69600 -32.20400 1.000 62.71278 93 LEU B O 1
ATOM 4749 N N . ASP B 1 56 ? -15.18900 -42.63700 -31.77700 1.000 69.11382 94 ASP B N 1
ATOM 4750 C CA . ASP B 1 56 ? -16.48900 -41.98400 -31.66500 1.000 83.79804 94 ASP B CA 1
ATOM 4751 C C . ASP B 1 56 ? -16.54100 -41.06500 -30.45200 1.000 80.44639 94 ASP B C 1
ATOM 4752 O O . ASP B 1 56 ? -17.27200 -40.06800 -30.45800 1.000 77.80301 94 ASP B O 1
ATOM 4761 N N . ILE B 1 57 ? -15.78200 -41.38400 -29.41100 1.000 65.61606 95 ILE B N 1
ATOM 4762 C CA . ILE B 1 57 ? -15.63800 -40.52100 -28.24400 1.000 66.56722 95 ILE B CA 1
ATOM 4763 C C . ILE B 1 57 ? -14.41500 -39.63600 -28.45900 1.000 65.04232 95 ILE B C 1
ATOM 4764 O O . ILE B 1 57 ? -13.35700 -40.11400 -28.88600 1.000 58.21750 95 ILE B O 1
ATOM 4780 N N . LYS B 1 58 ? -14.56200 -38.34000 -28.18300 1.000 70.95742 96 LYS B N 1
ATOM 4781 C CA . LYS B 1 58 ? -13.53300 -37.35300 -28.48200 1.000 71.57502 96 LYS B CA 1
ATOM 4782 C C . LYS B 1 58 ? -13.29000 -36.46400 -27.27200 1.000 71.75365 96 LYS B C 1
ATOM 4783 O O . LYS B 1 58 ? -14.18500 -36.24500 -26.45100 1.000 68.69115 96 LYS B O 1
ATOM 4802 N N . ARG B 1 59 ? -12.06500 -35.95300 -27.17100 1.000 73.86859 97 ARG B N 1
ATOM 4803 C CA . ARG B 1 59 ? -11.65900 -35.12400 -26.03900 1.000 65.44439 97 ARG B CA 1
ATOM 4804 C C . ARG B 1 59 ? -12.56100 -33.90200 -25.89200 1.000 59.19162 97 ARG B C 1
ATOM 4805 O O . ARG B 1 59 ? -12.68900 -33.34100 -24.80400 1.000 61.64047 97 AR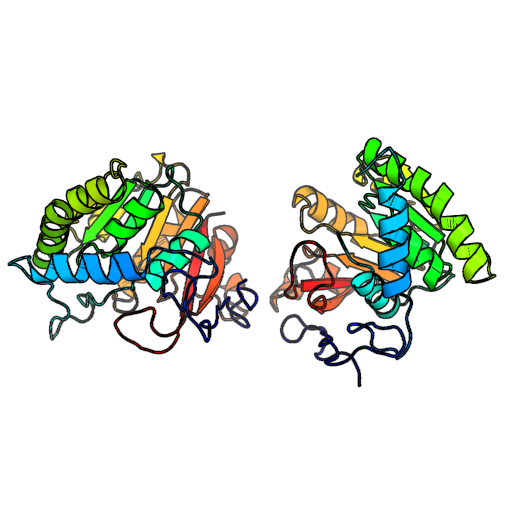G B O 1
ATOM 4809 N N . SER B 1 73 ? -2.20400 -28.33600 -24.40900 1.000 50.14462 111 SER B N 1
ATOM 4810 C CA . SER B 1 73 ? -1.72300 -29.56000 -25.01500 1.000 48.27560 111 SER B CA 1
ATOM 4811 C C . SER B 1 73 ? -0.30500 -29.49400 -25.64300 1.000 40.14361 111 SER B C 1
ATOM 4812 O O . SER B 1 73 ? -0.01400 -28.59700 -26.41400 1.000 36.88059 111 SER B O 1
ATOM 4819 N N . LEU B 1 74 ? 0.53300 -30.48200 -25.35500 1.000 28.52490 112 LEU B N 1
ATOM 4820 C CA . LEU B 1 74 ? 1.86600 -30.50600 -25.84500 1.000 27.00851 112 LEU B CA 1
ATOM 4821 C C . LEU B 1 74 ? 1.95300 -31.34700 -27.12100 1.000 27.78807 112 LEU B C 1
ATOM 4822 O O . LEU B 1 74 ? 1.40600 -32.38700 -27.17700 1.000 26.96747 112 LEU B O 1
ATOM 4838 N N . LEU B 1 75 ? 2.66900 -30.87700 -28.11800 1.000 23.99725 113 LEU B N 1
ATOM 4839 C CA . LEU B 1 75 ? 2.74500 -31.57700 -29.36400 1.000 21.54663 113 LEU B CA 1
ATOM 4840 C C . LEU B 1 75 ? 3.90900 -32.60300 -29.43600 1.000 22.61356 113 LEU B C 1
ATOM 4841 O O . LEU B 1 75 ? 4.76200 -32.59600 -28.61800 1.000 18.53394 113 LEU B O 1
ATOM 4857 N N . PRO B 1 76 ? 3.84100 -33.54100 -30.44600 1.000 20.43389 114 PRO B N 1
ATOM 4858 C CA . PRO B 1 76 ? 4.91500 -34.55100 -30.49100 1.000 20.46514 114 PRO B CA 1
ATOM 4859 C C . PRO B 1 76 ? 6.31200 -33.96700 -30.55600 1.000 18.43490 114 PRO B C 1
ATOM 4860 O O . PRO B 1 76 ? 7.24700 -34.58000 -30.02600 1.000 17.38038 114 PRO B O 1
ATOM 4871 N N . THR B 1 77 ? 6.49400 -32.80600 -31.18900 1.000 17.03070 115 THR B N 1
ATOM 4872 C CA . THR B 1 77 ? 7.81700 -32.19100 -31.20400 1.000 19.61922 115 THR B CA 1
ATOM 4873 C C . THR B 1 77 ? 8.25700 -31.78800 -29.80400 1.000 18.76205 115 THR B C 1
ATOM 4874 O O . THR B 1 77 ? 9.44800 -31.85500 -29.48400 1.000 18.98762 115 THR B O 1
ATOM 4885 N N . PHE B 1 78 ? 7.31900 -31.35800 -28.95700 1.000 19.25299 116 PHE B N 1
ATOM 4886 C CA . PHE B 1 78 ? 7.67700 -31.09100 -27.57000 1.000 19.88145 116 PHE B CA 1
ATOM 4887 C C . PHE B 1 78 ? 8.10300 -32.37400 -26.87100 1.000 19.33666 116 PHE B C 1
ATOM 4888 O O . PHE B 1 78 ? 9.11100 -32.39800 -26.15300 1.000 19.18971 116 PHE B O 1
ATOM 4905 N N . VAL B 1 79 ? 7.34600 -33.45200 -27.07800 1.000 16.58882 117 VAL B N 1
ATOM 4906 C CA . VAL B 1 79 ? 7.61100 -34.69900 -26.37300 1.000 18.37919 117 VAL B CA 1
ATOM 4907 C C . VAL B 1 79 ? 8.96800 -35.26200 -26.77200 1.000 19.60788 117 VAL B C 1
ATOM 4908 O O . VAL B 1 79 ? 9.71100 -35.78100 -25.93100 1.000 16.16502 117 VAL B O 1
ATOM 4921 N N . SER B 1 80 ? 9.31300 -35.17500 -28.06000 1.000 19.43107 118 SER B N 1
ATOM 4922 C CA . SER B 1 80 ? 10.59500 -35.70600 -28.51600 1.000 17.98914 118 SER B CA 1
ATOM 4923 C C . SER B 1 80 ? 11.75900 -34.97900 -27.85300 1.000 17.90560 118 SER B C 1
ATOM 4924 O O . SER B 1 80 ? 12.74800 -35.60600 -27.45700 1.000 17.08514 118 SER B O 1
ATOM 4932 N N . ARG B 1 81 ? 11.65800 -33.65500 -27.72000 1.000 18.89801 119 ARG B N 1
ATOM 4933 C CA . ARG B 1 81 ? 12.68200 -32.90300 -27.00100 1.000 18.83871 119 ARG B CA 1
ATOM 4934 C C . ARG B 1 81 ? 12.65500 -33.22500 -25.51100 1.000 17.80447 119 ARG B C 1
ATOM 4935 O O . ARG B 1 81 ? 13.71000 -33.38900 -24.88700 1.000 18.73021 119 ARG B O 1
ATOM 4956 N N . MET B 1 82 ? 11.45800 -33.32200 -24.92800 1.000 17.07853 120 MET B N 1
ATOM 4957 C CA . MET B 1 82 ? 11.34400 -33.61900 -23.50400 1.000 17.31661 120 MET B CA 1
ATOM 4958 C C . MET B 1 82 ? 12.02800 -34.93500 -23.14800 1.000 18.60957 120 MET B C 1
ATOM 4959 O O . MET B 1 82 ? 12.68900 -35.03400 -22.10800 1.000 18.22450 120 MET B O 1
ATOM 4973 N N . VAL B 1 83 ? 11.87900 -35.95900 -23.99100 1.000 17.34440 121 VAL B N 1
ATOM 4974 C CA . VAL B 1 83 ? 12.46700 -37.26100 -23.67700 1.000 17.37514 121 VAL B CA 1
ATOM 4975 C C . VAL B 1 83 ? 13.98100 -37.14800 -23.54400 1.000 18.56636 121 VAL B C 1
ATOM 4976 O O . VAL B 1 83 ? 14.59600 -37.80300 -22.69400 1.000 18.77086 121 VAL B O 1
ATOM 4989 N N . ARG B 1 84 ? 14.60700 -36.33400 -24.39400 1.000 19.90520 122 ARG B N 1
ATOM 4990 C CA . ARG B 1 84 ? 16.04700 -36.12500 -24.29800 1.000 19.61838 122 ARG B CA 1
ATOM 4991 C C . ARG B 1 84 ? 16.39800 -35.30700 -23.06100 1.000 18.11342 122 ARG B C 1
ATOM 4992 O O . ARG B 1 84 ? 17.28400 -35.68400 -22.28400 1.000 21.33943 122 ARG B O 1
ATOM 5013 N N . LEU B 1 85 ? 15.71500 -34.17500 -22.87100 1.000 17.87768 123 LEU B N 1
ATOM 5014 C CA . LEU B 1 85 ? 16.05700 -33.27600 -21.77500 1.000 19.86651 123 LEU B CA 1
ATOM 5015 C C . LEU B 1 85 ? 15.94600 -33.98100 -20.43500 1.000 18.37192 123 LEU B C 1
ATOM 5016 O O . LEU B 1 85 ? 16.75800 -33.75600 -19.52900 1.000 24.11230 123 LEU B O 1
ATOM 5032 N N . MET B 1 86 ? 14.96000 -34.84800 -20.30000 1.000 18.28540 124 MET B N 1
ATOM 5033 C CA . MET B 1 86 ? 14.61000 -35.47400 -19.04000 1.000 18.54208 124 MET B CA 1
ATOM 5034 C C . MET B 1 86 ? 15.29400 -36.82100 -18.86500 1.000 19.68920 124 MET B C 1
ATOM 5035 O O . MET B 1 86 ? 15.10300 -37.47700 -17.83600 1.000 18.22219 124 MET B O 1
ATOM 5049 N N . GLU B 1 87 ? 16.10000 -37.22800 -19.84700 1.000 18.94597 125 GLU B N 1
ATOM 5050 C CA . GLU B 1 87 ? 16.91300 -38.44000 -19.77400 1.000 18.69055 125 GLU B CA 1
ATOM 5051 C C . GLU B 1 87 ? 16.05800 -39.64800 -19.40100 1.000 19.86404 125 GLU B C 1
ATOM 5052 O O . GLU B 1 87 ? 16.42000 -40.46600 -18.55300 1.000 19.25038 125 GLU B O 1
ATOM 5064 N N . ILE B 1 88 ? 14.90800 -39.75700 -20.05900 1.000 15.61326 126 ILE B N 1
ATOM 5065 C CA . ILE B 1 88 ? 13.96100 -40.82800 -19.77400 1.000 20.14389 126 ILE B CA 1
ATOM 5066 C C . ILE B 1 88 ? 14.49900 -42.12200 -20.36900 1.000 22.04390 126 ILE B C 1
ATOM 5067 O O . ILE B 1 88 ? 14.73800 -42.21000 -21.57800 1.000 18.96124 126 ILE B O 1
ATOM 5083 N N . THR B 1 89 ? 14.69000 -43.12600 -19.52000 1.000 17.56033 127 THR B N 1
ATOM 5084 C CA . THR B 1 89 ? 15.16600 -44.43500 -19.93100 1.000 21.49886 127 THR B CA 1
ATOM 5085 C C . THR B 1 89 ? 14.07300 -45.47200 -19.70500 1.000 20.86876 127 THR B C 1
ATOM 5086 O O . THR B 1 89 ? 13.06100 -45.21400 -19.04800 1.000 19.27117 127 THR B O 1
ATOM 5097 N N . SER B 1 90 ? 14.30200 -46.67100 -20.24200 1.000 19.14508 128 SER B N 1
ATOM 5098 C CA . SER B 1 90 ? 13.34300 -47.75200 -20.05500 1.000 20.26349 128 SER B CA 1
ATOM 5099 C C . SER B 1 90 ? 13.24200 -48.18300 -18.59800 1.000 21.76150 128 SER B C 1
ATOM 5100 O O . SER B 1 90 ? 12.26300 -48.83700 -18.22500 1.000 22.32180 128 SER B O 1
ATOM 5108 N N . GLU B 1 91 ? 14.22400 -47.83100 -17.76500 1.000 21.85831 129 GLU B N 1
ATOM 5109 C CA . GLU B 1 91 ? 14.15000 -48.12800 -16.34000 1.000 23.36033 129 GLU B CA 1
ATOM 5110 C C . GLU B 1 91 ? 13.28500 -47.12900 -15.58300 1.000 20.99257 129 GLU B C 1
ATOM 5111 O O . GLU B 1 91 ? 12.88800 -47.40500 -14.44400 1.000 17.43787 129 GLU B O 1
ATOM 5123 N N . ASP B 1 92 ? 12.99200 -45.98500 -16.19000 1.000 19.95852 130 ASP B N 1
ATOM 5124 C CA . ASP B 1 92 ? 12.18900 -44.95300 -15.56100 1.000 18.63251 130 ASP B CA 1
ATOM 5125 C C . ASP B 1 92 ? 10.70800 -45.31100 -15.59000 1.000 20.78134 130 ASP B C 1
ATOM 5126 O O . ASP B 1 92 ? 10.24100 -46.09200 -16.42400 1.000 17.97234 130 ASP B O 1
ATOM 5135 N N . THR B 1 93 ? 9.96800 -44.71400 -14.66300 1.000 19.04520 131 THR B N 1
ATOM 5136 C CA . THR B 1 93 ? 8.51400 -44.66600 -14.71700 1.000 16.63351 131 THR B CA 1
ATOM 5137 C C . THR B 1 93 ? 8.10500 -43.22600 -14.99800 1.000 17.09701 131 THR B C 1
ATOM 5138 O O . THR B 1 93 ? 8.45000 -42.32000 -14.23200 1.000 15.98854 131 THR B O 1
ATOM 5149 N N . PHE B 1 94 ? 7.37600 -43.02200 -16.09000 1.000 17.35517 132 PHE B N 1
ATOM 5150 C CA . PHE B 1 94 ? 6.94900 -41.69700 -16.51300 1.000 15.89780 132 PHE B CA 1
ATOM 5151 C C . PHE B 1 94 ? 5.51300 -41.45400 -16.07200 1.000 14.78921 132 PHE B C 1
ATOM 5152 O O . PHE B 1 94 ? 4.63200 -42.27900 -16.34000 1.000 17.30331 132 PHE B O 1
ATOM 5169 N N . TYR B 1 95 ? 5.28500 -40.32200 -15.40700 1.000 15.45771 133 TYR B N 1
ATOM 5170 C CA . TYR B 1 95 ? 3.96600 -39.92400 -14.93300 1.000 14.58435 133 TYR B CA 1
ATOM 5171 C C . TYR B 1 95 ? 3.54500 -38.64800 -15.64600 1.000 18.68676 133 TYR B C 1
ATOM 5172 O O . TYR B 1 95 ? 4.27000 -37.64800 -15.61200 1.000 15.92457 133 TYR B O 1
ATOM 5190 N N . ASP B 1 96 ? 2.38000 -38.67600 -16.28100 1.000 17.82893 134 ASP B N 1
ATOM 5191 C CA . ASP B 1 96 ? 1.75500 -37.47000 -16.81200 1.000 20.73816 134 ASP B CA 1
ATOM 5192 C C . ASP B 1 96 ? 0.61300 -37.11300 -15.86400 1.000 22.31457 134 ASP B C 1
ATOM 5193 O O . ASP B 1 96 ? -0.41000 -37.80600 -15.82500 1.000 19.87355 134 ASP B O 1
ATOM 5202 N N . LEU B 1 97 ? 0.81500 -36.06500 -15.06700 1.000 20.94397 135 LEU B N 1
ATOM 5203 C CA . LEU B 1 97 ? -0.18000 -35.59100 -14.10700 1.000 24.56403 135 LEU B CA 1
ATOM 5204 C C . LEU B 1 97 ? -1.09700 -34.62700 -14.84900 1.000 23.69870 135 LEU B C 1
ATOM 5205 O O . LEU B 1 97 ? -0.72300 -33.48400 -15.12700 1.000 24.51139 135 LEU B O 1
ATOM 5221 N N . GLY B 1 98 ? -2.30300 -35.09100 -15.17000 1.000 24.71538 136 GLY B N 1
ATOM 5222 C CA . GLY B 1 98 ? -3.18100 -34.38600 -16.08200 1.000 25.62272 136 GLY B CA 1
ATOM 5223 C C . GLY B 1 98 ? -2.95400 -34.85000 -17.50600 1.000 25.02087 136 GLY B C 1
ATOM 5224 O O . GLY B 1 98 ? -2.59300 -34.05100 -18.37300 1.000 24.88981 136 GLY B O 1
ATOM 5228 N N . CYS B 1 99 ? -3.16600 -36.14300 -17.76500 1.000 23.94511 137 CYS B N 1
ATOM 5229 C CA . CYS B 1 99 ? -2.72000 -36.73800 -19.01900 1.000 24.43029 137 CYS B CA 1
ATOM 5230 C C . CYS B 1 99 ? -3.67300 -36.50300 -20.18400 1.000 25.01287 137 CYS B C 1
ATOM 5231 O O . CYS B 1 99 ? -3.32300 -36.84200 -21.32000 1.000 24.59421 137 CYS B O 1
ATOM 5239 N N . GLY B 1 100 ? -4.85100 -35.93500 -19.94600 1.000 24.02698 138 GLY B N 1
ATOM 5240 C CA . GLY B 1 100 ? -5.75300 -35.66000 -21.05400 1.000 27.22613 138 GLY B CA 1
ATOM 5241 C C . GLY B 1 100 ? -6.10700 -36.93100 -21.79900 1.000 27.49099 138 GLY B C 1
ATOM 5242 O O . GLY B 1 100 ? -6.52000 -37.93200 -21.20400 1.000 26.64780 138 GLY B O 1
ATOM 5246 N N . ASN B 1 101 ? -5.93600 -36.90600 -23.12200 1.000 25.44068 139 ASN B N 1
ATOM 5247 C CA . ASN B 1 101 ? -6.26900 -38.05100 -23.96300 1.000 23.53841 139 ASN B CA 1
ATOM 5248 C C . ASN B 1 101 ? -5.14700 -39.08100 -24.04000 1.000 22.89883 139 ASN B C 1
ATOM 5249 O O . ASN B 1 101 ? -5.25300 -40.03200 -24.82200 1.000 20.24406 139 ASN B O 1
ATOM 5260 N N . GLY B 1 102 ? -4.08500 -38.91500 -23.25200 1.000 20.35560 140 GLY B N 1
ATOM 5261 C CA . GLY B 1 102 ? -3.01000 -39.88000 -23.19000 1.000 20.90343 140 GLY B CA 1
ATOM 5262 C C . GLY B 1 102 ? -1.95300 -39.74300 -24.26000 1.000 19.83914 140 GLY B C 1
ATOM 5263 O O . GLY B 1 102 ? -1.01900 -40.55400 -24.28900 1.000 19.91355 140 GLY B O 1
ATOM 5267 N N . SER B 1 103 ? -2.05300 -38.73400 -25.12800 1.000 19.84124 141 SER B N 1
ATOM 5268 C CA . SER B 1 103 ? -1.14600 -38.65000 -26.26800 1.000 19.56798 141 SER B CA 1
ATOM 5269 C C . SER B 1 103 ? 0.31400 -38.60000 -25.82600 1.000 20.83631 141 SER B C 1
ATOM 5270 O O . SER B 1 103 ? 1.18600 -39.16600 -26.49700 1.000 18.70578 141 SER B O 1
ATOM 5278 N N . ILE B 1 104 ? 0.60600 -37.94100 -24.70100 1.000 19.69516 142 ILE B N 1
ATOM 5279 C CA . ILE B 1 104 ? 1.99100 -37.88500 -24.23800 1.000 19.42403 142 ILE B CA 1
ATOM 5280 C C . ILE B 1 104 ? 2.46500 -39.26700 -23.80400 1.000 18.05590 142 ILE B C 1
ATOM 5281 O O . ILE B 1 104 ? 3.59400 -39.67600 -24.10200 1.000 16.62439 142 ILE B O 1
ATOM 5297 N N . LEU B 1 105 ? 1.62200 -39.99200 -23.06600 1.000 16.65064 143 LEU B N 1
ATOM 5298 C CA . LEU B 1 105 ? 1.99400 -41.32500 -22.60700 1.000 18.43604 143 LEU B CA 1
ATOM 5299 C C . LEU B 1 105 ? 2.36200 -42.22600 -23.77500 1.000 17.99871 143 LEU B C 1
ATOM 5300 O O . LEU B 1 105 ? 3.36800 -42.94300 -23.72900 1.000 18.69681 143 LEU B O 1
ATOM 5316 N N . PHE B 1 106 ? 1.54300 -42.21800 -24.82900 1.000 18.94136 144 PHE B N 1
ATOM 5317 C CA . PHE B 1 106 ? 1.76700 -43.15200 -25.92500 1.000 17.46095 144 PHE B CA 1
ATOM 5318 C C . PHE B 1 106 ? 3.12200 -42.90400 -26.57400 1.000 18.25753 144 PHE B C 1
ATOM 5319 O O . PHE B 1 106 ? 3.84100 -43.85000 -26.91700 1.000 15.74243 144 PHE B O 1
ATOM 5336 N N . GLN B 1 107 ? 3.50700 -41.63300 -26.71000 1.000 17.96258 145 GLN B N 1
ATOM 5337 C CA . GLN B 1 107 ? 4.76000 -41.31000 -27.37800 1.000 17.94994 145 GLN B CA 1
ATOM 5338 C C . GLN B 1 107 ? 5.96700 -41.61200 -26.49700 1.000 17.11393 145 GLN B C 1
ATOM 5339 O O . GLN B 1 107 ? 6.97600 -42.12900 -26.98800 1.000 13.46548 145 GLN B O 1
ATOM 5353 N N . VAL B 1 108 ? 5.89400 -41.29400 -25.20100 1.000 17.13909 146 VAL B N 1
ATOM 5354 C CA . VAL B 1 108 ? 7.01800 -41.59500 -24.32000 1.000 18.26802 146 VAL B CA 1
ATOM 5355 C C . VAL B 1 108 ? 7.23500 -43.10200 -24.24400 1.000 15.46684 146 VAL B C 1
ATOM 5356 O O . VAL B 1 108 ? 8.37200 -43.58400 -24.31300 1.000 15.76536 146 VAL B O 1
ATOM 5369 N N . ALA B 1 109 ? 6.15200 -43.87200 -24.11600 1.000 16.53274 147 ALA B N 1
ATOM 5370 C CA . ALA B 1 109 ? 6.29600 -45.32300 -24.06900 1.000 17.35756 147 ALA B CA 1
ATOM 5371 C C . ALA B 1 109 ? 7.00500 -45.84100 -25.31300 1.000 17.63735 147 ALA B C 1
ATOM 5372 O O . ALA B 1 109 ? 7.87500 -46.71600 -25.22700 1.000 17.14704 147 ALA B O 1
ATOM 5379 N N . PHE B 1 110 ? 6.65200 -45.30200 -26.47900 1.000 18.04756 148 PHE B N 1
ATOM 5380 C CA . PHE B 1 110 ? 7.24200 -45.77300 -27.72600 1.000 20.62600 148 PHE B CA 1
ATOM 5381 C C . PHE B 1 110 ? 8.71400 -45.39500 -27.83500 1.000 19.07874 148 PHE B C 1
ATOM 5382 O O . PHE B 1 110 ? 9.53800 -46.21100 -28.26400 1.000 20.83348 148 PHE B O 1
ATOM 5399 N N . LEU B 1 111 ? 9.06700 -44.16500 -27.45700 1.000 18.16962 149 LEU B N 1
ATOM 5400 C CA . LEU B 1 111 ? 10.43400 -43.69800 -27.65200 1.000 17.24824 149 LEU B CA 1
ATOM 5401 C C . LEU B 1 111 ? 11.40400 -44.22800 -26.60100 1.000 18.73346 149 LEU B C 1
ATOM 5402 O O . LEU B 1 111 ? 12.60700 -44.31600 -26.87200 1.000 20.18661 149 LEU B O 1
ATOM 5418 N N . THR B 1 112 ? 10.91800 -44.58400 -25.40900 1.000 16.75739 150 THR B N 1
ATOM 5419 C CA . THR B 1 112 ? 11.79700 -44.89700 -24.29000 1.000 18.28189 150 THR B CA 1
ATOM 5420 C C . THR B 1 112 ? 11.60900 -46.28800 -23.70000 1.000 16.83063 150 THR B C 1
ATOM 5421 O O . THR B 1 112 ? 12.54800 -46.81400 -23.09700 1.000 19.90152 150 THR B O 1
ATOM 5432 N N . GLY B 1 113 ? 10.43600 -46.89400 -23.84400 1.000 20.40659 151 GLY B N 1
ATOM 5433 C CA . GLY B 1 113 ? 10.18300 -48.15500 -23.18200 1.000 20.54631 151 GLY B CA 1
ATOM 5434 C C . GLY B 1 113 ? 9.93900 -48.03600 -21.69900 1.000 20.67188 151 GLY B C 1
ATOM 5435 O O . GLY B 1 113 ? 9.89100 -49.05800 -21.00400 1.000 22.38344 151 GLY B O 1
ATOM 5439 N N . ALA B 1 114 ? 9.80100 -46.81800 -21.19000 1.000 20.50736 152 ALA B N 1
ATOM 5440 C CA . ALA B 1 114 ? 9.47500 -46.62500 -19.79000 1.000 20.48149 152 ALA B CA 1
ATOM 5441 C C . ALA B 1 114 ? 8.03900 -47.05400 -19.52100 1.000 19.20047 152 ALA B C 1
ATOM 5442 O O . ALA B 1 114 ? 7.16900 -46.96900 -20.39100 1.000 18.12604 152 ALA B O 1
ATOM 5449 N N . ARG B 1 115 ? 7.79500 -47.52100 -18.30100 1.000 17.88034 153 ARG B N 1
ATOM 5450 C CA . ARG B 1 115 ? 6.42400 -47.66800 -17.83700 1.000 19.32605 153 ARG B CA 1
ATOM 5451 C C . ARG B 1 115 ? 5.78600 -46.28800 -17.71600 1.000 17.37996 153 ARG B C 1
ATOM 5452 O O . ARG B 1 115 ? 6.39300 -45.35100 -17.18800 1.000 17.20470 153 ARG B O 1
ATOM 5473 N N . CYS B 1 116 ? 4.55500 -46.16200 -18.20200 1.000 18.27350 154 CYS B N 1
ATOM 5474 C CA . CYS B 1 116 ? 3.89700 -44.86800 -18.31500 1.000 17.95155 154 CYS B CA 1
ATOM 5475 C C . CYS B 1 116 ? 2.58200 -44.88300 -17.55700 1.000 17.18814 154 CYS B C 1
ATOM 5476 O O . CYS B 1 116 ? 1.74600 -45.76800 -17.76800 1.000 19.81535 154 CYS B O 1
ATOM 5484 N N . VAL B 1 117 ? 2.40400 -43.89600 -16.68300 1.000 17.08400 155 VAL B N 1
ATOM 5485 C CA . VAL B 1 117 ? 1.21300 -43.76500 -15.85800 1.000 17.97493 155 VAL B CA 1
ATOM 5486 C C . VAL B 1 117 ? 0.63800 -42.37300 -16.06800 1.000 18.06990 155 VAL B C 1
ATOM 5487 O O . VAL B 1 117 ? 1.35500 -41.37400 -15.94500 1.000 16.59687 155 VAL B O 1
ATOM 5500 N N . GLY B 1 118 ? -0.64400 -42.30800 -16.38900 1.000 19.27767 156 GLY B N 1
ATOM 5501 C CA . GLY B 1 118 ? -1.34200 -41.04300 -16.54300 1.000 20.13718 156 GLY B CA 1
ATOM 5502 C C . GLY B 1 118 ? -2.42200 -40.92100 -15.48800 1.000 21.12111 156 GLY B C 1
ATOM 5503 O O . GLY B 1 118 ? -3.05300 -41.91300 -15.12000 1.000 22.41683 156 GLY B O 1
ATOM 5507 N N . ILE B 1 119 ? -2.61300 -39.70500 -14.98800 1.000 19.76666 157 ILE B N 1
ATOM 5508 C CA . ILE B 1 119 ? -3.66600 -39.40500 -14.02800 1.000 21.28571 157 ILE B CA 1
ATOM 5509 C C . ILE B 1 119 ? -4.52500 -38.30100 -14.62400 1.000 23.52251 157 ILE B C 1
ATOM 5510 O O . ILE B 1 119 ? -4.00300 -37.27000 -15.06700 1.000 23.35574 157 ILE B O 1
ATOM 5526 N N . GLU B 1 120 ? -5.83300 -38.53000 -14.65700 1.000 23.84858 158 GLU B N 1
ATOM 5527 C CA . GLU B 1 120 ? -6.76900 -37.61400 -15.29100 1.000 22.96416 158 GLU B CA 1
ATOM 5528 C C . GLU B 1 120 ? -8.02300 -37.53800 -14.43800 1.000 26.52335 158 GLU B C 1
ATOM 5529 O O . GLU B 1 120 ? -8.58500 -38.56900 -14.05800 1.000 27.60590 158 GLU B O 1
ATOM 5541 N N . ILE B 1 121 ? -8.45700 -36.31300 -14.14500 1.000 28.87593 159 ILE B N 1
ATOM 5542 C CA . ILE B 1 121 ? -9.61900 -36.12300 -13.29000 1.000 30.98616 159 ILE B CA 1
ATOM 5543 C C . ILE B 1 121 ? -10.91900 -36.35600 -14.05300 1.000 32.48685 159 ILE B C 1
ATOM 5544 O O . ILE B 1 121 ? -11.91000 -36.80700 -13.46600 1.000 36.22961 159 ILE B O 1
ATOM 5560 N N . SER B 1 122 ? -10.94000 -36.07800 -15.35500 1.000 30.63209 160 SER B N 1
ATOM 5561 C CA . SER B 1 122 ? -12.14500 -36.25500 -16.15600 1.000 33.17709 160 SER B CA 1
ATOM 5562 C C . SER B 1 122 ? -12.32100 -37.71900 -16.53700 1.000 35.00829 160 SER B C 1
ATOM 5563 O O . SER B 1 122 ? -11.46200 -38.29900 -17.21100 1.000 35.29492 160 SER B O 1
ATOM 5571 N N . GLU B 1 123 ? -13.44600 -38.30900 -16.12400 1.000 37.82468 161 GLU B N 1
ATOM 5572 C CA . GLU B 1 123 ? -13.73800 -39.68800 -16.50200 1.000 39.95898 161 GLU B CA 1
ATOM 5573 C C . GLU B 1 123 ? -13.85600 -39.82100 -18.01400 1.000 38.22465 161 GLU B C 1
ATOM 5574 O O . GLU B 1 123 ? -13.40400 -40.81300 -18.59900 1.000 36.31986 161 GLU B O 1
ATOM 5586 N N . HIS B 1 124 ? -14.45800 -38.82300 -18.66200 1.000 36.25200 162 HIS B N 1
ATOM 5587 C CA . HIS B 1 124 ? -14.56500 -38.83600 -20.11500 1.000 39.28199 162 HIS B CA 1
ATOM 5588 C C . HIS B 1 124 ? -13.18800 -38.87600 -20.76600 1.000 35.66552 162 HIS B C 1
ATOM 5589 O O . HIS B 1 124 ? -12.90400 -39.74900 -21.59400 1.000 36.97883 162 HIS B O 1
ATOM 5603 N N . ASN B 1 125 ? -12.31500 -37.93200 -20.40400 1.000 34.74290 163 ASN B N 1
ATOM 5604 C CA . ASN B 1 125 ? -10.98600 -37.89300 -21.00600 1.000 31.41993 163 ASN B CA 1
ATOM 5605 C C . ASN B 1 125 ? -10.21900 -39.18100 -20.74200 1.000 33.10203 163 ASN B C 1
ATOM 5606 O O . ASN B 1 125 ? -9.56200 -39.71700 -21.64200 1.000 30.36171 163 ASN B O 1
ATOM 5617 N N . ALA B 1 126 ? -10.27300 -39.68500 -19.50700 1.000 31.99255 164 ALA B N 1
ATOM 5618 C CA . ALA B 1 126 ? -9.59100 -40.93600 -19.19900 1.000 30.41684 164 ALA B CA 1
ATOM 5619 C C . ALA B 1 126 ? -10.13700 -42.07500 -20.05100 1.000 29.24380 164 ALA B C 1
ATOM 5620 O O . ALA B 1 126 ? -9.38100 -42.94900 -20.49200 1.000 28.74813 164 ALA B O 1
ATOM 5627 N N . LYS B 1 127 ? -11.45000 -42.07700 -20.29600 1.000 29.28981 165 LYS B N 1
ATOM 5628 C CA . LYS B 1 127 ? -12.03600 -43.07600 -21.18300 1.000 31.96083 165 LYS B CA 1
ATOM 5629 C C . LYS B 1 127 ? -11.48800 -42.94300 -22.59800 1.000 32.26214 165 LYS B C 1
ATOM 5630 O O . LYS B 1 127 ? -11.18500 -43.94700 -23.25200 1.000 27.07948 165 LYS B O 1
ATOM 5649 N N . VAL B 1 128 ? -11.35900 -41.70800 -23.09100 1.000 31.26148 166 VAL B N 1
ATOM 5650 C CA . VAL B 1 128 ? -10.76700 -41.48800 -24.40800 1.000 31.99917 166 VAL B CA 1
ATOM 5651 C C . VAL B 1 128 ? -9.35800 -42.06700 -24.45400 1.000 28.26441 166 VAL B C 1
ATOM 5652 O O . VAL B 1 128 ? -8.98900 -42.78300 -25.39100 1.000 26.35030 166 VAL B O 1
ATOM 5665 N N . ALA B 1 129 ? -8.55100 -41.76700 -23.43200 1.000 26.40554 167 ALA B N 1
ATOM 5666 C CA . ALA B 1 129 ? -7.16600 -42.22800 -23.42100 1.000 25.99332 167 ALA B CA 1
ATOM 5667 C C . ALA B 1 129 ? -7.08900 -43.75000 -23.44500 1.000 27.04206 167 ALA B C 1
ATOM 5668 O O . ALA B 1 129 ? -6.31100 -44.33000 -24.21100 1.000 25.64832 167 ALA B O 1
ATOM 5675 N N . LYS B 1 130 ? -7.89400 -44.41900 -22.61400 1.000 24.40477 168 LYS B N 1
ATOM 5676 C CA . LYS B 1 130 ? -7.84200 -45.87700 -22.56200 1.000 25.10778 168 LYS B CA 1
ATOM 5677 C C . LYS B 1 130 ? -8.19000 -46.48800 -23.91400 1.000 25.12054 168 LYS B C 1
ATOM 5678 O O . LYS B 1 130 ? -7.55600 -47.45500 -24.35100 1.000 26.90251 168 LYS B O 1
ATOM 5697 N N . LYS B 1 131 ? -9.20600 -45.94300 -24.58800 1.000 24.84221 169 LYS B N 1
ATOM 5698 C CA . LYS B 1 131 ? -9.61400 -46.49300 -25.87800 1.000 27.14037 169 LYS B CA 1
ATOM 5699 C C . LYS B 1 131 ? -8.58500 -46.17600 -26.95500 1.000 27.63447 169 LYS B C 1
ATOM 5700 O O . LYS B 1 131 ? -8.33800 -46.99700 -27.84600 1.000 25.15758 169 LYS B O 1
ATOM 5719 N N . ALA B 1 132 ? -7.97000 -44.99100 -26.88600 1.000 26.11607 170 ALA B N 1
ATOM 5720 C CA . ALA B 1 132 ? -6.91600 -44.64800 -27.83400 1.000 26.21547 170 ALA B CA 1
ATOM 5721 C C . ALA B 1 132 ? -5.74300 -45.61300 -27.72600 1.000 24.54477 170 ALA B C 1
ATOM 5722 O O . ALA B 1 132 ? -5.13500 -45.98000 -28.73900 1.000 23.65698 170 ALA B O 1
ATOM 5729 N N . TRP B 1 133 ? -5.40200 -46.02600 -26.50500 1.000 23.80355 171 TRP B N 1
ATOM 5730 C CA . TRP B 1 133 ? -4.29600 -46.96200 -26.32100 1.000 22.46808 171 TRP B CA 1
ATOM 5731 C C . TRP B 1 133 ? -4.63200 -48.32700 -26.90700 1.000 23.40887 171 TRP B C 1
ATOM 5732 O O . TRP B 1 133 ? -3.75900 -48.99600 -27.47100 1.000 23.64970 171 TRP B O 1
ATOM 5753 N N . GLU B 1 134 ? -5.89400 -48.75300 -26.78700 1.000 23.00878 172 GLU B N 1
ATOM 5754 C CA . GLU B 1 134 ? -6.31500 -50.00900 -27.40000 1.000 27.06812 172 GLU B CA 1
ATOM 5755 C C . GLU B 1 134 ? -6.11100 -49.98000 -28.90600 1.000 27.79450 172 GLU B C 1
ATOM 5756 O O . GLU B 1 134 ? -5.79100 -51.00700 -29.51600 1.000 26.81005 172 GLU B O 1
ATOM 5768 N N . VAL B 1 135 ? -6.29800 -48.81200 -29.51500 1.000 27.72213 173 VAL B N 1
ATOM 5769 C CA . VAL B 1 135 ? -6.15500 -48.67400 -30.95500 1.000 27.92210 173 VAL B CA 1
ATOM 5770 C C . VAL B 1 135 ? -4.70000 -48.44600 -31.33500 1.000 25.70169 173 VAL B C 1
ATOM 5771 O O . VAL B 1 135 ? -4.21700 -48.99300 -32.33300 1.000 24.91325 173 VAL B O 1
ATOM 5784 N N . ILE B 1 136 ? -3.97500 -47.65600 -30.54000 1.000 23.00701 174 ILE B N 1
ATOM 5785 C CA . ILE B 1 136 ? -2.65500 -47.20300 -30.96500 1.000 23.17292 174 ILE B CA 1
ATOM 5786 C C . ILE B 1 136 ? -1.58200 -48.24800 -30.69200 1.000 24.39934 174 ILE B C 1
ATOM 5787 O O . ILE B 1 136 ? -0.61100 -48.34800 -31.45200 1.000 21.01609 174 ILE B O 1
ATOM 5803 N N . ARG B 1 137 ? -1.70700 -49.02200 -29.61500 1.000 19.38266 175 ARG B N 1
ATOM 5804 C CA . ARG B 1 137 ? -0.62600 -49.94100 -29.27300 1.000 24.70058 175 ARG B CA 1
ATOM 5805 C C . ARG B 1 137 ? -0.34300 -50.93800 -30.39100 1.000 24.67040 175 ARG B C 1
ATOM 5806 O O . ARG B 1 137 ? 0.84200 -51.14600 -30.70600 1.000 27.61375 175 ARG B O 1
ATOM 5827 N N . PRO B 1 138 ? -1.33800 -51.56700 -31.02700 1.000 27.01459 176 PRO B N 1
ATOM 5828 C CA . PRO B 1 138 ? -1.01200 -52.48700 -32.13100 1.000 27.84892 176 PRO B CA 1
ATOM 5829 C C . PRO B 1 138 ? -0.29400 -51.80800 -33.28100 1.000 31.39001 176 PRO B C 1
ATOM 5830 O O . PRO B 1 138 ? 0.58300 -52.41700 -33.90800 1.000 31.73855 176 PRO B O 1
ATOM 5841 N N . GLU B 1 139 ? -0.65500 -50.56200 -33.59200 1.000 28.14219 177 GLU B N 1
ATOM 5842 C CA . GLU B 1 139 ? 0.00900 -49.86000 -34.68500 1.000 29.39382 177 GLU B CA 1
ATOM 5843 C C . GLU B 1 139 ? 1.47900 -49.62800 -34.35900 1.000 31.71312 177 GLU B C 1
ATOM 5844 O O . GLU B 1 139 ? 2.35200 -49.82900 -35.21200 1.000 34.30359 177 GLU B O 1
ATOM 5856 N N . LEU B 1 140 ? 1.77200 -49.20500 -33.12700 1.000 27.53784 178 LEU B N 1
ATOM 5857 C CA . LEU B 1 140 ? 3.16000 -48.98000 -32.73700 1.000 29.20156 178 LEU B CA 1
ATOM 5858 C C . LEU B 1 140 ? 3.94900 -50.28200 -32.76900 1.000 34.92137 178 LEU B C 1
ATOM 5859 O O . LEU B 1 140 ? 5.09200 -50.31600 -33.23900 1.000 35.86224 178 LEU B O 1
ATOM 5875 N N . GLU B 1 141 ? 3.34400 -51.36700 -32.28500 1.000 33.96073 179 GLU B N 1
ATOM 5876 C CA . GLU B 1 141 ? 4.02500 -52.65500 -32.26700 1.000 39.73083 179 GLU B CA 1
ATOM 5877 C C . GLU B 1 141 ? 4.30700 -53.15100 -33.67900 1.000 39.44956 179 GLU B C 1
ATOM 5878 O O . GLU B 1 141 ? 5.40100 -53.65600 -33.96200 1.000 42.73525 179 GLU B O 1
ATOM 5890 N N . GLY B 1 142 ? 3.33900 -53.00100 -34.58600 1.000 37.50704 180 GLY B N 1
ATOM 5891 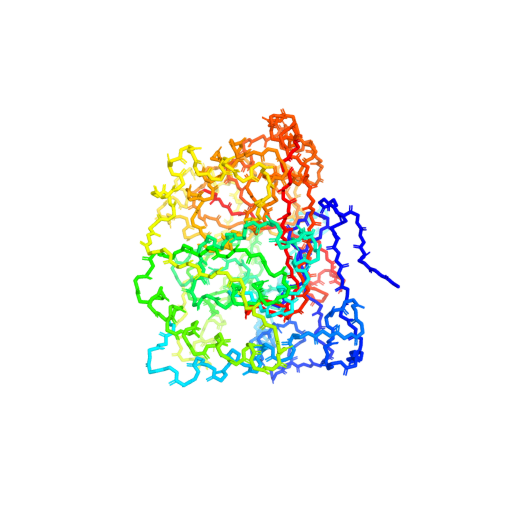C CA . GLY B 1 142 ? 3.50500 -53.53400 -35.92800 1.000 45.55320 180 GLY B CA 1
ATOM 5892 C C . GLY B 1 142 ? 4.51600 -52.76700 -36.75900 1.000 50.80047 180 GLY B C 1
ATOM 5893 O O . GLY B 1 142 ? 5.27900 -53.36100 -37.52600 1.000 47.74585 180 GLY B O 1
ATOM 5897 N N . SER B 1 143 ? 4.53300 -51.43900 -36.62900 1.000 44.58166 181 SER B N 1
ATOM 5898 C CA . SER B 1 143 ? 5.49500 -50.64200 -37.38500 1.000 47.37717 181 SER B CA 1
ATOM 5899 C C . SER B 1 143 ? 6.91100 -50.85300 -36.85900 1.000 52.69919 181 SER B C 1
ATOM 5900 O O . SER B 1 143 ? 7.82200 -51.20200 -37.61800 1.000 61.35868 181 SER B O 1
ATOM 5908 N N . SER B 1 144 ? 7.11100 -50.65600 -35.55600 1.000 46.66497 182 SER B N 1
ATOM 5909 C CA . SER B 1 144 ? 8.43900 -50.76400 -34.96800 1.000 44.80496 182 SER B CA 1
ATOM 5910 C C . SER B 1 144 ? 8.94800 -52.19700 -34.90100 1.000 44.96668 182 SER B C 1
ATOM 5911 O O . SER B 1 144 ? 10.16500 -52.40700 -34.83900 1.000 43.79407 182 SER B O 1
ATOM 5919 N N . GLY B 1 145 ? 8.05400 -53.18000 -34.88100 1.000 46.00354 183 GLY B N 1
ATOM 5920 C CA . GLY B 1 145 ? 8.45000 -54.55900 -34.72100 1.000 43.26560 183 GLY B CA 1
ATOM 5921 C C . GLY B 1 145 ? 8.84400 -54.96100 -33.31800 1.000 45.97679 183 GLY B C 1
ATOM 5922 O O . GLY B 1 145 ? 9.19900 -56.12800 -33.10600 1.000 48.20120 183 GLY B O 1
ATOM 5926 N N . ARG B 1 146 ? 8.80100 -54.04700 -32.35400 1.000 47.71113 184 ARG B N 1
ATOM 5927 C CA . ARG B 1 146 ? 9.13300 -54.36200 -30.97300 1.000 50.02170 184 ARG B CA 1
ATOM 5928 C C . ARG B 1 146 ? 7.91000 -54.16200 -30.08600 1.000 47.93505 184 ARG B C 1
ATOM 5929 O O . ARG B 1 146 ? 6.89400 -53.59300 -30.49600 1.000 42.44465 184 ARG B O 1
ATOM 5950 N N . SER B 1 147 ? 8.02300 -54.64600 -28.85400 1.000 50.89871 185 SER B N 1
ATOM 5951 C CA . SER B 1 147 ? 6.90800 -54.65600 -27.91900 1.000 51.47036 185 SER B CA 1
ATOM 5952 C C . SER B 1 147 ? 6.90200 -53.39200 -27.07400 1.000 49.12273 185 SER B C 1
ATOM 5953 O O . SER B 1 147 ? 7.95700 -52.87200 -26.69800 1.000 43.65735 185 SER B O 1
ATOM 5961 N N . MET B 1 148 ? 5.70500 -52.90600 -26.77200 1.000 42.79161 186 MET B N 1
ATOM 5962 C CA . MET B 1 148 ? 5.58600 -51.68600 -25.99900 1.000 38.19004 186 MET B CA 1
ATOM 5963 C C . MET B 1 148 ? 5.69400 -51.97200 -24.50400 1.000 36.21927 186 MET B C 1
ATOM 5964 O O . MET B 1 148 ? 5.45500 -53.08300 -24.02600 1.000 34.56519 186 MET B O 1
ATOM 5978 N N . SER B 1 149 ? 6.07500 -50.93500 -23.77300 1.000 34.66930 187 SER B N 1
ATOM 5979 C CA . SER B 1 149 ? 6.00500 -50.88900 -22.32400 1.000 28.83841 187 SER B CA 1
ATOM 5980 C C . SER B 1 149 ? 4.56000 -50.64100 -21.87000 1.000 26.04731 187 SER B C 1
ATOM 5981 O O . SER B 1 149 ? 3.66600 -50.36100 -22.67000 1.000 29.13645 187 SER B O 1
ATOM 5989 N N . GLU B 1 150 ? 4.32500 -50.77700 -20.56500 1.000 25.06673 188 GLU B N 1
ATOM 5990 C CA . GLU B 1 150 ? 2.97300 -50.66100 -20.02400 1.000 27.16161 188 GLU B CA 1
ATOM 5991 C C . GLU B 1 150 ? 2.50900 -49.21000 -19.93400 1.000 24.86991 188 GLU B C 1
ATOM 5992 O O . GLU B 1 150 ? 3.27400 -48.32000 -19.55300 1.000 23.68510 188 GLU B O 1
ATOM 6004 N N . VAL B 1 151 ? 1.25300 -48.92300 -20.33200 1.000 22.71238 189 VAL B N 1
ATOM 6005 C CA . VAL B 1 151 ? 0.62100 -47.64400 -20.13000 1.000 20.94818 189 VAL B CA 1
ATOM 6006 C C . VAL B 1 151 ? -0.61400 -47.81700 -19.23700 1.000 25.44296 189 VAL B C 1
ATOM 6007 O O . VAL B 1 151 ? -1.51900 -48.52200 -19.58400 1.000 27.22661 189 VAL B O 1
ATOM 6020 N N . ASN B 1 152 ? -0.66700 -47.14700 -18.10700 1.000 25.10573 190 ASN B N 1
ATOM 6021 C CA . ASN B 1 152 ? -1.76600 -47.25100 -17.20200 1.000 26.02411 190 ASN B CA 1
ATOM 6022 C C . ASN B 1 152 ? -2.47200 -45.91400 -16.98600 1.000 25.54804 190 ASN B C 1
ATOM 6023 O O . ASN B 1 152 ? -1.82700 -44.92500 -16.79100 1.000 25.11983 190 ASN B O 1
ATOM 6034 N N . ILE B 1 153 ? -3.79600 -45.88500 -17.04500 1.000 27.91717 191 ILE B N 1
ATOM 6035 C CA . ILE B 1 153 ? -4.53200 -44.64500 -16.87900 1.000 24.78342 191 ILE B CA 1
ATOM 6036 C C . ILE B 1 153 ? -5.35700 -44.66300 -15.59500 1.000 27.79692 191 ILE B C 1
ATOM 6037 O O . ILE B 1 153 ? -6.17700 -45.50400 -15.43900 1.000 31.34805 191 ILE B O 1
ATOM 6053 N N . ILE B 1 154 ? -5.14300 -43.71700 -14.71000 1.000 28.21046 192 ILE B N 1
ATOM 6054 C CA . ILE B 1 154 ? -5.83800 -43.62000 -13.43200 1.000 27.37133 192 ILE B CA 1
ATOM 6055 C C . ILE B 1 154 ? -6.81100 -42.45200 -13.50100 1.000 28.41147 192 ILE B C 1
ATOM 6056 O O . ILE B 1 154 ? -6.41600 -41.32200 -13.81200 1.000 27.31877 192 ILE B O 1
ATOM 6072 N N . THR B 1 155 ? -8.08200 -42.72600 -13.21500 1.000 32.08722 193 THR B N 1
ATOM 6073 C CA . THR B 1 155 ? -9.11100 -41.69300 -13.18700 1.000 26.61927 193 THR B CA 1
ATOM 6074 C C . THR B 1 155 ? -9.21600 -41.16800 -11.76000 1.000 30.15836 193 THR B C 1
ATOM 6075 O O . THR B 1 155 ? -9.70700 -41.86900 -10.86900 1.000 29.00172 193 THR B O 1
ATOM 6086 N N . SER B 1 156 ? -8.75600 -39.93700 -11.54200 1.000 27.96936 194 SER B N 1
ATOM 6087 C CA . SER B 1 156 ? -8.78600 -39.35600 -10.20700 1.000 29.10663 194 SER B CA 1
ATOM 6088 C C . SER B 1 156 ? -8.24700 -37.93500 -10.19200 1.000 29.68362 194 SER B C 1
ATOM 6089 O O . SER B 1 156 ? -7.42800 -37.56400 -11.03900 1.000 29.73597 194 SER B O 1
ATOM 6097 N N . ASP B 1 157 ? -8.71500 -37.13100 -9.24200 1.000 29.86988 195 ASP B N 1
ATOM 6098 C CA . ASP B 1 157 ? -7.98800 -35.92800 -8.86400 1.000 28.80080 195 ASP B CA 1
ATOM 6099 C C . ASP B 1 157 ? -6.58600 -36.33000 -8.42300 1.000 29.55142 195 ASP B C 1
ATOM 6100 O O . ASP B 1 157 ? -6.42200 -37.23300 -7.59600 1.000 30.47623 195 ASP B O 1
ATOM 6109 N N . MET B 1 158 ? -5.56900 -35.67600 -8.99100 1.000 28.64903 196 MET B N 1
ATOM 6110 C CA . MET B 1 158 ? -4.20400 -36.10300 -8.70000 1.000 27.48273 196 MET B CA 1
ATOM 6111 C C . MET B 1 158 ? -3.84200 -35.86600 -7.24200 1.000 27.81730 196 MET B C 1
ATOM 6112 O O . MET B 1 158 ? -2.96900 -36.55600 -6.70300 1.000 26.96954 196 MET B O 1
ATOM 6126 N N . THR B 1 159 ? -4.48400 -34.89200 -6.59100 1.000 26.49073 197 THR B N 1
ATOM 6127 C CA . THR B 1 159 ? -4.16300 -34.62800 -5.19400 1.000 29.91427 197 THR B CA 1
ATOM 6128 C C . THR B 1 159 ? -4.50400 -35.82400 -4.31600 1.000 29.00287 197 THR B C 1
ATOM 6129 O O . THR B 1 159 ? -3.84400 -36.05200 -3.29600 1.000 32.53070 197 THR B O 1
ATOM 6140 N N . LYS B 1 160 ? -5.52300 -36.60000 -4.69700 1.000 27.10533 198 LYS B N 1
ATOM 6141 C CA . LYS B 1 160 ? -5.88100 -37.78300 -3.92400 1.000 30.81843 198 LYS B CA 1
ATOM 6142 C C . LYS B 1 160 ? -4.80900 -38.86000 -4.03700 1.000 32.02212 198 LYS B C 1
ATOM 6143 O O . LYS B 1 160 ? -4.52900 -39.57200 -3.06500 1.000 32.22422 198 LYS B O 1
ATOM 6162 N N . ILE B 1 161 ? -4.20800 -39.00200 -5.21900 1.000 32.24487 199 ILE B N 1
ATOM 6163 C CA . ILE B 1 161 ? -3.18900 -40.02800 -5.41700 1.000 31.04777 199 ILE B CA 1
ATOM 6164 C C . ILE B 1 161 ? -1.86900 -39.59800 -4.79600 1.000 28.33088 199 ILE B C 1
ATOM 6165 O O . ILE B 1 161 ? -1.14300 -40.41700 -4.22200 1.000 29.62563 199 ILE B O 1
ATOM 6181 N N . LEU B 1 162 ? -1.52800 -38.31500 -4.90800 1.000 27.79196 200 LEU B N 1
ATOM 6182 C CA . LEU B 1 162 ? -0.25000 -37.84100 -4.39800 1.000 29.36427 200 LEU B CA 1
ATOM 6183 C C . LEU B 1 162 ? -0.24700 -37.69000 -2.88500 1.000 27.99841 200 LEU B C 1
ATOM 6184 O O . LEU B 1 162 ? 0.83000 -37.59500 -2.28800 1.000 30.18143 200 LEU B O 1
ATOM 6200 N N . ALA B 1 163 ? -1.42100 -37.67700 -2.24900 1.000 28.51388 201 ALA B N 1
ATOM 6201 C CA . ALA B 1 163 ? -1.47700 -37.60600 -0.79600 1.000 29.92556 201 ALA B CA 1
ATOM 6202 C C . ALA B 1 163 ? -0.85400 -38.82100 -0.12100 1.000 28.36495 201 ALA B C 1
ATOM 6203 O O . ALA B 1 163 ? -0.63700 -38.78800 1.09500 1.000 28.36697 201 ALA B O 1
ATOM 6210 N N . ASP B 1 164 ? -0.56500 -39.88700 -0.86600 1.000 29.95702 202 ASP B N 1
ATOM 6211 C CA . ASP B 1 164 ? 0.09800 -41.06300 -0.31300 1.000 30.01920 202 ASP B CA 1
ATOM 6212 C C . ASP B 1 164 ? 1.60600 -40.84900 -0.39100 1.000 26.37835 202 ASP B C 1
ATOM 6213 O O . ASP B 1 164 ? 2.18200 -40.81000 -1.48300 1.000 23.36187 202 ASP B O 1
ATOM 6222 N N . GLU B 1 165 ? 2.24600 -40.71400 0.77200 1.000 20.63368 203 GLU B N 1
ATOM 6223 C CA . GLU B 1 165 ? 3.68700 -40.49300 0.80900 1.000 22.30677 203 GLU B CA 1
ATOM 6224 C C . GLU B 1 165 ? 4.47100 -41.63100 0.16500 1.000 22.08843 203 GLU B C 1
ATOM 6225 O O . GLU B 1 165 ? 5.62200 -41.42300 -0.23200 1.000 22.96666 203 GLU B O 1
ATOM 6237 N N . ARG B 1 166 ? 3.87500 -42.82100 0.04000 1.000 21.20732 204 ARG B N 1
ATOM 6238 C CA . ARG B 1 166 ? 4.58900 -43.98000 -0.49000 1.000 21.64900 204 ARG B CA 1
ATOM 6239 C C . ARG B 1 166 ? 4.70700 -43.97000 -2.01100 1.000 21.29226 204 ARG B C 1
ATOM 6240 O O . ARG B 1 166 ? 5.52200 -44.71800 -2.55800 1.000 20.59717 204 ARG B O 1
ATOM 6261 N N . LEU B 1 167 ? 3.93100 -43.13700 -2.69800 1.000 22.71717 205 LEU B N 1
ATOM 6262 C CA . LEU B 1 167 ? 4.01400 -43.05600 -4.15100 1.000 21.50510 205 LEU B CA 1
ATOM 6263 C C . LEU B 1 167 ? 5.41400 -42.63900 -4.59500 1.000 20.73171 205 LEU B C 1
ATOM 6264 O O . LEU B 1 167 ? 6.04000 -41.76500 -3.99000 1.000 20.14373 205 LEU B O 1
ATOM 6280 N N . PHE B 1 168 ? 5.89900 -43.28600 -5.66000 1.000 19.43869 206 PHE B N 1
ATOM 6281 C CA . PHE B 1 168 ? 7.20300 -43.05400 -6.27400 1.000 20.66891 206 PHE B CA 1
ATOM 6282 C C . PHE B 1 168 ? 8.35900 -43.69400 -5.50600 1.000 19.18948 206 PHE B C 1
ATOM 6283 O O . PHE B 1 168 ? 9.44800 -43.87800 -6.05800 1.000 17.63818 206 PHE B O 1
ATOM 6300 N N . GLU B 1 169 ? 8.14800 -44.02800 -4.23500 1.000 18.90497 207 GLU B N 1
ATOM 6301 C CA . GLU B 1 169 ? 9.28500 -44.34200 -3.37500 1.000 18.20687 207 GLU B CA 1
ATOM 6302 C C . GLU B 1 169 ? 10.01900 -45.60000 -3.83100 1.000 16.95531 207 GLU B C 1
ATOM 6303 O O . GLU B 1 169 ? 11.25500 -45.64500 -3.79500 1.000 17.15155 207 GLU B O 1
ATOM 6315 N N . SER B 1 170 ? 9.29400 -46.62800 -4.27400 1.000 19.74090 208 SER B N 1
ATOM 6316 C CA . SER B 1 170 ? 9.97000 -47.85200 -4.68800 1.000 19.61066 208 SER B CA 1
ATOM 6317 C C . SER B 1 170 ? 10.80900 -47.65800 -5.94500 1.000 18.60108 208 SER B C 1
ATOM 6318 O O . SER B 1 170 ? 11.68200 -48.48500 -6.22700 1.000 18.81171 208 SER B O 1
ATOM 6326 N N . GLU B 1 171 ? 10.55700 -46.59600 -6.71100 1.000 17.68647 209 GLU B N 1
ATOM 6327 C CA . GLU B 1 171 ? 11.26500 -46.36600 -7.96500 1.000 20.33454 209 GLU B CA 1
ATOM 6328 C C . GLU B 1 171 ? 12.67100 -45.80800 -7.76900 1.000 18.77356 209 GLU B C 1
ATOM 6329 O O . GLU B 1 171 ? 13.42800 -45.73300 -8.74200 1.000 19.12363 209 GLU B O 1
ATOM 6341 N N . ARG B 1 172 ? 13.04200 -45.41800 -6.55200 1.000 18.27076 210 ARG B N 1
ATOM 6342 C CA . ARG B 1 172 ? 14.41800 -45.02900 -6.24400 1.000 19.92362 210 ARG B CA 1
ATOM 6343 C C . ARG B 1 172 ? 14.90800 -43.90600 -7.15700 1.000 18.33767 210 ARG B C 1
ATOM 6344 O O . ARG B 1 172 ? 16.07600 -43.86500 -7.55000 1.000 20.45766 210 ARG B O 1
ATOM 6365 N N . GLY B 1 173 ? 14.01400 -42.98000 -7.49300 1.000 16.68784 211 GLY B N 1
ATOM 6366 C CA . GLY B 1 173 ? 14.37600 -41.83100 -8.29100 1.000 18.79550 211 GLY B CA 1
ATOM 6367 C C . GLY B 1 173 ? 14.31900 -42.05000 -9.78300 1.000 16.98496 211 GLY B C 1
ATOM 6368 O O . GLY B 1 173 ? 14.52500 -41.09500 -10.54400 1.000 18.85157 211 GLY B O 1
ATOM 6372 N N . LYS B 1 174 ? 14.06200 -43.27900 -10.22800 1.000 17.75049 212 LYS B N 1
ATOM 6373 C CA . LYS B 1 174 ? 13.84000 -43.56700 -11.64200 1.000 20.19135 212 LYS B CA 1
ATOM 6374 C C . LYS B 1 174 ? 12.40300 -43.17900 -11.99600 1.000 17.47049 212 LYS B C 1
ATOM 6375 O O . LYS B 1 174 ? 11.56100 -43.99800 -12.36500 1.000 19.05690 212 LYS B O 1
ATOM 6394 N N . THR B 1 175 ? 12.14500 -41.88100 -11.84600 1.000 17.95096 213 THR B N 1
ATOM 6395 C CA . THR B 1 175 ? 10.81300 -41.29800 -11.89700 1.000 16.28607 213 THR B CA 1
ATOM 6396 C C . THR B 1 175 ? 10.89700 -39.99700 -12.67500 1.000 16.27224 213 THR B C 1
ATOM 6397 O O . THR B 1 175 ? 11.74200 -39.14600 -12.38200 1.000 14.95596 213 THR B O 1
ATOM 6408 N N . VAL B 1 176 ? 10.03000 -39.85300 -13.66600 1.000 13.82806 214 VAL B N 1
ATOM 6409 C CA . VAL B 1 176 ? 9.95100 -38.64900 -14.47900 1.000 15.70503 214 VAL B CA 1
ATOM 6410 C C . VAL B 1 176 ? 8.51000 -38.17400 -14.43600 1.000 14.80611 214 VAL B C 1
ATOM 6411 O O . VAL B 1 176 ? 7.59000 -38.95100 -14.71600 1.000 16.30950 214 VAL B O 1
ATOM 6424 N N . ILE B 1 177 ? 8.31500 -36.90900 -14.08000 1.000 14.47185 215 ILE B N 1
ATOM 6425 C CA . ILE B 1 177 ? 6.99200 -36.35400 -13.83700 1.000 16.47596 215 ILE B CA 1
ATOM 6426 C C . ILE B 1 177 ? 6.78700 -35.16000 -14.75700 1.000 17.46689 215 ILE B C 1
ATOM 6427 O O . ILE B 1 177 ? 7.55700 -34.19200 -14.70900 1.000 17.06351 215 ILE B O 1
ATOM 6443 N N . LEU B 1 178 ? 5.74800 -35.22800 -15.58500 1.000 18.23057 216 LEU B N 1
ATOM 6444 C CA . LEU B 1 178 ? 5.30200 -34.09800 -16.38600 1.000 18.59858 216 LEU B CA 1
ATOM 6445 C C . LEU B 1 178 ? 4.08100 -33.48200 -15.72100 1.000 20.37553 216 LEU B C 1
ATOM 6446 O O . LEU B 1 178 ? 3.10300 -34.18000 -15.43500 1.000 19.76737 216 LEU B O 1
ATOM 6462 N N . LEU B 1 179 ? 4.14000 -32.17800 -15.48900 1.000 22.86090 217 LEU B N 1
ATOM 6463 C CA . LEU B 1 179 ? 3.07400 -31.42100 -14.84400 1.000 25.63582 217 LEU B CA 1
ATOM 6464 C C . LEU B 1 179 ? 2.69300 -30.28900 -15.79400 1.000 25.17554 217 LEU B C 1
ATOM 6465 O O . LEU B 1 179 ? 3.32200 -29.23000 -15.79000 1.000 26.85008 217 LEU B O 1
ATOM 6481 N N . SER B 1 180 ? 1.67200 -30.51100 -16.62500 1.000 29.61673 218 SER B N 1
ATOM 6482 C CA . SER B 1 180 ? 1.25600 -29.49100 -17.58800 1.000 32.91771 218 SER B CA 1
ATOM 6483 C C . SER B 1 180 ? 0.25500 -28.57100 -16.89700 1.000 34.30154 218 SER B C 1
ATOM 6484 O O . SER B 1 180 ? -0.95800 -28.62400 -17.11600 1.000 32.47577 218 SER B O 1
ATOM 6492 N N . ASN B 1 181 ? 0.79600 -27.68900 -16.05500 1.000 31.75878 219 ASN B N 1
ATOM 6493 C CA . ASN B 1 181 ? 0.01300 -26.91700 -15.10200 1.000 31.26768 219 ASN B CA 1
ATOM 6494 C C . ASN B 1 181 ? -0.16300 -25.45900 -15.51200 1.000 35.33071 219 ASN B C 1
ATOM 6495 O O . ASN B 1 181 ? -0.45500 -24.61600 -14.65900 1.000 35.87440 219 ASN B O 1
ATOM 6506 N N . LEU B 1 182 ? 0.00600 -25.13800 -16.79500 1.000 39.80702 220 LEU B N 1
ATOM 6507 C CA . LEU B 1 182 ? -0.13600 -23.74600 -17.21300 1.000 43.65350 220 LEU B CA 1
ATOM 6508 C C . LEU B 1 182 ? -1.51500 -23.20400 -16.84600 1.000 41.40900 220 LEU B C 1
ATOM 6509 O O . LEU B 1 182 ? -1.63700 -22.06200 -16.38800 1.000 46.26353 220 LEU B O 1
ATOM 6525 N N . LEU B 1 183 ? -2.56200 -24.01300 -17.01400 1.000 42.56149 221 LEU B N 1
ATOM 6526 C CA . LEU B 1 183 ? -3.91900 -23.61000 -16.67200 1.000 44.53992 221 LEU B CA 1
ATOM 6527 C C . LEU B 1 183 ? -4.34400 -24.06000 -15.27600 1.000 43.89316 221 LEU B C 1
ATOM 6528 O O . LEU B 1 183 ? -5.50900 -23.87500 -14.90900 1.000 39.04567 221 LEU B O 1
ATOM 6544 N N . PHE B 1 184 ? -3.43900 -24.64500 -14.49200 1.000 37.65139 222 PHE B N 1
ATOM 6545 C CA . PHE B 1 184 ? -3.81500 -25.11000 -13.16500 1.000 37.67203 222 PHE B CA 1
ATOM 6546 C C . PHE B 1 184 ? -4.00000 -23.92300 -12.21900 1.000 38.91913 222 PHE B C 1
ATOM 6547 O O . PHE B 1 184 ? -3.32000 -22.90100 -12.34900 1.000 42.90945 222 PHE B O 1
ATOM 6564 N N . PRO B 1 185 ? -4.89900 -24.03900 -11.24600 1.000 39.20161 223 PRO B N 1
ATOM 6565 C CA . PRO B 1 185 ? -4.96500 -23.02100 -10.19300 1.000 40.10482 223 PRO B CA 1
ATOM 6566 C C . PRO B 1 185 ? -3.72300 -23.07600 -9.31900 1.000 45.54954 223 PRO B C 1
ATOM 6567 O O . PRO B 1 185 ? -3.07200 -24.11600 -9.18400 1.000 44.34359 223 PRO B O 1
ATOM 6578 N N . LYS B 1 186 ? -3.39000 -21.93100 -8.72200 1.000 46.60956 224 LYS B N 1
ATOM 6579 C CA . LYS B 1 186 ? -2.17400 -21.85800 -7.91900 1.000 52.69882 224 LYS B CA 1
ATOM 6580 C C . LYS B 1 186 ? -2.24700 -22.80000 -6.72300 1.000 51.04026 224 LYS B C 1
ATOM 6581 O O . LYS B 1 186 ? -1.24100 -23.41500 -6.35000 1.000 47.81601 224 LYS B O 1
ATOM 6600 N N . SER B 1 187 ? -3.42800 -22.93100 -6.11400 1.000 55.92633 225 SER B N 1
ATOM 6601 C CA . SER B 1 187 ? -3.61000 -23.90600 -5.04300 1.000 50.85634 225 SER B CA 1
ATOM 6602 C C . SER B 1 187 ? -3.01900 -25.25600 -5.42800 1.000 48.89109 225 SER B C 1
ATOM 6603 O O . SER B 1 187 ? -2.22600 -25.84100 -4.68100 1.000 42.38512 225 SER B O 1
ATOM 6611 N N . LEU B 1 188 ? -3.39600 -25.76600 -6.60200 1.000 42.98755 226 LEU B N 1
ATOM 6612 C CA . LEU B 1 188 ? -2.92700 -27.08200 -7.02200 1.000 38.63969 226 LEU B CA 1
ATOM 6613 C C . LEU B 1 188 ? -1.41600 -27.08400 -7.20900 1.000 37.98526 226 LEU B C 1
ATOM 6614 O O . LEU B 1 188 ? -0.71800 -27.96600 -6.69600 1.000 34.27178 226 LEU B O 1
ATOM 6630 N N . THR B 1 189 ? -0.88900 -26.09900 -7.93900 1.000 37.04494 227 THR B N 1
ATOM 6631 C CA . THR B 1 189 ? 0.55600 -26.04200 -8.13100 1.000 33.29416 227 THR B CA 1
ATOM 6632 C C . THR B 1 189 ? 1.27600 -25.89000 -6.79700 1.000 34.07789 227 THR B C 1
ATOM 6633 O O . THR B 1 189 ? 2.36600 -26.44500 -6.61200 1.000 31.59774 227 THR B O 1
ATOM 6644 N N . HIS B 1 190 ? 0.67100 -25.17200 -5.84700 1.000 37.62804 228 HIS B N 1
ATOM 6645 C CA . HIS B 1 190 ? 1.31600 -24.96100 -4.55600 1.000 40.30268 228 HIS B CA 1
ATOM 6646 C C . HIS B 1 190 ? 1.36200 -26.25000 -3.74500 1.000 34.92327 228 HIS B C 1
ATOM 6647 O O . HIS B 1 190 ? 2.39900 -26.59000 -3.16300 1.000 34.31374 228 HIS B O 1
ATOM 6661 N N . TYR B 1 191 ? 0.24200 -26.97600 -3.68100 1.000 33.31839 229 TYR B N 1
ATOM 6662 C CA . TYR B 1 191 ? 0.26300 -28.27500 -3.01800 1.000 35.79280 229 TYR B CA 1
ATOM 6663 C C . TYR B 1 191 ? 1.37600 -29.14400 -3.59000 1.000 30.39743 229 TYR B C 1
ATOM 6664 O O . TYR B 1 191 ? 2.14900 -29.76200 -2.85000 1.000 29.43761 229 TYR B O 1
ATOM 6682 N N . LEU B 1 192 ? 1.47800 -29.18400 -4.92000 1.000 27.68056 230 LEU B N 1
ATOM 6683 C CA . LEU B 1 192 ? 2.43300 -30.07700 -5.56400 1.000 27.64911 230 LEU B CA 1
ATOM 6684 C C . LEU B 1 192 ? 3.86800 -29.69500 -5.22800 1.000 25.93596 230 LEU B C 1
ATOM 6685 O O . LEU B 1 192 ? 4.71000 -30.57100 -5.00100 1.000 23.96224 230 LEU B O 1
ATOM 6701 N N . SER B 1 193 ? 4.17300 -28.39500 -5.19500 1.000 24.58064 231 SER B N 1
ATOM 6702 C CA . SER B 1 193 ? 5.52700 -27.98200 -4.84100 1.000 25.66782 231 SER B CA 1
ATOM 6703 C C . SER B 1 193 ? 5.91700 -28.52300 -3.47100 1.000 22.40685 231 SER B C 1
ATOM 6704 O O . SER B 1 193 ? 7.06800 -28.92400 -3.25800 1.000 25.97601 231 SER B O 1
ATOM 6712 N N . GLU B 1 194 ? 4.97300 -28.55100 -2.52900 1.000 23.91929 232 GLU B N 1
ATOM 6713 C CA . GLU B 1 194 ? 5.28000 -29.11000 -1.21800 1.000 29.27304 232 GLU B CA 1
ATOM 6714 C C . GLU B 1 194 ? 5.48600 -30.61700 -1.30900 1.000 23.47468 232 GLU B C 1
ATOM 6715 O O . GLU B 1 194 ? 6.47900 -31.15100 -0.80100 1.000 23.61230 232 GLU B O 1
ATOM 6727 N N . ARG B 1 195 ? 4.56900 -31.31400 -1.97900 1.000 22.72041 233 ARG B N 1
ATOM 6728 C CA . ARG B 1 195 ? 4.66100 -32.76700 -2.05400 1.000 22.15434 233 ARG B CA 1
ATOM 6729 C C . ARG B 1 195 ? 5.90900 -33.21100 -2.80900 1.000 21.34921 233 ARG B C 1
ATOM 6730 O O . ARG B 1 195 ? 6.51100 -34.23700 -2.47100 1.000 22.80149 233 ARG B O 1
ATOM 6751 N N . PHE B 1 196 ? 6.31100 -32.46600 -3.84000 1.000 21.31616 234 PHE B N 1
ATOM 6752 C CA . PHE B 1 196 ? 7.45400 -32.89800 -4.63800 1.000 20.76938 234 PHE B CA 1
ATOM 6753 C C . PHE B 1 196 ? 8.78100 -32.69900 -3.91700 1.000 19.05637 234 PHE B C 1
ATOM 6754 O O . PHE B 1 196 ? 9.78800 -33.28300 -4.33400 1.000 19.52532 234 PHE B O 1
ATOM 6771 N N . ARG B 1 197 ? 8.80700 -31.90700 -2.84500 1.000 21.13427 235 ARG B N 1
ATOM 6772 C CA . ARG B 1 197 ? 10.00000 -31.83700 -2.01400 1.000 20.02376 235 ARG B CA 1
ATOM 6773 C C . ARG B 1 197 ? 10.35400 -33.19100 -1.41500 1.000 20.42182 235 ARG B C 1
ATOM 6774 O O . ARG B 1 197 ? 11.50400 -33.40100 -1.01400 1.000 21.33459 235 ARG B O 1
ATOM 6795 N N . ARG B 1 198 ? 9.39300 -34.11300 -1.35300 1.000 20.90844 236 ARG B N 1
ATOM 6796 C CA . ARG B 1 198 ? 9.53600 -35.35000 -0.60000 1.000 18.61065 236 ARG B CA 1
ATOM 6797 C C . ARG B 1 198 ? 9.65700 -36.57800 -1.49400 1.000 18.50091 236 ARG B C 1
ATOM 6798 O O . ARG B 1 198 ? 9.62800 -37.70400 -0.98700 1.000 15.40121 236 ARG B O 1
ATOM 6819 N N . VAL B 1 199 ? 9.80900 -36.39900 -2.80300 1.000 19.49237 237 VAL B N 1
ATOM 6820 C CA . VAL B 1 199 ? 9.99900 -37.54400 -3.69300 1.000 15.78543 237 VAL B CA 1
ATOM 6821 C C . VAL B 1 199 ? 11.47500 -37.92900 -3.68000 1.000 15.90029 237 VAL B C 1
ATOM 6822 O O . VAL B 1 199 ? 12.32100 -37.12700 -3.25500 1.000 15.53646 237 VAL B O 1
ATOM 6835 N N . PRO B 1 200 ? 11.82800 -39.13300 -4.12400 1.000 14.84985 238 PRO B N 1
ATOM 6836 C CA . PRO B 1 200 ? 13.21700 -39.58900 -3.99200 1.000 17.32614 238 PRO B CA 1
ATOM 6837 C C . PRO B 1 200 ? 14.20400 -38.80900 -4.84200 1.000 17.49284 238 PRO B C 1
ATOM 6838 O O . PRO B 1 200 ? 13.86300 -38.23800 -5.88200 1.000 16.16457 238 PRO B O 1
ATOM 6849 N N . SER B 1 201 ? 15.45300 -38.80600 -4.36800 1.000 15.21916 239 SER B N 1
ATOM 6850 C CA A SER B 1 201 ? 16.55500 -38.24300 -5.13200 0.500 18.73810 239 SER B CA 1
ATOM 6851 C CA B SER B 1 201 ? 16.55800 -38.24500 -5.13300 0.500 18.79354 239 SER B CA 1
ATOM 6852 C C . SER B 1 201 ? 16.62200 -38.89400 -6.50800 1.000 17.96952 239 SER B C 1
ATOM 6853 O O . SER B 1 201 ? 16.45300 -40.10700 -6.64600 1.000 17.45838 239 SER B O 1
ATOM 6866 N N . GLY B 1 202 ? 16.87400 -38.07400 -7.52700 1.000 17.52327 240 GLY B N 1
ATOM 6867 C CA . GLY B 1 202 ? 16.95000 -38.51800 -8.89500 1.000 17.37931 240 GLY B CA 1
ATOM 6868 C C . GLY B 1 202 ? 15.71700 -38.20100 -9.71700 1.000 17.30376 240 GLY B C 1
ATOM 6869 O O . GLY B 1 202 ? 15.81300 -38.09800 -10.94600 1.000 18.17808 240 GLY B O 1
ATOM 6873 N N . THR B 1 203 ? 14.56400 -38.04800 -9.06900 1.000 16.86430 241 THR B N 1
ATOM 6874 C CA . THR B 1 203 ? 13.33400 -37.73800 -9.78600 1.000 17.17244 241 THR B CA 1
ATOM 6875 C C . THR B 1 203 ? 13.50000 -36.44600 -10.57700 1.000 17.41046 241 THR B C 1
ATOM 6876 O O . THR B 1 203 ? 14.09600 -35.47800 -10.09800 1.000 15.97078 241 THR B O 1
ATOM 6887 N N . ARG B 1 204 ? 12.97200 -36.43700 -11.79700 1.000 16.09978 242 ARG B N 1
ATOM 6888 C CA . ARG B 1 204 ? 12.97700 -35.26400 -12.65800 1.000 16.28595 242 ARG B CA 1
ATOM 6889 C C . ARG B 1 204 ? 11.54400 -34.80000 -12.87900 1.000 18.34913 242 ARG B C 1
ATOM 6890 O O . ARG B 1 204 ? 10.64600 -35.61600 -13.11000 1.000 19.89948 242 ARG B O 1
ATOM 6911 N N . ILE B 1 205 ? 11.33100 -33.48600 -12.79300 1.000 17.73499 243 ILE B N 1
ATOM 6912 C CA . ILE B 1 205 ? 9.99600 -32.89700 -12.82600 1.000 18.22068 243 ILE B CA 1
ATOM 6913 C C . ILE B 1 205 ? 9.98400 -31.74400 -13.81800 1.000 18.65998 243 ILE B C 1
ATOM 6914 O O . ILE B 1 205 ? 10.79400 -30.81800 -13.70400 1.000 18.55249 243 ILE B O 1
ATOM 6930 N N . LEU B 1 206 ? 9.04700 -31.78400 -14.76600 1.000 16.92367 244 LEU B N 1
ATOM 6931 C CA . LEU B 1 206 ? 8.85500 -30.72300 -15.74900 1.000 18.98895 244 LEU B CA 1
ATOM 6932 C C . LEU B 1 206 ? 7.56600 -29.97900 -15.43100 1.000 20.06442 244 LEU B C 1
ATOM 6933 O O . LEU B 1 206 ? 6.51100 -30.60300 -15.26500 1.000 20.74961 244 LEU B O 1
ATOM 6949 N N . CYS B 1 207 ? 7.64800 -28.65200 -15.34900 1.000 20.55340 245 CYS B N 1
ATOM 6950 C CA . CYS B 1 207 ? 6.48000 -27.82400 -15.08000 1.000 18.41610 245 CYS B CA 1
ATOM 6951 C C . CYS B 1 207 ? 6.56100 -26.54100 -15.89600 1.000 24.98132 245 CYS B C 1
ATOM 6952 O O . CYS B 1 207 ? 7.61300 -26.18000 -16.42800 1.000 24.80400 245 CYS B O 1
ATOM 6960 N N . PHE B 1 208 ? 5.42100 -25.85400 -15.99200 1.000 22.68495 246 PHE B N 1
ATOM 6961 C CA . PHE B 1 208 ? 5.29000 -24.62400 -16.76600 1.000 25.74273 246 PHE B CA 1
ATOM 6962 C C . PHE B 1 208 ? 5.03900 -23.40600 -15.89100 1.000 30.48273 246 PHE B C 1
ATOM 6963 O O . PHE B 1 208 ? 5.74200 -22.39900 -16.01400 1.000 33.54505 246 PHE B O 1
ATOM 6980 N N . ASP B 1 209 ? 4.04200 -23.46400 -15.01600 1.000 28.48029 247 ASP B N 1
ATOM 6981 C CA . ASP B 1 209 ? 3.93500 -22.52100 -13.91000 1.000 30.81889 247 ASP B CA 1
ATOM 6982 C C . ASP B 1 209 ? 4.86300 -23.02600 -12.80900 1.000 31.20869 247 ASP B C 1
ATOM 6983 O O . ASP B 1 209 ? 4.66600 -24.12700 -12.28400 1.000 30.81262 247 ASP B O 1
ATOM 6992 N N . ASP B 1 210 ? 5.89900 -22.25300 -12.49100 1.000 29.86717 248 ASP B N 1
ATOM 6993 C CA . ASP B 1 210 ? 7.04300 -22.81500 -11.78500 1.000 27.03366 248 ASP B CA 1
ATOM 6994 C C . ASP B 1 210 ? 6.67000 -23.23900 -10.36900 1.000 27.31465 248 ASP B C 1
ATOM 6995 O O . ASP B 1 210 ? 6.14700 -22.44300 -9.58400 1.000 25.45276 248 ASP B O 1
ATOM 7004 N N . LEU B 1 211 ? 6.95900 -24.50200 -10.04400 1.000 25.93455 249 LEU B N 1
ATOM 7005 C CA . LEU B 1 211 ? 6.76500 -24.98900 -8.68300 1.000 25.53380 249 LEU B CA 1
ATOM 7006 C C . LEU B 1 211 ? 7.65900 -24.26900 -7.67900 1.000 25.78262 249 LEU B C 1
ATOM 7007 O O . LEU B 1 211 ? 7.29300 -24.14300 -6.50600 1.000 23.98933 249 LEU B O 1
ATOM 7023 N N . TYR B 1 212 ? 8.84200 -23.82600 -8.10400 1.000 25.14403 250 TYR B N 1
ATOM 7024 C CA . TYR B 1 212 ? 9.82900 -23.20200 -7.22000 1.000 27.54557 250 TYR B CA 1
ATOM 7025 C C . TYR B 1 212 ? 10.33400 -21.93600 -7.89500 1.000 28.07347 250 TYR B C 1
ATOM 7026 O O . TYR B 1 212 ? 11.44500 -21.91100 -8.44400 1.000 29.59716 250 TYR B O 1
ATOM 7044 N N . PRO B 1 213 ? 9.53800 -20.86800 -7.87900 1.000 29.73038 251 PRO B N 1
ATOM 7045 C CA . PRO B 1 213 ? 9.95800 -19.61500 -8.52100 1.000 29.37791 251 PRO B CA 1
ATOM 7046 C C . PRO B 1 213 ? 11.36800 -19.21800 -8.10900 1.000 32.14288 251 PRO B C 1
ATOM 7047 O O . PRO B 1 213 ? 11.68900 -19.13500 -6.92200 1.000 30.68474 251 PRO B O 1
ATOM 7058 N N . HIS B 1 214 ? 12.21600 -18.97100 -9.11600 1.000 30.99392 252 HIS B N 1
ATOM 7059 C CA . HIS B 1 214 ? 13.62200 -18.67100 -8.84900 1.000 30.93088 252 HIS B CA 1
ATOM 7060 C C . HIS B 1 214 ? 14.19200 -17.66300 -9.84200 1.000 35.38702 252 HIS B C 1
ATOM 7061 O O . HIS B 1 214 ? 15.41100 -17.65800 -10.06300 1.000 40.57431 252 HIS B O 1
ATOM 7076 N N . SER B 1 215 ? 13.35900 -16.81500 -10.44500 1.000 35.59247 253 SER B N 1
ATOM 7077 C CA . SER B 1 215 ? 13.86000 -15.84700 -11.40900 1.000 43.09810 253 SER B CA 1
ATOM 7078 C C . SER B 1 215 ? 14.72100 -14.77600 -10.75400 1.000 48.15364 253 SER B C 1
ATOM 7079 O O . SER B 1 215 ? 15.51800 -14.13100 -11.44300 1.000 49.90880 253 SER B O 1
ATOM 7087 N N . ARG B 1 216 ? 14.58600 -14.57700 -9.44700 1.000 46.42633 254 ARG B N 1
ATOM 7088 C CA . ARG B 1 216 ? 15.32100 -13.54900 -8.72500 1.000 60.91789 254 ARG B CA 1
ATOM 7089 C C . ARG B 1 216 ? 16.45400 -14.17700 -7.92600 1.000 61.53749 254 ARG B C 1
ATOM 7090 O O . ARG B 1 216 ? 16.31900 -15.28800 -7.40600 1.000 62.17208 254 ARG B O 1
ATOM 7111 N N . SER B 1 217 ? 17.57500 -13.45600 -7.83500 1.000 70.38881 255 SER B N 1
ATOM 7112 C CA . SER B 1 217 ? 18.69700 -13.92800 -7.02900 1.000 71.21799 255 SER B CA 1
ATOM 7113 C C . SER B 1 217 ? 18.27800 -14.20400 -5.59200 1.000 69.95456 255 SER B C 1
ATOM 7114 O O . SER B 1 217 ? 18.84400 -15.08600 -4.93600 1.000 70.81880 255 SER B O 1
ATOM 7122 N N . VAL B 1 218 ? 17.29300 -13.45900 -5.08400 1.000 65.78570 256 VAL B N 1
ATOM 7123 C CA . VAL B 1 218 ? 16.82000 -13.64500 -3.71900 1.000 60.32310 256 VAL B CA 1
ATOM 7124 C C . VAL B 1 218 ? 16.06400 -14.94900 -3.52000 1.000 61.79324 256 VAL B C 1
ATOM 7125 O O . VAL B 1 218 ? 15.74000 -15.29700 -2.37900 1.000 61.05188 256 VAL B O 1
ATOM 7138 N N . ALA B 1 219 ? 15.77700 -15.68100 -4.59600 1.000 58.56206 257 ALA B N 1
ATOM 7139 C CA . ALA B 1 219 ? 15.05600 -16.94200 -4.46200 1.000 51.91598 257 ALA B CA 1
ATOM 7140 C C . ALA B 1 219 ? 15.75900 -17.87800 -3.48800 1.000 49.58395 257 ALA B C 1
ATOM 7141 O O . ALA B 1 219 ? 15.14800 -18.38100 -2.53800 1.000 50.13376 257 ALA B O 1
ATOM 7148 N N . ALA B 1 220 ? 17.05500 -18.11900 -3.70600 1.000 48.61443 258 ALA B N 1
ATOM 7149 C CA . ALA B 1 220 ? 17.79200 -19.04000 -2.85000 1.000 53.36001 258 ALA B CA 1
ATOM 7150 C C . ALA B 1 220 ? 17.87000 -18.55100 -1.41000 1.000 51.74117 258 ALA B C 1
ATOM 7151 O O . ALA B 1 220 ? 18.18400 -19.34300 -0.51500 1.000 53.03651 258 ALA B O 1
ATOM 7158 N N . ILE B 1 221 ? 17.58400 -17.27300 -1.16300 1.000 52.74595 259 ILE B N 1
ATOM 7159 C CA . ILE B 1 221 ? 17.63600 -16.75600 0.20000 1.000 52.87567 259 ILE B CA 1
ATOM 7160 C C . ILE B 1 221 ? 16.34800 -17.07400 0.94700 1.000 55.66363 259 ILE B C 1
ATOM 7161 O O . ILE B 1 221 ? 16.38500 -17.53500 2.09200 1.000 52.83124 259 ILE B O 1
ATOM 7177 N N . ARG B 1 222 ? 15.18800 -16.85300 0.31600 1.000 54.40066 260 ARG B N 1
ATOM 7178 C CA . ARG B 1 222 ? 13.93700 -17.11900 1.01500 1.000 53.62991 260 ARG B CA 1
ATOM 7179 C C . ARG B 1 222 ? 13.60900 -18.60800 1.08500 1.000 47.73538 260 ARG B C 1
ATOM 7180 O O . ARG B 1 222 ? 12.86500 -19.03000 1.97800 1.000 47.72844 260 ARG B O 1
ATOM 7201 N N . ASP B 1 223 ? 14.11400 -19.40900 0.15200 1.000 46.23805 261 ASP B N 1
ATOM 7202 C CA . ASP B 1 223 ? 13.82000 -20.84000 0.10100 1.000 43.42716 261 ASP B CA 1
ATOM 7203 C C . ASP B 1 223 ? 15.11700 -21.61000 -0.09800 1.000 41.17981 261 ASP B C 1
ATOM 7204 O O . ASP B 1 223 ? 15.37000 -22.17300 -1.17100 1.000 38.72386 261 ASP B O 1
ATOM 7213 N N . PRO B 1 224 ? 15.97000 -21.65200 0.92600 1.000 39.60367 262 PRO B N 1
ATOM 7214 C CA . PRO B 1 224 ? 17.19300 -22.45800 0.81100 1.000 38.32777 262 PRO B CA 1
ATOM 7215 C C . PRO B 1 224 ? 16.90500 -23.93700 0.64500 1.000 33.00956 262 PRO B C 1
ATOM 7216 O O . PRO B 1 224 ? 17.67400 -24.63300 -0.03000 1.000 32.12796 262 PRO B O 1
ATOM 7227 N N . GLU B 1 225 ? 15.81700 -24.44000 1.23700 1.000 30.78168 263 GLU B N 1
ATOM 7228 C CA . GLU B 1 225 ? 15.49200 -25.85700 1.10500 1.000 32.84959 263 GLU B CA 1
ATOM 7229 C C . GLU B 1 225 ? 15.33300 -26.24100 -0.36000 1.000 27.92755 263 GLU B C 1
ATOM 7230 O O . GLU B 1 225 ? 15.87200 -27.25800 -0.81100 1.000 24.25499 263 GLU B O 1
ATOM 7242 N N . ALA B 1 226 ? 14.58900 -25.43400 -1.11900 1.000 28.82754 264 ALA B N 1
ATOM 7243 C CA . ALA B 1 226 ? 14.33000 -25.76400 -2.51500 1.000 29.01030 264 ALA B CA 1
ATOM 7244 C C . ALA B 1 226 ? 15.62700 -25.95700 -3.28800 1.000 27.11631 264 ALA B C 1
ATOM 7245 O O . ALA B 1 226 ? 15.75500 -26.90200 -4.07300 1.000 24.36556 264 ALA B O 1
ATOM 7252 N N . PHE B 1 227 ? 16.60000 -25.07000 -3.08600 1.000 27.59901 265 PHE B N 1
ATOM 7253 C CA . PHE B 1 227 ? 17.85300 -25.17800 -3.82000 1.000 29.67464 265 PHE B CA 1
ATOM 7254 C C . PHE B 1 227 ? 18.72100 -26.30500 -3.28200 1.000 28.20191 265 PHE B C 1
ATOM 7255 O O . PHE B 1 227 ? 19.50500 -26.89300 -4.03500 1.000 24.43659 265 PHE B O 1
ATOM 7272 N N . ARG B 1 228 ? 18.58000 -26.63100 -1.99800 1.000 27.56247 266 ARG B N 1
ATOM 7273 C CA . ARG B 1 228 ? 19.25000 -27.81000 -1.46800 1.000 25.69748 266 ARG B CA 1
ATOM 7274 C C . ARG B 1 228 ? 18.63300 -29.09500 -2.01300 1.000 21.99357 266 ARG B C 1
ATOM 7275 O O . ARG B 1 228 ? 19.35200 -30.07700 -2.23000 1.000 20.71377 266 ARG B O 1
ATOM 7296 N N . LEU B 1 229 ? 17.32000 -29.11000 -2.26400 1.000 20.06662 267 LEU B N 1
ATOM 7297 C CA . LEU B 1 229 ? 16.65900 -30.32800 -2.72100 1.000 22.33595 267 LEU B CA 1
ATOM 7298 C C . LEU B 1 229 ? 16.61800 -30.47200 -4.23600 1.000 22.59510 267 LEU B C 1
ATOM 7299 O O . LEU B 1 229 ? 16.48700 -31.59900 -4.73000 1.000 20.00245 267 LEU B O 1
ATOM 7315 N N . PHE B 1 230 ? 16.71800 -29.37400 -4.98600 1.000 20.86013 268 PHE B N 1
ATOM 7316 C CA . PHE B 1 230 ? 16.52700 -29.41300 -6.42700 1.000 20.63078 268 PHE B CA 1
ATOM 7317 C C . PHE B 1 230 ? 17.66400 -28.73100 -7.17100 1.000 21.53392 268 PHE B C 1
ATOM 7318 O O . PHE B 1 230 ? 18.17600 -27.69500 -6.73600 1.000 23.83840 268 PHE B O 1
ATOM 7335 N N . ALA B 1 231 ? 18.04300 -29.32200 -8.30300 1.000 23.99141 269 ALA B N 1
ATOM 7336 C CA . ALA B 1 231 ? 18.81300 -28.64500 -9.33800 1.000 27.13814 269 ALA B CA 1
ATOM 7337 C C . ALA B 1 231 ? 17.83300 -28.11100 -10.37700 1.000 25.00334 269 ALA B C 1
ATOM 7338 O O . ALA B 1 231 ? 17.03000 -28.87200 -10.92900 1.000 22.83310 269 ALA B O 1
ATOM 7345 N N . MET B 1 232 ? 17.92100 -26.81400 -10.65300 1.000 25.67170 270 MET B N 1
ATOM 7346 C CA . MET B 1 232 ? 16.88600 -26.05200 -11.33700 1.000 26.09407 270 MET B CA 1
ATOM 7347 C C . MET B 1 232 ? 17.39300 -25.60900 -12.70200 1.000 28.19800 270 MET B C 1
ATOM 7348 O O . MET B 1 232 ? 18.45600 -24.98700 -12.79000 1.000 31.17575 270 MET B O 1
ATOM 7362 N N . THR B 1 233 ? 16.63800 -25.90800 -13.76200 1.000 27.00310 271 THR B N 1
ATOM 7363 C CA . THR B 1 233 ? 17.02900 -25.52200 -15.11500 1.000 27.82363 271 THR B CA 1
ATOM 7364 C C . THR B 1 233 ? 15.85800 -24.86400 -15.83400 1.000 26.34433 271 THR B C 1
ATOM 7365 O O . THR B 1 233 ? 14.72300 -25.34600 -15.76600 1.000 22.85385 271 THR B O 1
ATOM 7376 N N . ASP B 1 234 ? 16.14400 -23.76000 -16.52700 1.000 24.13570 272 ASP B N 1
ATOM 7377 C CA . ASP B 1 234 ? 15.14100 -22.99800 -17.25900 1.000 23.88874 272 ASP B CA 1
ATOM 7378 C C . ASP B 1 234 ? 15.23600 -23.28400 -18.75100 1.000 26.12196 272 ASP B C 1
ATOM 7379 O O . ASP B 1 234 ? 16.33400 -23.35800 -19.31000 1.000 24.42701 272 ASP B O 1
ATOM 7388 N N . TYR B 1 235 ? 14.07800 -23.40800 -19.39800 1.000 23.36349 273 TYR B N 1
ATOM 7389 C CA . TYR B 1 235 ? 14.02100 -23.67200 -20.82600 1.000 23.54207 273 TYR B CA 1
ATOM 7390 C C . TYR B 1 235 ? 12.97700 -22.78000 -21.48000 1.000 24.27718 273 TYR B C 1
ATOM 7391 O O . TYR B 1 235 ? 12.09900 -22.22200 -20.81700 1.000 24.61938 273 TYR B O 1
ATOM 7409 N N . ARG B 1 236 ? 13.08300 -22.66300 -22.80100 1.000 25.55723 274 ARG B N 1
ATOM 7410 C CA . ARG B 1 236 ? 12.02200 -22.13500 -23.65100 1.000 28.37013 274 ARG B CA 1
ATOM 7411 C C . ARG B 1 236 ? 11.53400 -23.28200 -24.52900 1.000 26.02777 274 ARG B C 1
ATOM 7412 O O . ARG B 1 236 ? 12.34900 -24.00400 -25.11400 1.000 25.36774 274 ARG B O 1
ATOM 7433 N N . TRP B 1 237 ? 10.21900 -23.47000 -24.61000 1.000 26.36451 275 TRP B N 1
ATOM 7434 C CA . TRP B 1 237 ? 9.70300 -24.46600 -25.53800 1.000 24.52675 275 TRP B CA 1
ATOM 7435 C C . TRP B 1 237 ? 9.87600 -23.95400 -26.96300 1.000 23.21617 275 TRP B C 1
ATOM 7436 O O . TRP B 1 237 ? 9.92400 -22.74700 -27.21100 1.000 26.78442 275 TRP B O 1
ATOM 7457 N N . GLN B 1 238 ? 10.02200 -24.88300 -27.89900 1.000 25.30392 276 GLN B N 1
ATOM 7458 C CA . GLN B 1 238 ? 10.24100 -24.49800 -29.28400 1.000 27.02752 276 GLN B CA 1
ATOM 7459 C C . GLN B 1 238 ? 8.96200 -23.92100 -29.88200 1.000 28.41820 276 GLN B C 1
ATOM 7460 O O . GLN B 1 238 ? 7.84900 -24.31200 -29.51800 1.000 26.84856 276 GLN B O 1
ATOM 7474 N N . GLU B 1 239 ? 9.13000 -22.96900 -30.80400 1.000 31.08947 277 GLU B N 1
ATOM 7475 C CA . GLU B 1 239 ? 7.98400 -22.41200 -31.50700 1.000 33.76458 277 GLU B CA 1
ATOM 7476 C C . GLU B 1 239 ? 7.16300 -23.53200 -32.14000 1.000 32.44300 277 GLU B C 1
ATOM 7477 O O . GLU B 1 239 ? 7.71200 -24.49600 -32.67900 1.000 31.42445 277 GLU B O 1
ATOM 7489 N N . CYS B 1 240 ? 5.84000 -23.40000 -32.06200 1.000 33.72878 278 CYS B N 1
ATOM 7490 C CA . CYS B 1 240 ? 4.88800 -24.35000 -32.63600 1.000 34.46672 278 CYS B CA 1
ATOM 7491 C C . CYS B 1 240 ? 5.02800 -25.75800 -32.06300 1.000 29.46119 278 CYS B C 1
ATOM 7492 O O . CYS B 1 240 ? 4.64900 -26.73700 -32.71600 1.000 32.32507 278 CYS B O 1
ATOM 7500 N N . SER B 1 241 ? 5.55300 -25.89600 -30.84700 1.000 28.97373 279 SER B N 1
ATOM 7501 C CA . SER B 1 241 ? 5.62500 -27.19500 -30.19100 1.000 27.93143 279 SER B CA 1
ATOM 7502 C C . SER B 1 241 ? 4.53500 -27.39100 -29.14500 1.000 27.42503 279 SER B C 1
ATOM 7503 O O . SER B 1 241 ? 4.42200 -28.48800 -28.58900 1.000 26.32093 279 SER B O 1
ATOM 7511 N N . VAL B 1 242 ? 3.74200 -26.36100 -28.86400 1.000 26.23084 280 VAL B N 1
ATOM 7512 C CA . VAL B 1 242 ? 2.59400 -26.45700 -27.97400 1.000 31.16484 280 VAL B CA 1
ATOM 7513 C C . VAL B 1 242 ? 1.36100 -26.03100 -28.75700 1.000 35.87829 280 VAL B C 1
ATOM 7514 O O . VAL B 1 242 ? 1.43200 -25.14200 -29.61300 1.000 38.53371 280 VAL B O 1
ATOM 7527 N N . GLU B 1 243 ? 0.23300 -26.67400 -28.46500 1.000 39.60918 281 GLU B N 1
ATOM 7528 C CA . GLU B 1 243 ? -0.97300 -26.44200 -29.25000 1.000 42.85652 281 GLU B CA 1
ATOM 7529 C C . GLU B 1 243 ? -1.50900 -25.03000 -29.05900 1.000 52.98165 281 GLU B C 1
ATOM 7530 O O . GLU B 1 243 ? -2.13600 -24.47900 -29.97200 1.000 57.94474 281 GLU B O 1
ATOM 7542 N N . TRP B 1 244 ? -1.23400 -24.41600 -27.90500 1.000 71.84993 282 TRP B N 1
ATOM 7543 C CA . TRP B 1 244 ? -1.93100 -23.20500 -27.48800 1.000 88.18942 282 TRP B CA 1
ATOM 7544 C C . TRP B 1 244 ? -1.33600 -21.92100 -28.05600 1.000 84.88406 282 TRP B C 1
ATOM 7545 O O . TRP B 1 244 ? -1.94100 -20.85800 -27.87800 1.000 95.89427 282 TRP B O 1
ATOM 7566 N N . CYS B 1 245 ? -0.19100 -21.97500 -28.73000 1.000 71.75387 283 CYS B N 1
ATOM 7567 C CA . CYS B 1 245 ? 0.35900 -20.78700 -29.37300 1.000 79.17179 283 CYS B CA 1
ATOM 7568 C C . CYS B 1 245 ? 1.35200 -21.22100 -30.44300 1.000 71.91525 283 CYS B C 1
ATOM 7569 O O . CYS B 1 245 ? 1.53000 -22.41300 -30.70900 1.000 69.75002 283 CYS B O 1
ATOM 7577 N N . THR B 1 246 ? 2.00400 -20.23100 -31.05800 1.000 65.62845 284 THR B N 1
ATOM 7578 C CA . THR B 1 246 ? 3.03600 -20.46500 -32.05500 1.000 56.76556 284 THR B CA 1
ATOM 7579 C C . THR B 1 246 ? 4.40900 -19.96000 -31.63800 1.000 56.43123 284 THR B C 1
ATOM 7580 O O . THR B 1 246 ? 5.41300 -20.45600 -32.16000 1.000 54.49284 284 THR B O 1
ATOM 7591 N N . ARG B 1 247 ? 4.48200 -18.99600 -30.72500 1.000 50.25923 285 ARG B N 1
ATOM 7592 C CA . ARG B 1 247 ? 5.75600 -18.49100 -30.23800 1.000 43.64914 285 ARG B CA 1
ATOM 7593 C C . ARG B 1 247 ? 6.31600 -19.46500 -29.20300 1.000 45.71538 285 ARG B C 1
ATOM 7594 O O . ARG B 1 247 ? 5.75600 -20.53500 -28.95200 1.000 43.71234 285 ARG B O 1
ATOM 7615 N N . ASP B 1 248 ? 7.43000 -19.09700 -28.57700 1.000 38.35527 286 ASP B N 1
ATOM 7616 C CA . ASP B 1 248 ? 8.00500 -19.90600 -27.51700 1.000 36.77825 286 ASP B CA 1
ATOM 7617 C C . ASP B 1 248 ? 7.36800 -19.53500 -26.17700 1.000 36.24786 286 ASP B C 1
ATOM 7618 O O . ASP B 1 248 ? 6.44400 -18.72200 -26.09700 1.000 38.57142 286 ASP B O 1
ATOM 7627 N N . GLY B 1 249 ? 7.87200 -20.14700 -25.10900 1.000 33.45445 287 GLY B N 1
ATOM 7628 C CA . GLY B 1 249 ? 7.44200 -19.84500 -23.76600 1.000 30.88180 287 GLY B CA 1
ATOM 7629 C C . GLY B 1 249 ? 8.29500 -20.59400 -22.76400 1.000 30.25033 287 GLY B C 1
ATOM 7630 O O . GLY B 1 249 ? 9.06700 -21.48500 -23.12900 1.000 29.93085 287 GLY B O 1
ATOM 7634 N N . PRO B 1 250 ? 8.17100 -20.26000 -21.48300 1.000 28.55620 288 PRO B N 1
ATOM 7635 C CA . PRO B 1 250 ? 9.03000 -20.88200 -20.47100 1.000 26.56864 288 PRO B CA 1
ATOM 7636 C C . PRO B 1 250 ? 8.49100 -22.20300 -19.94700 1.000 23.57984 288 PRO B C 1
ATOM 7637 O O . PRO B 1 250 ? 7.28500 -22.42800 -19.83900 1.000 22.74332 288 PRO B O 1
ATOM 7648 N N . PHE B 1 251 ? 9.42900 -23.09100 -19.63300 1.000 20.38380 289 PHE B N 1
ATOM 7649 C CA . PHE B 1 251 ? 9.15000 -24.25500 -18.80300 1.000 23.01567 289 PHE B CA 1
ATOM 7650 C C . PHE B 1 251 ? 10.42300 -24.57500 -18.03400 1.000 21.09116 289 PHE B C 1
ATOM 7651 O O . PHE B 1 251 ? 11.50200 -24.04800 -18.32400 1.000 20.81704 289 PHE B O 1
ATOM 7668 N N . PHE B 1 252 ? 10.27900 -25.42000 -17.01700 1.000 20.52974 290 PHE B N 1
ATOM 7669 C CA . PHE B 1 252 ? 11.35400 -25.70300 -16.08200 1.000 20.48775 290 PHE B CA 1
ATOM 7670 C C . PHE B 1 252 ? 11.44900 -27.19700 -15.82800 1.000 20.95541 290 PHE B C 1
ATOM 7671 O O . PHE B 1 252 ? 10.44500 -27.91200 -15.83500 1.000 20.98585 290 PHE B O 1
ATOM 7688 N N . ILE B 1 253 ? 12.67200 -27.66300 -15.60900 1.000 19.90801 291 ILE B N 1
ATOM 7689 C CA . ILE B 1 253 ? 12.91600 -29.02900 -15.17400 1.000 22.34607 291 ILE B CA 1
ATOM 7690 C C . ILE B 1 253 ? 13.62000 -28.95500 -13.83200 1.000 20.37842 291 ILE B C 1
ATOM 7691 O O . ILE B 1 253 ? 14.68500 -28.33500 -13.71100 1.000 21.26607 291 ILE B O 1
ATOM 7707 N N . HIS B 1 254 ? 13.01100 -29.56500 -12.82800 1.000 19.53992 292 HIS B N 1
ATOM 7708 C CA . HIS B 1 254 ? 13.55200 -29.63200 -11.48100 1.000 20.84044 292 HIS B CA 1
ATOM 7709 C C . HIS B 1 254 ? 13.99200 -31.06600 -11.23900 1.000 19.41837 292 HIS B C 1
ATOM 7710 O O . HIS B 1 254 ? 13.18500 -31.99300 -11.36200 1.000 21.26145 292 HIS B O 1
ATOM 7724 N N . ARG B 1 255 ? 15.27100 -31.24900 -10.93400 1.000 18.55662 293 ARG B N 1
ATOM 7725 C CA . ARG B 1 255 ? 15.82900 -32.56300 -10.65200 1.000 21.11551 293 ARG B CA 1
ATOM 7726 C C . ARG B 1 255 ? 16.13700 -32.66700 -9.16700 1.000 19.23734 293 ARG B C 1
ATOM 7727 O O . ARG B 1 255 ? 16.83600 -31.81300 -8.61100 1.000 19.69861 293 ARG B O 1
ATOM 7748 N N . ARG B 1 256 ? 15.61500 -33.70800 -8.52800 1.000 18.56270 294 ARG B N 1
ATOM 7749 C CA . ARG B 1 256 ? 15.84600 -33.90400 -7.10400 1.000 19.85095 294 ARG B CA 1
ATOM 7750 C C . ARG B 1 256 ? 17.28900 -34.33500 -6.87500 1.000 20.23704 294 ARG B C 1
ATOM 7751 O O . ARG B 1 256 ? 17.72500 -35.37300 -7.38600 1.000 21.47683 294 ARG B O 1
ATOM 7772 N N . ARG B 1 257 ? 18.02900 -33.52100 -6.12600 1.000 21.26964 295 ARG B N 1
ATOM 7773 C CA . ARG B 1 257 ? 19.41100 -33.81200 -5.77000 1.000 20.86891 295 ARG B CA 1
ATOM 7774 C C . ARG B 1 257 ? 19.44500 -34.96200 -4.77000 1.000 26.12156 295 ARG B C 1
ATOM 7775 O O . ARG B 1 257 ? 20.28600 -35.85400 -4.86100 1.000 31.18839 295 ARG B O 1
#

B-factor: mean 32.02, std 14.48, range [12.32, 143.71]

Solvent-accessible surface area: 23513 Å² total; per-residue (Å²): 70,19,84,15,29,5,59,62,99,73,31,66,47,18,76,56,75,76,118,70,11,166,36,40,4,66,18,17,68,58,91,123,25,82,0,45,73,0,73,179,21,16,84,30,0,42,170,145,16,147,30,105,56,69,36,108,56,123,83,34,197,86,48,40,15,71,18,7,54,10,9,6,1,20,13,2,24,95,33,1,122,13,64,74,125,6,12,0,10,3,0,26,6,9,13,0,9,10,0,0,1,0,1,10,59,19,31,0,99,0,4,0,2,17,86,18,138,64,4,0,100,0,0,99,100,0,14,99,51,0,66,70,93,0,51,65,69,39,70,108,104,22,25,102,14,59,18,54,56,22,44,15,40,156,46,0,66,56,84,187,42,6,74,109,30,196,3,93,0,0,0,1,0,33,0,76,88,28,62,146,85,28,10,114,69,0,7,74,2,0,36,121,1,22,61,30,0,26,0,0,0,7,32,20,9,4,82,22,91,150,66,56,1,3,90,127,34,77,72,2,34,150,30,4,31,39,33,11,16,72,13,7,88,56,0,3,71,76,26,90,167,64,4,62,2,28,10,0,109,26,154,154,26,43,94,43,52,6,60,53,112,104,16,71,47,18,75,56,76,74,117,67,9,170,32,40,5,68,18,17,72,58,81,130,27,78,0,48,73,0,72,182,25,17,73,43,5,31,170,155,10,157,50,155,84,65,14,56,11,8,7,0,20,14,2,22,95,30,0,124,13,69,76,128,6,12,0,10,2,0,29,6,23,38,0,16,13,0,0,1,0,1,8,57,19,31,0,91,0,3,0,2,15,112,34,116,81,36,1,124,0,0,104,80,0,29,118,25,0,67,80,95,0,59,64,76,39,69,114,94,14,21,93,16,55,15,52,61,22,51,15,42,159,47,0,66,59,82,189,37,5,75,105,26,198,4,83,0,0,0,1,0,37,0,101,144,46,83,142,86,31,8,132,74,0,6,90,0,0,33,116,1,21,61,28,0,28,0,0,0,8,30,22,8,6,106,17,83,111,83,3,13,46,125,131,44,85,70,1,61,151,31,4,30,37,32,10,17,29,16,8,89,58,1,10,115,184,46,97,60,44,3,56,2,27,11,0,117,28,156

Sequence (490 aa):
GELGAGTPHEPYNLPLRGNPNKSGCHHCLADQCHCVFFERLLDATFRRLDIKRITEVSGSRHLCAKSLLPTFVSRMVRLMEITSEDTFYDLGCGNGSILFQVAFLTGARCVGIEISEHNAKVAKKAWEVIRPELEGSSGRSMSEVNIITSDMTKILADERLFESERGKTVILLSNLLFPKSLTHYLSERFRRVPSGTRILCFDDLYPHSRSVAAIRDPEAFRLFAMTDYRWQECSVEWCTRDGPFFIHRRRKGELGAGTPHEPYNLPLRGNPNKSGCHHCLADQCHCVFFERLLDATFRRLDIKRSLLPTFVSRMVRLMEITSEDTFYDLGCGNGSILFQVAFLTGARCVGIEISEHNAKVAKKAWEVIRPELEGSSGRSMSEVNIITSDMTKILADERLFESERGKTVILLSNLLFPKSLTHYLSERFRRVPSSGTRILCFDDLYPHSRSVAAIRDPEAFRLFAMTDYRWQECSVEWCTRDGPFFIHRRR

Foldseek 3Di:
DWDFDQALVTATEDAFAPAQAPCRGRQDPDSDDCQVVLVVLVVVLQVPDPAHFPQDDVPQLQLHQFDQGSSLLVVVCVVLVQALLAEEEEEACFQVSSVVNSQLVHNHHYEYEHQDPRRLVNNVSSCVVVQVVSCVVPVDHTHHYYYHHHNVCVVLVPLCPQAVSQLSYEYEDARPRPPPVVLQVVLVSVLRHHANYKYKYAPDSQDDNDPCSCVVCVSLVVFWDKGKHKRYQCRTRPHRHIGIMMMIGTD/DAWWFDQALVTATEDAFAPAQAPCRGRQDPDSDDCQVVLVVLVVVLQVPDPQHWKFGSSQLVVVCVVLVQALLAEEEEEACFLVSSVVSSQLVHNHHYEYEHQDPSRLVNNVVSCVVVQVVSCVVVVDHTHHYYYHHHNVCVVLVDLCPQAVSQQSYEYEYACPVPDVVVLQVVLVSVLRHHANYKYKYAPDSQDDSDVCSCVVCVSQVVFWDKGKHWGYAPRIPPHGHIGIMIMIGTD